Protein AF-A0A7S3H6Y7-F1 (afdb_monomer_lite)

Radius of gyration: 31.58 Å; chains: 1; bounding box: 85×77×88 Å

pLDDT: mean 74.56, std 19.16, range [35.0, 97.38]

Structure (mmCIF, N/CA/C/O backbone):
data_AF-A0A7S3H6Y7-F1
#
_entry.id   AF-A0A7S3H6Y7-F1
#
loop_
_atom_site.group_PDB
_atom_site.id
_atom_site.type_symbol
_atom_site.label_atom_id
_atom_site.label_alt_id
_atom_site.label_comp_id
_atom_site.label_asym_id
_atom_site.label_entity_id
_atom_site.label_seq_id
_atom_site.pdbx_PDB_ins_code
_atom_site.Cartn_x
_atom_site.Cartn_y
_atom_site.Cartn_z
_atom_site.occupancy
_atom_site.B_iso_or_equiv
_atom_site.auth_seq_id
_atom_site.auth_comp_id
_atom_site.auth_asym_id
_atom_site.auth_atom_id
_atom_site.pdbx_PDB_model_num
ATOM 1 N N . ALA A 1 1 ? -13.181 -4.111 28.901 1.00 75.88 1 ALA A N 1
ATOM 2 C CA . ALA A 1 1 ? -11.834 -4.056 28.293 1.00 75.88 1 ALA A CA 1
ATOM 3 C C . ALA A 1 1 ? -11.274 -5.451 28.008 1.00 75.88 1 ALA A C 1
ATOM 5 O O . ALA A 1 1 ? -11.174 -5.787 26.839 1.00 75.88 1 ALA A O 1
ATOM 6 N N . ILE A 1 2 ? -10.977 -6.280 29.024 1.00 80.50 2 ILE A N 1
ATOM 7 C CA . ILE A 1 2 ? -10.376 -7.621 28.822 1.00 80.50 2 ILE A CA 1
ATOM 8 C C . ILE A 1 2 ? -11.268 -8.531 27.958 1.00 80.50 2 ILE A C 1
ATOM 10 O O . ILE A 1 2 ? -10.763 -9.147 27.031 1.00 80.50 2 ILE A O 1
ATOM 14 N N . SER A 1 3 ? -12.591 -8.542 28.187 1.00 79.38 3 SER A N 1
ATOM 15 C CA . SER A 1 3 ? -13.527 -9.309 27.340 1.00 79.38 3 SER A CA 1
ATOM 16 C C . SER A 1 3 ? -13.434 -8.922 25.865 1.00 79.38 3 SER A C 1
ATOM 18 O O . SER A 1 3 ? -13.246 -9.792 25.035 1.00 79.38 3 SER A O 1
ATOM 20 N N . LYS A 1 4 ? -13.462 -7.618 25.555 1.00 87.50 4 LYS A N 1
ATOM 21 C CA . LYS A 1 4 ? -13.338 -7.122 24.178 1.00 87.50 4 LYS A CA 1
ATOM 22 C C . LYS A 1 4 ? -12.025 -7.579 23.529 1.00 87.50 4 LYS A C 1
ATOM 24 O O . LYS A 1 4 ? -12.050 -8.077 22.419 1.00 87.50 4 LYS A O 1
ATOM 29 N N . ARG A 1 5 ? -10.899 -7.483 24.251 1.00 82.38 5 ARG A N 1
ATOM 30 C CA . ARG A 1 5 ? -9.601 -7.981 23.756 1.00 82.38 5 ARG A CA 1
ATOM 31 C C . ARG A 1 5 ? -9.627 -9.481 23.460 1.00 82.38 5 ARG A C 1
ATOM 33 O O . ARG A 1 5 ? -8.976 -9.913 22.520 1.00 82.38 5 ARG A O 1
ATOM 40 N N . LEU A 1 6 ? -10.345 -10.268 24.262 1.00 81.19 6 LEU A N 1
ATOM 41 C CA . LEU A 1 6 ? -10.495 -11.700 24.015 1.00 81.19 6 LEU A CA 1
ATOM 42 C C . LEU A 1 6 ? -11.337 -11.973 22.764 1.00 81.19 6 LEU A C 1
ATOM 44 O O . LEU A 1 6 ? -10.972 -12.836 21.973 1.00 81.19 6 LEU A O 1
ATOM 48 N N . ASP A 1 7 ? -12.425 -11.223 22.579 1.00 87.00 7 ASP A N 1
ATOM 49 C CA . ASP A 1 7 ? -13.282 -11.327 21.395 1.00 87.00 7 ASP A CA 1
ATOM 50 C C . ASP A 1 7 ? -12.501 -10.947 20.119 1.00 87.00 7 ASP A C 1
ATOM 52 O O . ASP A 1 7 ? -12.564 -11.664 19.121 1.00 87.00 7 ASP A O 1
ATOM 56 N N . ASP A 1 8 ? -11.683 -9.888 20.184 1.00 84.81 8 ASP A N 1
ATOM 57 C CA . ASP A 1 8 ? -10.797 -9.462 19.092 1.00 84.81 8 ASP A CA 1
ATOM 58 C C . ASP A 1 8 ? -9.754 -10.553 18.758 1.00 84.81 8 ASP A C 1
ATOM 60 O O . ASP A 1 8 ? -9.574 -10.907 17.593 1.00 84.81 8 ASP A O 1
ATOM 64 N N . LEU A 1 9 ? -9.110 -11.153 19.771 1.00 80.25 9 LEU A N 1
ATOM 65 C CA . LEU A 1 9 ? -8.139 -12.244 19.580 1.00 80.25 9 LEU A CA 1
ATOM 66 C C . LEU A 1 9 ? -8.787 -13.519 19.022 1.00 80.25 9 LEU A C 1
ATOM 68 O O . LEU A 1 9 ? -8.190 -14.199 18.188 1.00 80.25 9 LEU A O 1
ATOM 72 N N . SER A 1 10 ? -10.010 -13.838 19.450 1.00 85.12 10 SER A N 1
ATOM 73 C CA . SER A 1 10 ? -10.779 -14.965 18.913 1.00 85.12 10 SER A CA 1
ATOM 74 C C . SER A 1 10 ? -11.129 -14.753 17.436 1.00 85.12 10 SER A C 1
ATOM 76 O O . SER A 1 10 ? -10.995 -15.677 16.632 1.00 85.12 10 SER A O 1
ATOM 78 N N . ALA A 1 11 ? -11.502 -13.528 17.051 1.00 88.31 11 ALA A N 1
ATOM 79 C CA . ALA A 1 11 ? -11.742 -13.176 15.655 1.00 88.31 11 ALA A CA 1
ATOM 80 C C . ALA A 1 11 ? -10.462 -13.282 14.805 1.00 88.31 11 ALA A C 1
ATOM 82 O O . ALA A 1 11 ? -10.498 -13.873 13.720 1.00 88.31 11 ALA A O 1
ATOM 83 N N . SER A 1 12 ? -9.325 -12.785 15.310 1.00 86.75 12 SER A N 1
ATOM 84 C CA . SER A 1 12 ? -8.019 -12.933 14.650 1.00 86.75 12 SER A CA 1
ATOM 85 C C . SER A 1 12 ? -7.645 -14.400 14.447 1.00 86.75 12 SER A C 1
ATOM 87 O O . SER A 1 12 ? -7.236 -14.779 13.351 1.00 86.75 12 SER A O 1
ATOM 89 N N . LEU A 1 13 ? -7.851 -15.253 15.456 1.00 84.38 13 LEU A N 1
ATOM 90 C CA . LEU A 1 13 ? -7.561 -16.684 15.365 1.00 84.38 13 LEU A CA 1
ATOM 91 C C . LEU A 1 13 ? -8.354 -17.370 14.244 1.00 84.38 13 LEU A C 1
ATOM 93 O O . LEU A 1 13 ? -7.774 -18.103 13.442 1.00 84.38 13 LEU A O 1
ATOM 97 N N . GLY A 1 14 ? -9.655 -17.083 14.134 1.00 83.50 14 GLY A N 1
ATOM 98 C CA . GLY A 1 14 ? -10.482 -17.602 13.040 1.00 83.50 14 GLY A CA 1
ATOM 99 C C . GLY A 1 14 ? -10.003 -17.131 11.659 1.00 83.50 14 GLY A C 1
ATOM 100 O O . GLY A 1 14 ? -9.990 -17.907 10.696 1.00 83.50 14 GLY A O 1
ATOM 101 N N . ALA A 1 15 ? -9.543 -15.880 11.556 1.00 86.12 15 ALA A N 1
ATOM 102 C CA . ALA A 1 15 ? -8.955 -15.350 10.327 1.00 86.12 15 ALA A CA 1
ATOM 103 C C . ALA A 1 15 ? -7.621 -16.036 9.980 1.00 86.12 15 ALA A C 1
ATOM 105 O O . ALA A 1 15 ? -7.392 -16.374 8.817 1.00 86.12 15 ALA A O 1
ATOM 106 N N . TYR A 1 16 ? -6.763 -16.295 10.971 1.00 88.69 16 TYR A N 1
ATOM 107 C CA . TYR A 1 16 ? -5.494 -16.995 10.768 1.00 88.69 16 TYR A CA 1
ATOM 108 C C . TYR A 1 16 ? -5.693 -18.442 10.327 1.00 88.69 16 TYR A C 1
ATOM 110 O O . TYR A 1 16 ? -5.054 -18.869 9.368 1.00 88.69 16 TYR A O 1
ATOM 118 N N . GLN A 1 17 ? -6.618 -19.171 10.955 1.00 85.44 17 GLN A N 1
ATOM 119 C CA . GLN A 1 17 ? -6.967 -20.534 10.547 1.00 85.44 17 GLN A CA 1
ATOM 120 C C . GLN A 1 17 ? -7.455 -20.574 9.094 1.00 85.44 17 GLN A C 1
ATOM 122 O O . GLN A 1 17 ? -7.008 -21.415 8.317 1.00 85.44 17 GLN A O 1
ATOM 127 N N . THR A 1 18 ? -8.313 -19.626 8.700 1.00 87.75 18 THR A N 1
ATOM 128 C CA . THR A 1 18 ? -8.818 -19.529 7.321 1.00 87.75 18 THR A CA 1
ATOM 129 C C . THR A 1 18 ? -7.678 -19.288 6.330 1.00 87.75 18 THR A C 1
ATOM 131 O O . THR A 1 18 ? -7.526 -20.045 5.373 1.00 87.75 18 THR A O 1
ATOM 134 N N . ARG A 1 19 ? -6.815 -18.299 6.599 1.00 86.38 19 ARG A N 1
ATOM 135 C CA . ARG A 1 19 ? -5.654 -17.992 5.746 1.00 86.38 19 ARG A CA 1
ATOM 136 C C . ARG A 1 19 ? -4.667 -19.151 5.659 1.00 86.38 19 ARG A C 1
ATOM 138 O O . ARG A 1 19 ? -4.105 -19.389 4.597 1.00 86.38 19 ARG A O 1
ATOM 145 N N . PHE A 1 20 ? -4.452 -19.878 6.752 1.00 85.38 20 PHE A N 1
ATOM 146 C CA . PHE A 1 20 ? -3.551 -21.027 6.753 1.00 85.38 20 PHE A CA 1
ATOM 147 C C . PHE A 1 20 ? -4.090 -22.185 5.903 1.00 85.38 20 PHE A C 1
ATOM 149 O O . PHE A 1 20 ? -3.329 -22.808 5.162 1.00 85.38 20 PHE A O 1
ATOM 156 N N . VAL A 1 21 ? -5.402 -22.442 5.946 1.00 83.19 21 VAL A N 1
ATOM 157 C CA . VAL A 1 21 ? -6.055 -23.430 5.071 1.00 83.19 21 VAL A CA 1
ATOM 158 C C . VAL A 1 21 ? -5.955 -23.014 3.602 1.00 83.19 21 VAL A C 1
ATOM 160 O O . VAL A 1 21 ? -5.580 -23.835 2.766 1.00 83.19 21 VAL A O 1
ATOM 163 N N . GLU A 1 22 ? -6.221 -21.742 3.288 1.00 84.31 22 GLU A N 1
ATOM 164 C CA . GLU A 1 22 ? -6.038 -21.200 1.935 1.00 84.31 22 GLU A CA 1
ATOM 165 C C . GLU A 1 22 ? -4.597 -21.395 1.456 1.00 84.31 22 GLU A C 1
ATOM 167 O O . GLU A 1 22 ? -4.375 -21.867 0.342 1.00 84.31 22 GLU A O 1
ATOM 172 N N . PHE A 1 23 ? -3.617 -21.114 2.317 1.00 82.75 23 PHE A N 1
ATOM 173 C CA . PHE A 1 23 ? -2.205 -21.270 1.994 1.00 82.75 23 PHE A CA 1
ATOM 174 C C . PHE A 1 23 ? -1.831 -22.726 1.695 1.00 82.75 23 PHE A C 1
ATOM 176 O O . PHE A 1 23 ? -1.160 -23.001 0.706 1.00 82.75 23 PHE A O 1
ATOM 183 N N . ARG A 1 24 ? -2.319 -23.674 2.505 1.00 80.25 24 ARG A N 1
ATOM 184 C CA . ARG A 1 24 ? -2.110 -25.115 2.282 1.00 80.25 24 ARG A CA 1
ATOM 185 C C . ARG A 1 24 ? -2.734 -25.633 0.988 1.00 80.25 24 ARG A C 1
ATOM 187 O O . ARG A 1 24 ? -2.280 -26.646 0.469 1.00 80.25 24 ARG A O 1
ATOM 194 N N . SER A 1 25 ? -3.782 -24.978 0.492 1.00 80.38 25 SER A N 1
ATOM 195 C CA . SER A 1 25 ? -4.457 -25.382 -0.746 1.00 80.38 25 SER A CA 1
ATOM 196 C C . SER A 1 25 ? -3.746 -24.916 -2.021 1.00 80.38 25 SER A C 1
ATOM 198 O O . SER A 1 25 ? -4.073 -25.393 -3.108 1.00 80.38 25 SER A O 1
ATOM 200 N N . GLN A 1 26 ? -2.777 -24.001 -1.914 1.00 80.56 26 GLN A N 1
ATOM 201 C CA . GLN A 1 26 ? -2.019 -23.515 -3.065 1.00 80.56 26 GLN A CA 1
ATOM 202 C C . GLN A 1 26 ? -0.979 -24.559 -3.489 1.00 80.56 26 GLN A C 1
ATOM 204 O O . GLN A 1 26 ? -0.093 -24.920 -2.721 1.00 80.56 26 GLN A O 1
ATOM 209 N N . THR A 1 27 ? -1.085 -25.041 -4.729 1.00 60.50 27 THR A N 1
ATOM 210 C CA . THR A 1 27 ? -0.188 -26.059 -5.304 1.00 60.50 27 THR A CA 1
ATOM 211 C C . THR A 1 27 ? 1.161 -25.504 -5.759 1.00 60.50 27 THR A C 1
ATOM 213 O O . THR A 1 27 ? 2.098 -26.275 -5.940 1.00 60.50 27 THR A O 1
ATOM 216 N N . GLU A 1 28 ? 1.279 -24.186 -5.942 1.00 69.12 28 GLU A N 1
ATOM 217 C CA . GLU A 1 28 ? 2.514 -23.529 -6.377 1.00 69.12 28 GLU A CA 1
ATOM 218 C C . GLU A 1 28 ? 3.011 -22.555 -5.310 1.00 69.12 28 GLU A C 1
ATOM 220 O O . GLU A 1 28 ? 2.391 -21.527 -5.023 1.00 69.12 28 GLU A O 1
ATOM 225 N N . VAL A 1 29 ? 4.167 -22.871 -4.726 1.00 68.00 29 VAL A N 1
ATOM 226 C CA . VAL A 1 29 ? 4.811 -22.018 -3.730 1.00 68.00 29 VAL A CA 1
ATOM 227 C C . VAL A 1 29 ? 5.609 -20.934 -4.455 1.00 68.00 29 VAL A C 1
ATOM 229 O O . VAL A 1 29 ? 6.781 -21.097 -4.784 1.00 68.00 29 VAL A O 1
ATOM 232 N N . SER A 1 30 ? 4.954 -19.811 -4.749 1.00 78.06 30 SER A N 1
ATOM 233 C CA . SER A 1 30 ? 5.649 -18.624 -5.261 1.00 78.06 30 SER A CA 1
ATOM 234 C C . SER A 1 30 ? 6.450 -17.931 -4.150 1.00 78.06 30 SER A C 1
ATOM 236 O O . SER A 1 30 ? 6.115 -18.018 -2.968 1.00 78.06 30 SER A O 1
ATOM 238 N N . HIS A 1 31 ? 7.482 -17.163 -4.511 1.00 72.31 31 HIS A N 1
ATOM 239 C CA . HIS A 1 31 ? 8.215 -16.325 -3.549 1.00 72.31 31 HIS A CA 1
ATOM 240 C C . HIS A 1 31 ? 7.280 -15.367 -2.781 1.00 72.31 31 HIS A C 1
ATOM 242 O O . HIS A 1 31 ? 7.410 -15.188 -1.571 1.00 72.31 31 HIS A O 1
ATOM 248 N N . ALA A 1 32 ? 6.263 -14.829 -3.464 1.00 75.44 32 ALA A N 1
ATOM 249 C CA . ALA A 1 32 ? 5.222 -14.011 -2.846 1.00 75.44 32 ALA A CA 1
ATOM 250 C C . ALA A 1 32 ? 4.384 -14.794 -1.819 1.00 75.44 32 ALA A C 1
ATOM 252 O O . ALA A 1 32 ? 3.948 -14.224 -0.819 1.00 75.44 32 ALA A O 1
ATOM 253 N N . ALA A 1 33 ? 4.166 -16.094 -2.036 1.00 80.62 33 ALA A N 1
ATOM 254 C CA . ALA A 1 33 ? 3.514 -16.954 -1.059 1.00 80.62 33 ALA A CA 1
ATOM 255 C C . ALA A 1 33 ? 4.394 -17.099 0.197 1.00 80.62 33 ALA A C 1
ATOM 257 O O . ALA A 1 33 ? 3.903 -16.886 1.302 1.00 80.62 33 ALA A O 1
ATOM 258 N N . HIS A 1 34 ? 5.698 -17.359 0.058 1.00 80.25 34 HIS A N 1
ATOM 259 C CA . HIS A 1 34 ? 6.603 -17.444 1.214 1.00 80.25 34 HIS A CA 1
ATOM 260 C C . HIS A 1 34 ? 6.611 -16.177 2.080 1.00 80.25 34 HIS A C 1
ATOM 262 O O . HIS A 1 34 ? 6.564 -16.285 3.305 1.00 80.25 34 HIS A O 1
ATOM 268 N N . LEU A 1 35 ? 6.616 -14.988 1.466 1.00 82.25 35 LEU A N 1
ATOM 269 C CA . LEU A 1 35 ? 6.527 -13.721 2.203 1.00 82.25 35 LEU A CA 1
ATOM 270 C C . LEU A 1 35 ? 5.207 -13.618 2.983 1.00 82.25 35 LEU A C 1
ATOM 272 O O . LEU A 1 35 ? 5.223 -13.372 4.186 1.00 82.25 35 LEU A O 1
ATOM 276 N N . LYS A 1 36 ? 4.072 -13.926 2.339 1.00 87.25 36 LYS A N 1
ATOM 277 C CA . LYS A 1 36 ? 2.755 -13.938 3.001 1.00 87.25 36 LYS A CA 1
ATOM 278 C C . LYS A 1 36 ? 2.677 -14.937 4.157 1.00 87.25 36 LYS A C 1
ATOM 280 O O . LYS A 1 36 ? 2.029 -14.651 5.162 1.00 87.25 36 LYS A O 1
ATOM 285 N N . LEU A 1 37 ? 3.313 -16.102 4.023 1.00 86.44 37 LEU A N 1
ATOM 286 C CA . LEU A 1 37 ? 3.386 -17.096 5.093 1.00 86.44 37 LEU A CA 1
ATOM 287 C C . LEU A 1 37 ? 4.225 -16.584 6.263 1.00 86.44 37 LEU A C 1
ATOM 289 O O . LEU A 1 37 ? 3.782 -16.688 7.399 1.00 86.44 37 LEU A O 1
ATOM 293 N N . SER A 1 38 ? 5.391 -15.993 5.993 1.00 87.44 38 SER A N 1
ATOM 294 C CA . SER A 1 38 ? 6.240 -15.387 7.026 1.00 87.44 38 SER A CA 1
ATOM 295 C C . SER A 1 38 ? 5.489 -14.306 7.811 1.00 87.44 38 SER A C 1
ATOM 297 O O . SER A 1 38 ? 5.509 -14.309 9.043 1.00 87.44 38 SER A O 1
ATOM 299 N N . ASP A 1 39 ? 4.764 -13.426 7.118 1.00 87.56 39 ASP A N 1
ATOM 300 C CA . ASP A 1 39 ? 3.960 -12.374 7.749 1.00 87.56 39 ASP A CA 1
ATOM 301 C C . ASP A 1 39 ? 2.827 -12.950 8.608 1.00 87.56 39 ASP A C 1
ATOM 303 O O . ASP A 1 39 ? 2.561 -12.470 9.719 1.00 87.56 39 ASP A O 1
ATOM 307 N N . LEU A 1 40 ? 2.173 -14.013 8.125 1.00 89.50 40 LEU A N 1
ATOM 308 C CA . LEU A 1 40 ? 1.167 -14.746 8.891 1.00 89.50 40 LEU A CA 1
ATOM 309 C C . LEU A 1 40 ? 1.784 -15.356 10.158 1.00 89.50 40 LEU A C 1
ATOM 311 O O . LEU A 1 40 ? 1.216 -15.197 11.238 1.00 89.50 40 LEU A O 1
ATOM 315 N N . THR A 1 41 ? 2.963 -15.973 10.052 1.00 88.38 41 THR A N 1
ATOM 316 C CA . THR A 1 41 ? 3.692 -16.553 11.188 1.00 88.38 41 THR A CA 1
ATOM 317 C C . THR A 1 41 ? 4.006 -15.520 12.249 1.00 88.38 41 THR A C 1
ATOM 319 O O . THR A 1 41 ? 3.694 -15.735 13.422 1.00 88.38 41 THR A O 1
ATOM 322 N N . GLN A 1 42 ? 4.558 -14.376 11.852 1.00 91.38 42 GLN A N 1
ATOM 323 C CA . GLN A 1 42 ? 4.875 -13.298 12.785 1.00 91.38 42 GLN A CA 1
ATOM 324 C C . GLN A 1 42 ? 3.619 -12.730 13.459 1.00 91.38 42 GLN A C 1
ATOM 326 O O . GLN A 1 42 ? 3.646 -12.420 14.651 1.00 91.38 42 GLN A O 1
ATOM 331 N N . SER A 1 43 ? 2.508 -12.631 12.724 1.00 90.62 43 SER A N 1
ATOM 332 C CA . SER A 1 43 ? 1.233 -12.140 13.262 1.00 90.62 43 SER A CA 1
ATOM 333 C C . SER A 1 43 ? 0.642 -13.101 14.299 1.00 90.62 43 SER A C 1
ATOM 335 O O . SER A 1 43 ? 0.300 -12.674 15.402 1.00 90.62 43 SER A O 1
ATOM 337 N N . VAL A 1 44 ? 0.612 -14.407 13.998 1.00 90.06 44 VAL A N 1
ATOM 338 C CA . VAL A 1 44 ? 0.163 -15.452 14.939 1.00 90.06 44 VAL A CA 1
ATOM 339 C C . VAL A 1 44 ? 1.023 -15.452 16.204 1.00 90.06 44 VAL A C 1
ATOM 341 O O . VAL A 1 44 ? 0.485 -15.534 17.306 1.00 90.06 44 VAL A O 1
ATOM 344 N N . HIS A 1 45 ? 2.345 -15.310 16.065 1.00 89.56 45 HIS A N 1
ATOM 345 C CA . HIS A 1 45 ? 3.261 -15.229 17.204 1.00 89.56 45 HIS A CA 1
ATOM 346 C C . HIS A 1 45 ? 2.956 -14.034 18.109 1.00 89.56 45 HIS A C 1
ATOM 348 O O . HIS A 1 45 ? 2.816 -14.202 19.319 1.00 89.56 45 HIS A O 1
ATOM 354 N N . ARG A 1 46 ? 2.801 -12.840 17.526 1.00 92.62 46 ARG A N 1
ATOM 355 C CA . ARG A 1 46 ? 2.514 -11.611 18.276 1.00 92.62 46 ARG A CA 1
ATOM 356 C C . ARG A 1 46 ? 1.202 -11.702 19.061 1.00 92.62 46 ARG A C 1
ATOM 358 O O . ARG A 1 46 ? 1.143 -11.279 20.219 1.00 92.62 46 ARG A O 1
ATOM 365 N N . ASP A 1 47 ? 0.158 -12.249 18.446 1.00 89.88 47 ASP A N 1
ATOM 366 C CA . ASP A 1 47 ? -1.155 -12.376 19.083 1.00 89.88 47 ASP A CA 1
ATOM 367 C C . ASP A 1 47 ? -1.164 -13.471 20.156 1.00 89.88 47 ASP A C 1
ATOM 369 O O . ASP A 1 47 ? -1.728 -13.262 21.233 1.00 89.88 47 ASP A O 1
ATOM 373 N N . ALA A 1 48 ? -0.465 -14.588 19.924 1.00 88.38 48 ALA A N 1
ATOM 374 C CA . ALA A 1 48 ? -0.253 -15.624 20.933 1.00 88.38 48 ALA A CA 1
ATOM 375 C C . ALA A 1 48 ? 0.485 -15.063 22.161 1.00 88.38 48 ALA A C 1
ATOM 377 O O . ALA A 1 48 ? 0.042 -15.261 23.294 1.00 88.38 48 ALA A O 1
ATOM 378 N N . ASP A 1 49 ? 1.551 -14.287 21.949 1.00 90.12 49 ASP A N 1
ATOM 379 C CA . ASP A 1 49 ? 2.297 -13.640 23.030 1.00 90.12 49 ASP A CA 1
ATOM 380 C C . ASP A 1 49 ? 1.435 -12.607 23.770 1.00 90.12 49 ASP A C 1
ATOM 382 O O . ASP A 1 49 ? 1.504 -12.494 24.995 1.00 90.12 49 ASP A O 1
ATOM 386 N N . THR A 1 50 ? 0.571 -11.878 23.059 1.00 89.69 50 THR A N 1
ATOM 387 C CA . THR A 1 50 ? -0.374 -10.927 23.666 1.00 89.69 50 THR A CA 1
ATOM 388 C C . THR A 1 50 ? -1.403 -11.642 24.543 1.00 89.69 50 THR A C 1
ATOM 390 O O . THR A 1 50 ? -1.678 -11.198 25.664 1.00 89.69 50 THR A O 1
ATOM 393 N N . LEU A 1 51 ? -1.960 -12.760 24.069 1.00 88.31 51 LEU A N 1
ATOM 394 C CA . LEU A 1 51 ? -2.891 -13.586 24.834 1.00 88.31 51 LEU A CA 1
ATOM 395 C C . LEU A 1 51 ? -2.217 -14.146 26.098 1.00 88.31 51 LEU A C 1
ATOM 397 O O . LEU A 1 51 ? -2.773 -14.035 27.194 1.00 88.31 51 LEU A O 1
ATOM 401 N N . GLN A 1 52 ? -1.002 -14.681 25.954 1.00 90.50 52 GLN A N 1
ATOM 402 C CA . GLN A 1 52 ? -0.241 -15.317 27.028 1.00 90.50 52 GLN A CA 1
ATOM 403 C C . GLN A 1 52 ? 0.238 -14.312 28.086 1.00 90.50 52 GLN A C 1
ATOM 405 O O . GLN A 1 52 ? 0.053 -14.532 29.281 1.00 90.50 52 GLN A O 1
ATOM 410 N N . ASN A 1 53 ? 0.843 -13.201 27.663 1.00 89.50 53 ASN A N 1
ATOM 411 C CA . ASN A 1 53 ? 1.539 -12.291 28.573 1.00 89.50 53 ASN A CA 1
ATOM 412 C C . ASN A 1 53 ? 0.612 -11.233 29.179 1.00 89.50 53 ASN A C 1
ATOM 414 O O . ASN A 1 53 ? 0.830 -10.815 30.314 1.00 89.50 53 ASN A O 1
ATOM 418 N N . ASN A 1 54 ? -0.434 -10.816 28.456 1.00 91.25 54 ASN A N 1
ATOM 419 C CA . ASN A 1 54 ? -1.318 -9.745 28.919 1.00 91.25 54 ASN A CA 1
ATOM 420 C C . ASN A 1 54 ? -2.650 -10.297 29.428 1.00 91.25 54 ASN A C 1
ATOM 422 O O . ASN A 1 54 ? -3.011 -10.097 30.587 1.00 91.25 54 ASN A O 1
ATOM 426 N N . VAL A 1 55 ? -3.395 -10.996 28.567 1.00 90.50 55 VAL A N 1
ATOM 427 C CA . VAL A 1 55 ? -4.773 -11.396 28.887 1.00 90.50 55 VAL A CA 1
ATOM 428 C C . VAL A 1 55 ? -4.797 -12.472 29.968 1.00 90.50 55 VAL A C 1
ATOM 430 O O . VAL A 1 55 ? -5.510 -12.310 30.959 1.00 90.50 55 VAL A O 1
ATOM 433 N N . LYS A 1 56 ? -3.994 -13.532 29.822 1.00 91.94 56 LYS A N 1
ATOM 434 C CA . LYS A 1 56 ? -3.919 -14.615 30.811 1.00 91.94 56 LYS A CA 1
ATOM 435 C C . LYS A 1 56 ? -3.440 -14.106 32.170 1.00 91.94 56 LYS A C 1
ATOM 437 O O . LYS A 1 56 ? -4.110 -14.348 33.166 1.00 91.94 56 LYS A O 1
ATOM 442 N N . ALA A 1 57 ? -2.385 -13.291 32.201 1.00 92.00 57 ALA A N 1
ATOM 443 C CA . ALA A 1 57 ? -1.892 -12.687 33.438 1.00 92.00 57 ALA A CA 1
ATOM 444 C C . ALA A 1 57 ? -2.956 -11.848 34.173 1.00 92.00 57 ALA A C 1
ATOM 446 O O . ALA A 1 57 ? -3.052 -11.897 35.400 1.00 92.00 57 ALA A O 1
ATOM 447 N N . ASP A 1 58 ? -3.773 -11.074 33.455 1.00 91.88 58 ASP A N 1
ATOM 448 C CA . ASP A 1 58 ? -4.839 -10.286 34.080 1.00 91.88 58 ASP A CA 1
ATOM 449 C C . ASP A 1 58 ? -6.016 -11.147 34.554 1.00 91.88 58 ASP A C 1
ATOM 451 O O . ASP A 1 58 ? -6.625 -10.854 35.588 1.00 91.88 58 ASP A O 1
ATOM 455 N N . VAL A 1 59 ? -6.312 -12.236 33.846 1.00 93.31 59 VAL A N 1
ATOM 456 C CA . VAL A 1 59 ? -7.309 -13.221 34.272 1.00 93.31 59 VAL A CA 1
ATOM 457 C C . VAL A 1 59 ? -6.848 -13.990 35.500 1.00 93.31 59 VAL A C 1
ATOM 459 O O . VAL A 1 59 ? -7.627 -14.110 36.443 1.00 93.31 59 VAL A O 1
ATOM 462 N N . ASP A 1 60 ? -5.593 -14.422 35.557 1.00 93.56 60 ASP A N 1
ATOM 463 C CA . ASP A 1 60 ? -5.031 -15.111 36.719 1.00 93.56 60 ASP A CA 1
ATOM 464 C C . ASP A 1 60 ? -5.111 -14.218 37.967 1.00 93.56 60 ASP A C 1
ATOM 466 O O . ASP A 1 60 ? -5.522 -14.663 39.041 1.00 93.56 60 ASP A O 1
ATOM 470 N N . LYS A 1 61 ? -4.850 -12.908 37.823 1.00 94.38 61 LYS A N 1
ATOM 471 C CA . LYS A 1 61 ? -5.066 -11.924 38.902 1.00 94.38 61 LYS A CA 1
ATOM 472 C C . LYS A 1 61 ? -6.531 -11.830 39.337 1.00 94.38 61 LYS A C 1
ATOM 474 O O . LYS A 1 61 ? -6.787 -11.583 40.515 1.00 94.38 61 LYS A O 1
ATOM 479 N N . LEU A 1 62 ? -7.493 -11.956 38.420 1.00 93.56 62 LEU A N 1
ATOM 480 C CA . LEU A 1 62 ? -8.922 -11.957 38.757 1.00 93.56 62 LEU A CA 1
ATOM 481 C C . LEU A 1 62 ? -9.325 -13.250 39.466 1.00 93.56 62 LEU A C 1
ATOM 483 O O . LEU A 1 62 ? -10.040 -13.186 40.463 1.00 93.56 62 LEU A O 1
ATOM 487 N N . VAL A 1 63 ? -8.832 -14.396 38.995 1.00 95.62 63 VAL A N 1
ATOM 488 C CA . VAL A 1 63 ? -9.078 -15.706 39.608 1.00 95.62 63 VAL A CA 1
ATOM 489 C C . VAL A 1 63 ? -8.524 -15.742 41.031 1.00 95.62 63 VAL A C 1
ATOM 491 O O . VAL A 1 63 ? -9.251 -16.104 41.949 1.00 95.62 63 VAL A O 1
ATOM 494 N N . LEU A 1 64 ? -7.304 -15.243 41.259 1.00 95.44 64 LEU A N 1
ATOM 495 C CA . LEU A 1 64 ? -6.716 -15.124 42.602 1.00 95.44 64 LEU A CA 1
ATOM 496 C C . LEU A 1 64 ? -7.535 -14.236 43.552 1.00 95.44 64 LEU A C 1
ATOM 498 O O . LEU A 1 64 ? -7.484 -14.408 44.770 1.00 95.44 64 LEU A O 1
ATOM 502 N N . LYS A 1 65 ? -8.288 -13.270 43.015 1.00 94.31 65 LYS A N 1
ATOM 503 C CA . LYS A 1 65 ? -9.149 -12.384 43.808 1.00 94.31 65 LYS A CA 1
ATOM 504 C C . LYS A 1 65 ? -10.508 -13.001 44.142 1.00 94.31 65 LYS A C 1
ATOM 506 O O . LYS A 1 65 ? -11.176 -12.473 45.027 1.00 94.31 65 LYS A O 1
ATOM 511 N N . LEU A 1 66 ? -10.919 -14.090 43.485 1.00 94.69 66 LEU A N 1
ATOM 512 C CA . LEU A 1 66 ? -12.241 -14.696 43.691 1.00 94.69 66 LEU A CA 1
ATOM 513 C C . LEU A 1 66 ? -12.460 -15.199 45.114 1.00 94.69 66 LEU A C 1
ATOM 515 O O . LEU A 1 66 ? -13.560 -15.053 45.642 1.00 94.69 66 LEU A O 1
ATOM 519 N N . ASP A 1 67 ? -11.420 -15.756 45.728 1.00 92.56 67 ASP A N 1
ATOM 520 C CA . ASP A 1 67 ? -11.504 -16.337 47.069 1.00 92.56 67 ASP A CA 1
ATOM 521 C C . ASP A 1 67 ? -11.074 -15.348 48.168 1.00 92.56 67 ASP A C 1
ATOM 523 O O . ASP A 1 67 ? -11.035 -15.690 49.352 1.00 92.56 67 ASP A O 1
ATOM 527 N N . GLN A 1 68 ? -10.780 -14.095 47.800 1.00 95.12 68 GLN A N 1
ATOM 528 C CA . GLN A 1 68 ? -10.511 -13.044 48.775 1.00 95.12 68 GLN A CA 1
ATOM 529 C C . GLN A 1 68 ? -11.811 -12.638 49.469 1.00 95.12 68 GLN A C 1
ATOM 531 O O . GLN A 1 68 ? -12.806 -12.280 48.832 1.00 95.12 68 GLN A O 1
ATOM 536 N N . LYS A 1 69 ? -11.785 -12.656 50.800 1.00 94.56 69 LYS A N 1
ATOM 537 C CA . LYS A 1 69 ? -12.848 -12.080 51.620 1.00 94.56 69 LYS A CA 1
ATOM 538 C C . LYS A 1 69 ? -12.670 -10.571 51.708 1.00 94.56 69 LYS A C 1
ATOM 540 O O . LYS A 1 69 ? -11.549 -10.061 51.693 1.00 94.56 69 LYS A O 1
ATOM 545 N N . ASP A 1 70 ? -13.782 -9.861 51.786 1.00 90.62 70 ASP A N 1
ATOM 546 C CA . ASP A 1 70 ? -13.783 -8.444 52.101 1.00 90.62 70 ASP A CA 1
ATOM 547 C C . ASP A 1 70 ? -13.176 -8.242 53.505 1.00 90.62 70 ASP A C 1
ATOM 549 O O . ASP A 1 70 ? -13.604 -8.907 54.455 1.00 90.62 70 ASP A O 1
ATOM 553 N N . PRO A 1 71 ? -12.164 -7.369 53.655 1.00 91.69 71 PRO A N 1
ATOM 554 C CA . PRO A 1 71 ? -11.426 -7.234 54.908 1.00 91.69 71 PRO A CA 1
ATOM 555 C C . PRO A 1 71 ? -12.256 -6.618 56.040 1.00 91.69 71 PRO A C 1
ATOM 557 O O . PRO A 1 71 ? -11.883 -6.763 57.200 1.00 91.69 71 PRO A O 1
ATOM 560 N N . VAL A 1 72 ? -13.357 -5.930 55.725 1.00 92.50 72 VAL A N 1
ATOM 561 C CA . VAL A 1 72 ? -14.215 -5.260 56.709 1.00 92.50 72 VAL A CA 1
ATOM 562 C C . VAL A 1 72 ? -15.371 -6.165 57.116 1.00 92.50 72 VAL A C 1
ATOM 564 O O . VAL A 1 72 ? -15.678 -6.287 58.298 1.00 92.50 72 VAL A O 1
ATOM 567 N N . THR A 1 73 ? -16.015 -6.812 56.146 1.00 93.50 73 THR A N 1
ATOM 568 C CA . THR A 1 73 ? -17.240 -7.590 56.395 1.00 93.50 73 THR A CA 1
ATOM 569 C C . THR A 1 73 ? -16.991 -9.087 56.575 1.00 93.50 73 THR A C 1
ATOM 571 O O . THR A 1 73 ? -17.863 -9.796 57.071 1.00 93.50 73 THR A O 1
ATOM 574 N N . GLY A 1 74 ? -15.833 -9.603 56.150 1.00 94.00 74 GLY A N 1
ATOM 575 C CA . GLY A 1 74 ? -15.529 -11.038 56.142 1.00 94.00 74 GLY A CA 1
ATOM 576 C C . GLY A 1 74 ? -16.345 -11.854 55.128 1.00 94.00 74 GLY A C 1
ATOM 577 O O . GLY A 1 74 ? -16.138 -13.066 55.010 1.00 94.00 74 GLY A O 1
ATOM 578 N N . ALA A 1 75 ? -17.253 -11.214 54.383 1.00 92.25 75 ALA A N 1
ATOM 579 C CA . ALA A 1 75 ? -18.018 -11.831 53.309 1.00 92.25 75 ALA A CA 1
ATOM 580 C C . ALA A 1 75 ? -17.134 -12.071 52.076 1.00 92.25 75 ALA A C 1
ATOM 582 O O . ALA A 1 75 ? -16.087 -11.445 51.907 1.00 92.25 75 ALA A O 1
ATOM 583 N N . MET A 1 76 ? -17.546 -12.980 51.190 1.00 92.50 76 MET A N 1
ATOM 584 C CA . MET A 1 76 ? -16.863 -13.157 49.905 1.00 92.50 76 MET A CA 1
ATOM 585 C C . MET A 1 76 ? -16.952 -11.866 49.089 1.00 92.50 76 MET A C 1
ATOM 587 O O . MET A 1 76 ? -18.040 -11.322 48.904 1.00 92.50 76 MET A O 1
ATOM 591 N N . ARG A 1 77 ? -15.812 -11.390 48.574 1.00 91.38 77 ARG A N 1
ATOM 592 C CA . ARG A 1 77 ? -15.745 -10.134 47.809 1.00 91.38 77 ARG A CA 1
ATOM 593 C C . ARG A 1 77 ? -16.529 -10.196 46.497 1.00 91.38 77 ARG A C 1
ATOM 595 O O . ARG A 1 77 ? -17.000 -9.175 46.002 1.00 91.38 77 ARG A O 1
ATOM 602 N N . TYR A 1 78 ? -16.670 -11.396 45.940 1.00 93.06 78 TYR A N 1
ATOM 603 C CA . TYR A 1 78 ? -17.435 -11.663 44.731 1.00 93.06 78 TYR A CA 1
ATOM 604 C C . TYR A 1 78 ? -18.554 -12.657 45.042 1.00 93.06 78 TYR A C 1
ATOM 606 O O . TYR A 1 78 ? -18.306 -13.722 45.603 1.00 93.06 78 TYR A O 1
ATOM 614 N N . GLY A 1 79 ? -19.788 -12.322 44.654 1.00 94.25 79 GLY A N 1
ATOM 615 C CA . GLY A 1 79 ? -20.916 -13.253 44.730 1.00 94.25 79 GLY A CA 1
ATOM 616 C C . GLY A 1 79 ? -20.771 -14.427 43.755 1.00 94.25 79 GLY A C 1
ATOM 617 O O . GLY A 1 79 ? -19.988 -14.366 42.803 1.00 94.25 79 GLY A O 1
ATOM 618 N N . GLU A 1 80 ? -21.565 -15.483 43.955 1.00 93.12 80 GLU A N 1
ATOM 619 C CA . GLU A 1 80 ? -21.520 -16.715 43.147 1.00 93.12 80 GLU A CA 1
ATOM 620 C C . GLU A 1 80 ? -21.672 -16.458 41.642 1.00 93.12 80 GLU A C 1
ATOM 622 O O . GLU A 1 80 ? -20.978 -17.065 40.827 1.00 93.12 80 GLU A O 1
ATOM 627 N N . THR A 1 81 ? -22.516 -15.497 41.259 1.00 92.00 81 THR A N 1
ATOM 628 C CA . THR A 1 81 ? -22.727 -15.111 39.856 1.00 92.00 81 THR A CA 1
ATOM 629 C C . THR A 1 81 ? -21.478 -14.497 39.224 1.00 92.00 81 THR A C 1
ATOM 631 O O . THR A 1 81 ? -21.127 -14.832 38.092 1.00 92.00 81 THR A O 1
ATOM 634 N N . SER A 1 82 ? -20.771 -13.625 39.945 1.00 92.06 82 SER A N 1
ATOM 635 C CA . SER A 1 82 ? -19.496 -13.051 39.500 1.00 92.06 82 SER A CA 1
ATOM 636 C C . SER A 1 82 ? -18.396 -14.107 39.456 1.00 92.06 82 SER A C 1
ATOM 638 O O . SER A 1 82 ? -17.619 -14.127 38.501 1.00 92.06 82 SER A O 1
ATOM 640 N N . LYS A 1 83 ? -18.373 -15.020 40.437 1.00 93.62 83 LYS A N 1
ATOM 641 C CA . LYS A 1 83 ? -17.446 -16.156 40.463 1.00 93.62 83 LYS A CA 1
ATOM 642 C C . LYS A 1 83 ? -17.609 -17.024 39.219 1.00 93.62 83 LYS A C 1
ATOM 644 O O . LYS A 1 83 ? -16.638 -17.190 38.488 1.00 93.62 83 LYS A O 1
ATOM 649 N N . ALA A 1 84 ? -18.837 -17.448 38.913 1.00 92.69 84 ALA A N 1
ATOM 650 C CA . ALA A 1 84 ? -19.154 -18.239 37.724 1.00 92.69 84 ALA A CA 1
ATOM 651 C C . ALA A 1 84 ? -18.745 -17.540 36.413 1.00 92.69 84 ALA A C 1
ATOM 653 O O . ALA A 1 84 ? -18.181 -18.173 35.517 1.00 92.69 84 ALA A O 1
ATOM 654 N N . LYS A 1 85 ? -18.981 -16.222 36.304 1.00 91.38 85 LYS A N 1
ATOM 655 C CA . LYS A 1 85 ? -18.579 -15.425 35.132 1.00 91.38 85 LYS A CA 1
ATOM 656 C C . LYS A 1 85 ? -17.063 -15.378 34.953 1.00 91.38 85 LYS A C 1
ATOM 658 O O . LYS A 1 85 ? -16.591 -15.560 33.834 1.00 91.38 85 LYS A O 1
ATOM 663 N N . ILE A 1 86 ? -16.307 -15.146 36.028 1.00 91.56 86 ILE A N 1
ATOM 664 C CA . ILE A 1 86 ? -14.840 -15.062 35.972 1.00 91.56 86 ILE A CA 1
ATOM 665 C C . ILE A 1 86 ? -14.238 -16.436 35.666 1.00 91.56 86 ILE A C 1
ATOM 667 O O . ILE A 1 86 ? -13.381 -16.522 34.793 1.00 91.56 86 ILE A O 1
ATOM 671 N N . THR A 1 87 ? -14.721 -17.520 36.282 1.00 93.38 87 THR A N 1
ATOM 672 C CA . THR A 1 87 ? -14.251 -18.881 35.962 1.00 93.38 87 THR A CA 1
ATOM 673 C C . THR A 1 87 ? -14.579 -19.285 34.525 1.00 93.38 87 THR A C 1
ATOM 675 O O . THR A 1 87 ? -13.731 -19.844 33.837 1.00 93.38 87 THR A O 1
ATOM 678 N N . GLY A 1 88 ? -15.777 -18.955 34.029 1.00 91.25 88 GLY A N 1
ATOM 679 C CA . GLY A 1 88 ? -16.144 -19.208 32.632 1.00 91.25 88 GLY A CA 1
ATOM 680 C C . GLY A 1 88 ? -15.358 -18.346 31.638 1.00 91.25 88 GLY A C 1
ATOM 681 O O . GLY A 1 88 ? -15.132 -18.751 30.501 1.00 91.25 88 GLY A O 1
ATOM 682 N N . PHE A 1 89 ? -14.926 -17.152 32.045 1.00 90.62 89 PHE A N 1
ATOM 683 C CA . PHE A 1 89 ? -14.014 -16.328 31.256 1.00 90.62 89 PHE A CA 1
ATOM 684 C C . PHE A 1 89 ? -12.595 -16.910 31.244 1.00 90.62 89 PHE A C 1
ATOM 686 O O . PHE A 1 89 ? -12.006 -17.024 30.176 1.00 90.62 89 PHE A O 1
ATOM 693 N N . ALA A 1 90 ? -12.085 -17.351 32.396 1.00 93.38 90 ALA A N 1
ATOM 694 C CA . ALA A 1 90 ? -10.765 -17.965 32.505 1.00 93.38 90 ALA A CA 1
ATOM 695 C C . ALA A 1 90 ? -10.633 -19.230 31.655 1.00 93.38 90 ALA A C 1
ATOM 697 O O . ALA A 1 90 ? -9.676 -19.359 30.897 1.00 93.38 90 ALA A O 1
ATOM 698 N N . LYS A 1 91 ? -11.654 -20.094 31.687 1.00 95.12 91 LYS A N 1
ATOM 699 C CA . LYS A 1 91 ? -11.707 -21.290 30.844 1.00 95.12 91 LYS A CA 1
ATOM 700 C C . LYS A 1 91 ? -11.612 -20.957 29.348 1.00 95.12 91 LYS A C 1
ATOM 702 O O . LYS A 1 91 ? -10.857 -21.595 28.630 1.00 95.12 91 LYS A O 1
ATOM 707 N N . ARG A 1 92 ? -12.321 -19.918 28.889 1.00 90.31 92 ARG A N 1
ATOM 708 C CA . ARG A 1 92 ? -12.261 -19.470 27.484 1.00 90.31 92 ARG A CA 1
ATOM 709 C C . ARG A 1 92 ? -10.880 -18.951 27.083 1.00 90.31 92 ARG A C 1
ATOM 711 O O . ARG A 1 92 ? -10.445 -19.194 25.965 1.00 90.31 92 ARG A O 1
ATOM 718 N N . VAL A 1 93 ? -10.189 -18.239 27.977 1.00 90.75 93 VAL A N 1
ATOM 719 C CA . VAL A 1 93 ? -8.805 -17.789 27.732 1.00 90.75 93 VAL A CA 1
ATOM 720 C C . VAL A 1 93 ? -7.853 -18.978 27.618 1.00 90.75 93 VAL A C 1
ATOM 722 O O . VAL A 1 93 ? -6.970 -18.966 26.765 1.00 90.75 93 VAL A O 1
ATOM 725 N N . GLU A 1 94 ? -8.035 -20.004 28.449 1.00 92.81 94 GLU A N 1
ATOM 726 C CA . GLU A 1 94 ? -7.235 -21.231 28.405 1.00 92.81 94 GLU A CA 1
ATOM 727 C C . GLU A 1 94 ? -7.467 -22.025 27.111 1.00 92.81 94 GLU A C 1
ATOM 729 O O . GLU A 1 94 ? -6.500 -22.405 26.455 1.00 92.81 94 GLU A O 1
ATOM 734 N N . GLU A 1 95 ? -8.728 -22.193 26.699 1.00 92.31 95 GLU A N 1
ATOM 735 C CA . GLU A 1 95 ? -9.102 -22.820 25.423 1.00 92.31 95 GLU A CA 1
ATOM 736 C C . GLU A 1 95 ? -8.468 -22.076 24.232 1.00 92.31 95 GLU A C 1
ATOM 738 O O . GLU A 1 95 ? -7.776 -22.688 23.421 1.00 92.31 95 GLU A O 1
ATOM 743 N N . LEU A 1 96 ? -8.590 -20.743 24.177 1.00 88.19 96 LEU A N 1
ATOM 744 C CA . LEU A 1 96 ? -7.962 -19.935 23.123 1.00 88.19 96 LEU A CA 1
ATOM 745 C C . LEU A 1 96 ? -6.429 -20.019 23.142 1.00 88.19 96 LEU A C 1
ATOM 747 O O . LEU A 1 96 ? -5.798 -20.051 22.088 1.00 88.19 96 LEU A O 1
ATOM 751 N N . SER A 1 97 ? -5.812 -20.066 24.324 1.00 91.56 97 SER A N 1
ATOM 752 C CA . SER A 1 97 ? -4.355 -20.197 24.461 1.00 91.56 97 SER A CA 1
ATOM 753 C C . SER A 1 97 ? -3.856 -21.535 23.909 1.00 91.56 97 SER A C 1
ATOM 755 O O . SER A 1 97 ? -2.825 -21.570 23.230 1.00 91.56 97 SER A O 1
ATOM 757 N N . LEU A 1 98 ? -4.612 -22.615 24.127 1.00 93.00 98 LEU A N 1
ATOM 758 C CA . LEU A 1 98 ? -4.334 -23.925 23.541 1.00 93.00 98 LEU A CA 1
ATOM 759 C C . LEU A 1 98 ? -4.418 -23.875 22.007 1.00 93.00 98 LEU A C 1
ATOM 761 O O . LEU A 1 98 ? -3.508 -24.350 21.331 1.00 93.00 98 LEU A O 1
ATOM 765 N N . GLU A 1 99 ? -5.466 -23.25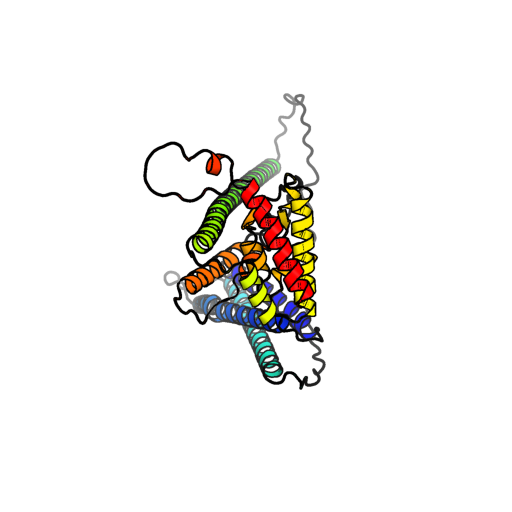6 21.458 1.00 91.25 99 GLU A N 1
ATOM 766 C CA . GLU A 1 99 ? -5.658 -23.150 20.006 1.00 91.25 99 GLU A CA 1
ATOM 767 C C . GLU A 1 99 ? -4.563 -22.315 19.322 1.00 91.25 99 GLU A C 1
ATOM 769 O O . GLU A 1 99 ? -4.039 -22.728 18.286 1.00 91.25 99 GLU A O 1
ATOM 774 N N . PHE A 1 100 ? -4.154 -21.184 19.910 1.00 89.38 100 PHE A N 1
ATOM 775 C CA . PHE A 1 100 ? -3.021 -20.395 19.406 1.00 89.38 100 PHE A CA 1
ATOM 776 C C . PHE A 1 100 ? -1.708 -21.183 19.444 1.00 89.38 100 PHE A C 1
ATOM 778 O O . PHE A 1 100 ? -0.921 -21.111 18.501 1.00 89.38 100 PHE A O 1
ATOM 785 N N . THR A 1 101 ? -1.476 -21.952 20.511 1.00 90.19 101 THR A N 1
ATOM 786 C CA . THR A 1 101 ? -0.272 -22.786 20.646 1.00 90.19 101 THR A CA 1
ATOM 787 C C . THR A 1 101 ? -0.241 -23.880 19.580 1.00 90.19 101 THR A C 1
ATOM 789 O O . THR A 1 101 ? 0.796 -24.092 18.950 1.00 90.19 101 THR A O 1
ATOM 792 N N . GLN A 1 102 ? -1.379 -24.534 19.332 1.00 91.81 102 GLN A N 1
ATOM 793 C CA . GLN A 1 102 ? -1.501 -25.543 18.283 1.00 91.81 102 GLN A CA 1
ATOM 794 C C . GLN A 1 102 ? -1.268 -24.934 16.897 1.00 91.81 102 GLN A C 1
ATOM 796 O O . GLN A 1 102 ? -0.449 -25.446 16.138 1.00 91.81 102 GLN A O 1
ATOM 801 N N . LEU A 1 103 ? -1.925 -23.809 16.587 1.00 89.62 103 LEU A N 1
ATOM 802 C CA . LEU A 1 103 ? -1.766 -23.134 15.298 1.00 89.62 103 LEU A CA 1
ATOM 803 C C . LEU A 1 103 ? -0.318 -22.694 15.066 1.00 89.62 103 LEU A C 1
ATOM 805 O O . LEU A 1 103 ? 0.208 -22.884 13.974 1.00 89.62 103 LEU A O 1
ATOM 809 N N . LYS A 1 104 ? 0.336 -22.139 16.093 1.00 91.06 104 LYS A N 1
ATOM 810 C CA . LYS A 1 104 ? 1.754 -21.774 16.049 1.00 91.06 104 LYS A CA 1
ATOM 811 C C . LYS A 1 104 ? 2.627 -22.988 15.728 1.00 91.06 104 LYS A C 1
ATOM 813 O O . LYS A 1 104 ? 3.426 -22.920 14.800 1.00 91.06 104 LYS A O 1
ATOM 818 N N . SER A 1 105 ? 2.418 -24.110 16.421 1.00 91.50 105 SER A N 1
ATOM 819 C CA . SER A 1 105 ? 3.158 -25.346 16.150 1.00 91.50 105 SER A CA 1
ATOM 820 C C . SER A 1 105 ? 2.941 -25.856 14.723 1.00 91.50 105 SER A C 1
ATOM 822 O O . SER A 1 105 ? 3.902 -26.268 14.076 1.00 91.50 105 SER A O 1
ATOM 824 N N . ASP A 1 106 ? 1.709 -25.816 14.214 1.00 87.38 106 ASP A N 1
ATOM 825 C CA . ASP A 1 106 ? 1.394 -26.246 12.849 1.00 87.38 106 ASP A CA 1
ATOM 826 C C . ASP A 1 106 ? 2.077 -25.356 11.800 1.00 87.38 106 ASP A C 1
ATOM 828 O O . ASP A 1 106 ? 2.574 -25.859 10.787 1.00 87.38 106 ASP A O 1
ATOM 832 N N . LEU A 1 107 ? 2.134 -24.046 12.052 1.00 87.94 107 LEU A N 1
ATOM 833 C CA . LEU A 1 107 ? 2.788 -23.070 11.184 1.00 87.94 107 LEU A CA 1
ATOM 834 C C . LEU A 1 107 ? 4.312 -23.230 11.175 1.00 87.94 107 LEU A C 1
ATOM 836 O O . LEU A 1 107 ? 4.925 -23.201 10.106 1.00 87.94 107 LEU A O 1
ATOM 840 N N . ASP A 1 108 ? 4.915 -23.428 12.347 1.00 87.75 108 ASP A N 1
ATOM 841 C CA . ASP A 1 108 ? 6.357 -23.636 12.495 1.00 87.75 108 ASP A CA 1
ATOM 842 C C . ASP A 1 108 ? 6.783 -24.926 11.786 1.00 87.75 108 ASP A C 1
ATOM 844 O O . ASP A 1 108 ? 7.728 -24.923 10.996 1.00 87.75 108 ASP A O 1
ATOM 848 N N . ASN A 1 109 ? 6.018 -26.008 11.971 1.00 87.88 109 ASN A N 1
ATOM 849 C CA . ASN A 1 109 ? 6.237 -27.277 11.278 1.00 87.88 109 ASN A CA 1
ATOM 850 C C . ASN A 1 109 ? 6.111 -27.125 9.754 1.00 87.88 109 ASN A C 1
ATOM 852 O O . ASN A 1 109 ? 6.933 -27.656 9.008 1.00 87.88 109 ASN A O 1
ATOM 856 N N . TYR A 1 110 ? 5.103 -26.387 9.278 1.00 84.00 110 TYR A N 1
ATOM 857 C CA . TYR A 1 110 ? 4.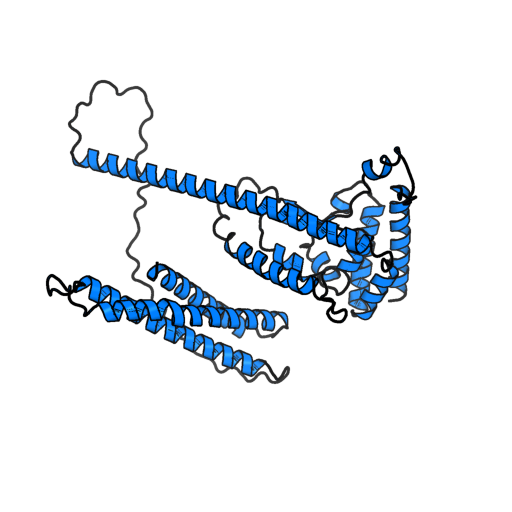900 -26.149 7.847 1.00 84.00 110 TYR A CA 1
ATOM 858 C C . TYR A 1 110 ? 6.016 -25.293 7.233 1.00 84.00 110 TYR A C 1
ATOM 860 O O . TYR A 1 110 ? 6.480 -25.569 6.127 1.00 84.00 110 TYR A O 1
ATOM 868 N N . THR A 1 111 ? 6.476 -24.271 7.954 1.00 84.25 111 THR A N 1
ATOM 869 C CA . THR A 1 111 ? 7.559 -23.389 7.502 1.00 84.25 111 THR A CA 1
ATOM 870 C C . THR A 1 111 ? 8.894 -24.134 7.481 1.00 84.25 111 THR A C 1
ATOM 872 O O . THR A 1 111 ? 9.644 -24.019 6.515 1.00 84.25 111 THR A O 1
ATOM 875 N N . ALA A 1 112 ? 9.168 -24.954 8.500 1.00 84.44 112 ALA A N 1
ATOM 876 C CA . ALA A 1 112 ? 10.369 -25.781 8.567 1.00 84.44 112 ALA A CA 1
ATOM 877 C C . ALA A 1 112 ? 10.409 -26.844 7.457 1.00 84.44 112 ALA A C 1
ATOM 879 O O . ALA A 1 112 ? 11.459 -27.050 6.853 1.00 84.44 112 ALA A O 1
ATOM 880 N N . ALA A 1 113 ? 9.271 -27.481 7.152 1.00 80.94 113 ALA A N 1
ATOM 881 C CA . ALA A 1 113 ? 9.179 -28.496 6.102 1.00 80.94 113 ALA A CA 1
ATOM 882 C C . ALA A 1 113 ? 9.405 -27.928 4.689 1.00 80.94 113 ALA A C 1
ATOM 884 O O . ALA A 1 113 ? 9.991 -28.604 3.850 1.00 80.94 113 ALA A O 1
ATOM 885 N N . ASN A 1 114 ? 8.983 -26.685 4.435 1.00 72.56 114 ASN A N 1
ATOM 886 C CA . ASN A 1 114 ? 9.069 -26.053 3.112 1.00 72.56 114 ASN A CA 1
ATOM 887 C C . ASN A 1 114 ? 10.269 -25.098 2.951 1.00 72.56 114 ASN A C 1
ATOM 889 O O . ASN A 1 114 ? 10.439 -24.497 1.894 1.00 72.56 114 ASN A O 1
ATOM 893 N N . GLY A 1 115 ? 11.083 -24.908 3.994 1.00 59.53 115 GLY A N 1
ATOM 894 C CA . GLY A 1 115 ? 12.127 -23.879 4.031 1.00 59.53 115 GLY A CA 1
ATOM 895 C C . GLY A 1 115 ? 13.478 -24.259 3.412 1.00 59.53 115 GLY A C 1
ATOM 896 O O . GLY A 1 115 ? 14.321 -23.378 3.264 1.00 59.53 115 GLY A O 1
ATOM 897 N N . THR A 1 116 ? 13.730 -25.532 3.076 1.00 50.19 116 THR A N 1
ATOM 898 C CA . THR A 1 116 ? 15.101 -25.998 2.756 1.00 50.19 116 THR A CA 1
ATOM 899 C C . THR A 1 116 ? 15.271 -26.842 1.491 1.00 50.19 116 THR A C 1
ATOM 901 O O . THR A 1 116 ? 16.410 -27.016 1.063 1.00 50.19 116 THR A O 1
ATOM 904 N N . SER A 1 117 ? 14.210 -27.312 0.830 1.00 45.94 117 SER A N 1
ATOM 905 C CA . SER A 1 117 ? 14.338 -28.028 -0.450 1.00 45.94 117 SER A CA 1
ATOM 906 C C . SER A 1 117 ? 13.288 -27.538 -1.437 1.00 45.94 117 SER A C 1
ATOM 908 O O . SER A 1 117 ? 12.104 -27.813 -1.285 1.00 45.94 117 SER A O 1
ATOM 910 N N . LEU A 1 118 ? 13.731 -26.822 -2.475 1.00 44.91 118 LEU A N 1
ATOM 911 C CA . LEU A 1 118 ? 12.867 -26.323 -3.550 1.00 44.91 118 LEU A CA 1
ATOM 912 C C . LEU A 1 118 ? 12.247 -27.454 -4.403 1.00 44.91 118 LEU A C 1
ATOM 914 O O . LEU A 1 118 ? 11.439 -27.161 -5.277 1.00 44.91 118 LEU A O 1
ATOM 918 N N . ASN A 1 119 ? 12.636 -28.721 -4.185 1.00 44.12 119 ASN A N 1
ATOM 919 C CA . ASN A 1 119 ? 12.278 -29.853 -5.050 1.00 44.12 119 ASN A CA 1
ATOM 920 C C . ASN A 1 119 ? 11.676 -31.071 -4.331 1.00 44.12 119 ASN A C 1
ATOM 922 O O . ASN A 1 119 ? 11.208 -31.977 -5.015 1.00 44.12 119 ASN A O 1
ATOM 926 N N . ASP A 1 120 ? 11.636 -31.106 -2.997 1.00 44.12 120 ASP A N 1
ATOM 927 C CA . ASP A 1 120 ? 11.035 -32.224 -2.262 1.00 44.12 120 ASP A CA 1
ATOM 928 C C . ASP A 1 120 ? 9.774 -31.748 -1.549 1.00 44.12 120 ASP A C 1
ATOM 930 O O . ASP A 1 120 ? 9.815 -31.328 -0.396 1.00 44.12 120 ASP A O 1
ATOM 934 N N . VAL A 1 121 ? 8.639 -31.804 -2.247 1.00 45.50 121 VAL A N 1
ATOM 935 C CA . VAL A 1 121 ? 7.322 -31.648 -1.619 1.00 45.50 121 VAL A CA 1
ATOM 936 C C . VAL A 1 121 ? 6.907 -33.024 -1.087 1.00 45.50 121 VAL A C 1
ATOM 938 O O . VAL A 1 121 ? 6.518 -33.883 -1.885 1.00 45.50 121 VAL A O 1
ATOM 941 N N . PRO A 1 122 ? 6.988 -33.300 0.229 1.00 44.31 122 PRO A N 1
ATOM 942 C CA . PRO A 1 122 ? 6.423 -34.526 0.768 1.00 44.31 122 PRO A CA 1
ATOM 943 C C . PRO A 1 122 ? 4.895 -34.512 0.584 1.00 44.31 122 PRO A C 1
ATOM 945 O O . PRO A 1 122 ? 4.261 -33.463 0.734 1.00 44.31 122 PRO A O 1
ATOM 948 N N . PRO A 1 123 ? 4.271 -35.662 0.273 1.00 48.25 123 PRO A N 1
ATOM 949 C CA . PRO A 1 123 ? 2.825 -35.750 0.132 1.00 48.25 123 PRO A CA 1
ATOM 950 C C . PRO A 1 123 ? 2.151 -35.363 1.451 1.00 48.25 123 PRO A C 1
ATOM 952 O O . PRO A 1 123 ? 2.388 -35.977 2.492 1.00 48.25 123 PRO A O 1
ATOM 955 N N . VAL A 1 124 ? 1.310 -34.329 1.399 1.00 54.91 124 VAL A N 1
ATOM 956 C CA . VAL A 1 124 ? 0.537 -33.852 2.548 1.00 54.91 124 VAL A CA 1
ATOM 957 C C . VAL A 1 124 ? -0.457 -34.950 2.951 1.00 54.91 124 VAL A C 1
ATOM 959 O O . VAL A 1 124 ? -1.306 -35.316 2.133 1.00 54.91 124 VAL A O 1
ATOM 962 N N . PRO A 1 125 ? -0.394 -35.501 4.179 1.00 43.25 125 PRO A N 1
ATOM 963 C CA . PRO A 1 125 ? -1.426 -36.413 4.646 1.00 43.25 125 PRO A CA 1
ATOM 964 C C . PRO A 1 125 ? -2.753 -35.646 4.781 1.00 43.25 125 PRO A C 1
ATOM 966 O O . PRO A 1 125 ? -2.746 -34.499 5.237 1.00 43.25 125 PRO A O 1
ATOM 969 N N . PRO A 1 126 ? -3.898 -36.243 4.407 1.00 42.22 126 PRO A N 1
ATOM 970 C CA . PRO A 1 126 ? -5.196 -35.603 4.564 1.00 42.22 126 PRO A CA 1
ATOM 971 C C . PRO A 1 126 ? -5.466 -35.378 6.055 1.00 42.22 126 PRO A C 1
ATOM 97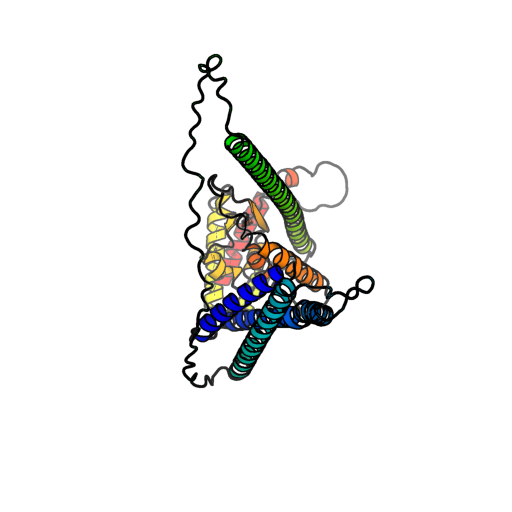3 O O . PRO A 1 126 ? -5.702 -36.321 6.809 1.00 42.22 126 PRO A O 1
ATOM 976 N N . VAL A 1 127 ? -5.395 -34.120 6.494 1.00 48.91 127 VAL A N 1
ATOM 977 C CA . VAL A 1 127 ? -5.779 -33.743 7.855 1.00 48.91 127 VAL A CA 1
ATOM 978 C C . VAL A 1 127 ? -7.276 -33.476 7.849 1.00 48.91 127 VAL A C 1
ATOM 980 O O . VAL A 1 127 ? -7.741 -32.454 7.347 1.00 48.91 127 VAL A O 1
ATOM 983 N N . ASP A 1 128 ? -8.023 -34.415 8.416 1.00 36.56 128 ASP A N 1
ATOM 984 C CA . ASP A 1 128 ? -9.467 -34.331 8.613 1.00 36.56 128 ASP A CA 1
ATOM 985 C C . ASP A 1 128 ? -9.760 -33.363 9.781 1.00 36.56 128 ASP A C 1
ATOM 987 O O . ASP A 1 128 ? -10.056 -33.759 10.911 1.00 36.56 128 ASP A O 1
ATOM 991 N N . VAL A 1 129 ? -9.589 -32.055 9.547 1.00 43.31 129 VAL A N 1
ATOM 992 C CA . VAL A 1 129 ? -9.896 -31.027 10.552 1.00 43.31 129 VAL A CA 1
ATOM 993 C C . VAL A 1 129 ? -11.414 -30.889 10.649 1.00 43.31 129 VAL A C 1
ATOM 995 O O . VAL A 1 129 ? -12.043 -30.114 9.927 1.00 43.31 129 VAL A O 1
ATOM 998 N N . LYS A 1 130 ? -12.025 -31.625 11.582 1.00 38.50 130 LYS A N 1
ATOM 999 C CA . LYS A 1 130 ? -13.400 -31.368 12.030 1.00 38.50 130 LYS A CA 1
ATOM 1000 C C . LYS A 1 130 ? -13.450 -30.043 12.795 1.00 38.50 130 LYS A C 1
ATOM 1002 O O . LYS A 1 130 ? -13.442 -30.020 14.025 1.00 38.50 130 LYS A O 1
ATOM 1007 N N . LEU A 1 131 ? -13.532 -28.937 12.055 1.00 38.91 131 LEU A N 1
ATOM 1008 C CA . LEU A 1 131 ? -13.893 -27.612 12.561 1.00 38.91 131 LEU A CA 1
ATOM 1009 C C . LEU A 1 131 ? -15.321 -27.668 13.114 1.00 38.91 131 LEU A C 1
ATOM 1011 O O . LEU A 1 131 ? -16.311 -27.417 12.425 1.00 38.91 131 LEU A O 1
ATOM 1015 N N . SER A 1 132 ? -15.426 -28.032 14.387 1.00 39.31 132 SER A N 1
ATOM 1016 C CA . SER A 1 132 ? -16.670 -27.961 15.138 1.00 39.31 132 SER A CA 1
ATOM 1017 C C . SER A 1 132 ? -16.938 -26.485 15.415 1.00 39.31 132 SER A C 1
ATOM 1019 O O . SER A 1 132 ? -16.475 -25.943 16.412 1.00 39.31 132 SER A O 1
ATOM 1021 N N . ARG A 1 133 ? -17.638 -25.806 14.496 1.00 38.81 133 ARG A N 1
ATOM 1022 C CA . ARG A 1 133 ? -18.151 -24.450 14.725 1.00 38.81 133 ARG A CA 1
ATOM 1023 C C . ARG A 1 133 ? -19.023 -24.480 15.980 1.00 38.81 133 ARG A C 1
ATOM 1025 O O . ARG A 1 133 ? -20.181 -24.887 15.917 1.00 38.81 133 ARG A O 1
ATOM 1032 N N . LEU A 1 134 ? -18.479 -24.033 17.108 1.00 37.97 134 LEU A N 1
ATOM 1033 C CA . LEU A 1 134 ? -19.260 -23.653 18.278 1.00 37.97 134 LEU A CA 1
ATOM 1034 C C . LEU A 1 134 ? -20.065 -22.404 17.897 1.00 37.97 134 LEU A C 1
ATOM 1036 O O . LEU A 1 134 ? -19.639 -21.272 18.105 1.00 37.97 134 LEU A O 1
ATOM 1040 N N . GLN A 1 135 ? -21.222 -22.610 17.262 1.00 35.00 135 GLN A N 1
ATOM 1041 C CA . GLN A 1 135 ? -22.218 -21.559 17.111 1.00 35.00 135 GLN A CA 1
ATOM 1042 C C . GLN A 1 135 ? -22.702 -21.186 18.510 1.00 35.00 135 GLN A C 1
ATOM 1044 O O . GLN A 1 135 ? -23.311 -21.999 19.207 1.00 35.00 135 GLN A O 1
ATOM 1049 N N . ALA A 1 136 ? -22.423 -19.952 18.927 1.00 41.00 136 ALA A N 1
ATOM 1050 C CA . ALA A 1 136 ? -23.088 -19.374 20.081 1.00 41.00 136 ALA A CA 1
ATOM 1051 C C . ALA A 1 136 ? -24.613 -19.440 19.860 1.00 41.00 136 ALA A C 1
ATOM 1053 O O . ALA A 1 136 ? -25.069 -19.249 18.727 1.00 41.00 136 ALA A O 1
ATOM 1054 N N . PRO A 1 137 ? -25.415 -19.708 20.905 1.00 36.19 137 PRO A N 1
ATOM 1055 C CA . PRO A 1 137 ? -26.863 -19.714 20.783 1.00 36.19 137 PRO A CA 1
ATOM 1056 C C . PRO A 1 137 ? -27.325 -18.339 20.297 1.00 36.19 137 PRO A C 1
ATOM 1058 O O . PRO A 1 137 ? -27.202 -17.336 21.001 1.00 36.19 137 PRO A O 1
ATOM 1061 N N . VAL A 1 138 ? -27.835 -18.304 19.066 1.00 38.75 138 VAL A N 1
ATOM 1062 C CA . VAL A 1 138 ? -28.468 -17.133 18.466 1.00 38.75 138 VAL A CA 1
ATOM 1063 C C . VAL A 1 138 ? -29.722 -16.844 19.284 1.00 38.75 138 VAL A C 1
ATOM 1065 O O . VAL A 1 138 ? -30.751 -17.500 19.123 1.00 38.75 138 VAL A O 1
ATOM 1068 N N . MET A 1 139 ? -29.635 -15.885 20.207 1.00 40.38 139 MET A N 1
ATOM 1069 C CA . MET A 1 139 ? -30.835 -15.259 20.748 1.00 40.38 139 MET A CA 1
ATOM 1070 C C . MET A 1 139 ? -31.601 -14.639 19.577 1.00 40.38 139 MET A C 1
ATOM 1072 O O . MET A 1 139 ? -31.005 -14.000 18.715 1.00 40.38 139 MET A O 1
ATOM 1076 N N . GLY A 1 140 ? -32.902 -14.935 19.529 1.00 42.88 140 GLY A N 1
ATOM 1077 C CA . GLY A 1 140 ? -33.782 -14.763 18.375 1.00 42.88 140 GLY A CA 1
ATOM 1078 C C . GLY A 1 140 ? -33.891 -13.345 17.790 1.00 42.88 140 GLY A C 1
ATOM 1079 O O . GLY A 1 140 ? -33.236 -12.408 18.242 1.00 42.88 140 GLY A O 1
ATOM 1080 N N . PRO A 1 141 ? -34.735 -13.180 16.757 1.00 40.94 141 PRO A N 1
ATOM 1081 C CA . PRO A 1 141 ? -34.751 -11.991 15.918 1.00 40.94 141 PRO A CA 1
ATOM 1082 C C . PRO A 1 141 ? -35.004 -10.731 16.747 1.00 40.94 141 PRO A C 1
ATOM 1084 O O . PRO A 1 141 ? -36.062 -10.573 17.362 1.00 40.94 141 PRO A O 1
ATOM 1087 N N . ILE A 1 142 ? -34.027 -9.822 16.720 1.00 44.31 142 ILE A N 1
ATOM 1088 C CA . ILE A 1 142 ? -34.189 -8.440 17.161 1.00 44.31 142 ILE A CA 1
ATOM 1089 C C . ILE A 1 142 ? -35.296 -7.858 16.284 1.00 44.31 142 ILE A C 1
ATOM 1091 O O . ILE A 1 142 ? -35.118 -7.644 15.085 1.00 44.31 142 ILE A O 1
ATOM 1095 N N . ARG A 1 143 ? -36.487 -7.683 16.860 1.00 37.66 143 ARG A N 1
ATOM 1096 C CA . ARG A 1 143 ? -37.584 -6.998 16.182 1.00 37.66 143 ARG A CA 1
ATOM 1097 C C . ARG A 1 143 ? -37.114 -5.574 15.893 1.00 37.66 143 ARG A C 1
ATOM 1099 O O . ARG A 1 143 ? -36.796 -4.839 16.822 1.00 37.66 143 ARG A O 1
ATOM 1106 N N . ASN A 1 144 ? -37.057 -5.211 14.613 1.00 37.91 144 ASN A N 1
ATOM 1107 C CA . ASN A 1 144 ? -36.857 -3.836 14.169 1.00 37.91 144 ASN A CA 1
ATOM 1108 C C . ASN A 1 144 ? -37.933 -2.948 14.807 1.00 37.91 144 ASN A C 1
ATOM 1110 O O . ASN A 1 144 ? -39.106 -3.047 14.451 1.00 37.91 144 ASN A O 1
ATOM 1114 N N . ILE A 1 145 ? -37.519 -2.095 15.742 1.00 46.62 145 ILE A N 1
ATOM 1115 C CA . ILE A 1 145 ? -38.352 -1.067 16.387 1.00 46.62 145 ILE A CA 1
ATOM 1116 C C . ILE A 1 145 ? -38.596 0.129 15.439 1.00 46.62 145 ILE A C 1
ATOM 1118 O O . ILE A 1 145 ? -39.388 1.010 15.739 1.00 46.62 145 ILE A O 1
ATOM 1122 N N . ASP A 1 146 ? -38.005 0.132 14.241 1.00 43.66 146 ASP A N 1
ATOM 1123 C CA . ASP A 1 146 ? -38.126 1.236 13.276 1.00 43.66 146 ASP A CA 1
ATOM 1124 C C . ASP A 1 146 ? -39.404 1.200 12.407 1.00 43.66 146 ASP A C 1
ATOM 1126 O O . ASP A 1 146 ? -39.535 1.975 11.461 1.00 43.66 146 ASP A O 1
ATOM 1130 N N . ARG A 1 147 ? -40.379 0.326 12.696 1.00 43.16 147 ARG A N 1
ATOM 1131 C CA . ARG A 1 147 ? -41.712 0.381 12.066 1.00 43.16 147 ARG A CA 1
ATOM 1132 C C . ARG A 1 147 ? -42.755 0.775 13.103 1.00 43.16 147 ARG A C 1
ATOM 1134 O O . ARG A 1 147 ? -42.908 0.069 14.091 1.00 43.16 147 ARG A O 1
ATOM 1141 N N . TYR A 1 148 ? -43.502 1.831 12.778 1.00 45.72 148 TYR A N 1
ATOM 1142 C CA . TYR A 1 148 ? -44.560 2.498 13.548 1.00 45.72 148 TYR A CA 1
ATOM 1143 C C . TYR A 1 148 ? -44.056 3.530 14.560 1.00 45.72 148 TYR A C 1
ATOM 1145 O O . TYR A 1 148 ? -43.933 3.210 15.730 1.00 45.72 148 TYR A O 1
ATOM 1153 N N . VAL A 1 149 ? -43.808 4.768 14.109 1.00 44.41 149 VAL A N 1
ATOM 1154 C CA . VAL A 1 149 ? -44.717 5.910 14.356 1.00 44.41 149 VAL A CA 1
ATOM 1155 C C . VAL A 1 149 ? -44.446 6.979 13.283 1.00 44.41 149 VAL A C 1
ATOM 1157 O O . VAL A 1 149 ? -43.490 7.744 13.380 1.00 44.41 149 VAL A O 1
ATOM 1160 N N . GLU A 1 150 ? -45.272 7.036 12.237 1.00 42.25 150 GLU A N 1
ATOM 1161 C CA . GLU A 1 150 ? -45.402 8.260 11.438 1.00 42.25 150 GLU A CA 1
ATOM 1162 C C . GLU A 1 150 ? -46.256 9.225 12.265 1.00 42.25 150 GLU A C 1
ATOM 1164 O O . GLU A 1 150 ? -47.463 9.032 12.408 1.00 42.25 150 GLU A O 1
ATOM 1169 N N . PHE A 1 151 ? -45.621 10.214 12.897 1.00 45.59 151 PHE A N 1
ATOM 1170 C CA . PHE A 1 151 ? -46.358 11.282 13.564 1.00 45.59 151 PHE A CA 1
ATOM 1171 C C . PHE A 1 151 ? -46.945 12.208 12.492 1.00 45.59 151 PHE A C 1
ATOM 1173 O O . PHE A 1 151 ? -46.191 12.676 11.634 1.00 45.59 151 PHE A O 1
ATOM 1180 N N . PRO A 1 152 ? -48.257 12.492 12.517 1.00 45.00 152 PRO A N 1
ATOM 1181 C CA . PRO A 1 152 ? -48.847 13.463 11.613 1.00 45.00 152 PRO A CA 1
ATOM 1182 C C . PRO A 1 152 ? -48.266 14.848 11.919 1.00 45.00 152 PRO A C 1
ATOM 1184 O O . PRO A 1 152 ? -48.546 15.445 12.955 1.00 45.00 152 PRO A O 1
ATOM 1187 N N . THR A 1 153 ? -47.444 15.363 11.009 1.00 47.41 153 THR A N 1
ATOM 1188 C CA . THR A 1 153 ? -47.036 16.768 10.965 1.00 47.41 153 THR A CA 1
ATOM 1189 C C . THR A 1 153 ? -48.202 17.590 10.425 1.00 47.41 153 THR A C 1
ATOM 1191 O O . THR A 1 153 ? -48.331 17.804 9.222 1.00 47.41 153 THR A O 1
ATOM 1194 N N . GLY A 1 154 ? -49.098 18.012 11.315 1.00 43.59 154 GLY A N 1
ATOM 1195 C CA . GLY A 1 154 ? -50.202 18.904 10.978 1.00 43.59 154 GLY A CA 1
ATOM 1196 C C . GLY A 1 154 ? -50.620 19.750 12.176 1.00 43.59 154 GLY A C 1
ATOM 1197 O O . GLY A 1 154 ? -51.010 19.202 13.204 1.00 43.59 154 GLY A O 1
ATOM 1198 N N . ASP A 1 155 ? -50.573 21.073 12.005 1.00 53.16 155 ASP A N 1
ATOM 1199 C CA . ASP A 1 155 ? -50.912 22.149 12.958 1.00 53.16 155 ASP A CA 1
ATOM 1200 C C . ASP A 1 155 ? -52.403 22.200 13.377 1.00 53.16 155 ASP A C 1
ATOM 1202 O O . ASP A 1 155 ? -52.981 23.269 13.554 1.00 53.16 155 ASP A O 1
ATOM 1206 N N . ALA A 1 156 ? -53.079 21.057 13.510 1.00 51.41 156 ALA A N 1
ATOM 1207 C CA . ALA A 1 156 ? -54.534 21.003 13.670 1.00 51.41 156 ALA A CA 1
ATOM 1208 C C . ALA A 1 156 ? -55.020 20.152 14.854 1.00 51.41 156 ALA A C 1
ATOM 1210 O O . ALA A 1 156 ? -56.131 19.629 14.813 1.00 51.41 156 ALA A O 1
ATOM 1211 N N . VAL A 1 157 ? -54.224 20.008 15.920 1.00 52.31 157 VAL A N 1
ATOM 1212 C CA . VAL A 1 157 ? -54.664 19.326 17.154 1.00 52.31 157 VAL A CA 1
ATOM 1213 C C . VAL A 1 157 ? -54.129 20.051 18.393 1.00 52.31 157 VAL A C 1
ATOM 1215 O O . VAL A 1 157 ? -53.328 19.504 19.143 1.00 52.31 157 VAL A O 1
ATOM 1218 N N . SER A 1 158 ? -54.544 21.303 18.609 1.00 53.84 158 SER A N 1
ATOM 1219 C CA . SER A 1 158 ? -54.148 22.058 19.812 1.00 53.84 158 SER A CA 1
ATOM 1220 C C . SER A 1 158 ? -55.158 22.046 20.960 1.00 53.84 158 SER A C 1
ATOM 1222 O O . SER A 1 158 ? -54.750 22.378 22.061 1.00 53.84 158 SER A O 1
ATOM 1224 N N . ASP A 1 159 ? -56.410 21.601 20.789 1.00 51.94 159 ASP A N 1
ATOM 1225 C CA . ASP A 1 159 ? -57.447 21.971 21.777 1.00 51.94 159 ASP A CA 1
ATOM 1226 C C . ASP A 1 159 ? -58.335 20.842 22.334 1.00 51.94 159 ASP A C 1
ATOM 1228 O O . ASP A 1 159 ? -59.427 21.121 22.826 1.00 51.94 159 ASP A O 1
ATOM 1232 N N . SER A 1 160 ? -57.973 19.550 22.281 1.00 49.09 160 SER A N 1
ATOM 1233 C CA . SER A 1 160 ? -58.955 18.528 22.736 1.00 49.09 160 SER A CA 1
ATOM 1234 C C . SER A 1 160 ? -58.454 17.228 23.357 1.00 49.09 160 SER A C 1
ATOM 1236 O O . SER A 1 160 ? -59.234 16.278 23.422 1.00 49.09 160 SER A O 1
ATOM 1238 N N . ILE A 1 161 ? -57.208 17.124 23.827 1.00 51.78 161 ILE A N 1
ATOM 1239 C CA . ILE A 1 161 ? -56.757 15.890 24.493 1.00 51.78 161 ILE A CA 1
ATOM 1240 C C . ILE A 1 161 ? -55.898 16.213 25.724 1.00 51.78 161 ILE A C 1
ATOM 1242 O O . ILE A 1 161 ? -54.717 15.905 25.783 1.00 51.78 161 ILE A O 1
ATOM 1246 N N . GLU A 1 162 ? -56.531 16.746 26.770 1.00 51.72 162 GLU A N 1
ATOM 1247 C CA . GLU A 1 162 ? -56.133 16.444 28.154 1.00 51.72 162 GLU A CA 1
ATOM 1248 C C . GLU A 1 162 ? -56.621 15.022 28.502 1.00 51.72 162 GLU A C 1
ATOM 1250 O O . GLU A 1 162 ? -57.450 14.810 29.386 1.00 51.72 162 GLU A O 1
ATOM 1255 N N . LYS A 1 163 ? -56.170 14.003 27.758 1.00 55.25 163 LYS A N 1
ATOM 1256 C CA . LYS A 1 163 ? -56.226 12.630 28.271 1.00 55.25 163 LYS A CA 1
ATOM 1257 C C . LYS A 1 163 ? -54.964 12.436 29.079 1.00 55.25 163 LYS A C 1
ATOM 1259 O O . LYS A 1 163 ? -53.871 12.538 28.536 1.00 55.25 163 LYS A O 1
ATOM 1264 N N . SER A 1 164 ? -55.151 12.149 30.360 1.00 53.88 164 SER A N 1
ATOM 1265 C CA . SER A 1 164 ? -54.141 11.613 31.264 1.00 53.88 164 SER A CA 1
ATOM 1266 C C . SER A 1 164 ? -53.297 10.561 30.538 1.00 53.88 164 SER A C 1
ATOM 1268 O O . SER A 1 164 ? -53.752 9.430 30.349 1.00 53.88 164 SER A O 1
ATOM 1270 N N . LEU A 1 165 ? -52.107 10.962 30.086 1.00 58.06 165 LEU A N 1
ATOM 1271 C CA . LEU A 1 165 ? -51.096 10.052 29.568 1.00 58.06 165 LEU A CA 1
ATOM 1272 C C . LEU A 1 165 ? -50.843 9.007 30.650 1.00 58.06 165 LEU A C 1
ATOM 1274 O O . LEU A 1 165 ? -50.668 9.350 31.825 1.00 58.06 165 LEU A O 1
ATOM 1278 N N . SER A 1 166 ? -50.905 7.735 30.262 1.00 65.62 166 SER A N 1
ATOM 1279 C CA . SER A 1 166 ? -50.555 6.651 31.169 1.00 65.62 166 SER A CA 1
ATOM 1280 C C . SER A 1 166 ? -49.121 6.899 31.653 1.00 65.62 166 SER A C 1
ATOM 1282 O O . SER A 1 166 ? -48.288 7.325 30.851 1.00 65.62 166 SER A O 1
ATOM 1284 N N . PRO A 1 167 ? -48.783 6.635 32.926 1.00 74.19 167 PRO A N 1
ATOM 1285 C CA . PRO A 1 167 ? -47.397 6.691 33.395 1.00 74.19 167 PRO A CA 1
ATOM 1286 C C . PRO A 1 167 ? -46.422 5.916 32.488 1.00 74.19 167 PRO A C 1
ATOM 1288 O O . PRO A 1 167 ? -45.260 6.293 32.365 1.00 74.19 167 PRO A O 1
ATOM 1291 N N . GLU A 1 168 ? -46.912 4.875 31.806 1.00 76.19 168 GLU A N 1
ATOM 1292 C CA . GLU A 1 168 ? -46.153 4.090 30.827 1.00 76.19 168 GLU A CA 1
ATOM 1293 C C . GLU A 1 168 ? -45.796 4.876 29.552 1.00 76.19 168 GLU A C 1
ATOM 1295 O O . GLU A 1 168 ? -44.712 4.671 29.006 1.00 76.19 168 GLU A O 1
ATOM 1300 N N . ASP A 1 169 ? -46.645 5.804 29.097 1.00 80.62 169 ASP A N 1
ATOM 1301 C CA . ASP A 1 169 ? -46.392 6.619 27.899 1.00 80.62 169 ASP A CA 1
ATOM 1302 C C . ASP A 1 169 ? -45.282 7.653 28.152 1.00 80.62 169 ASP A C 1
ATOM 1304 O O . ASP A 1 169 ? -44.438 7.894 27.287 1.00 80.62 169 ASP A O 1
ATOM 1308 N N . ILE A 1 170 ? -45.224 8.197 29.375 1.00 81.06 170 ILE A N 1
ATOM 1309 C CA . ILE A 1 170 ? -44.182 9.141 29.811 1.00 81.06 170 ILE A CA 1
ATOM 1310 C C . ILE A 1 170 ? -42.811 8.448 29.842 1.00 81.06 170 ILE A C 1
ATOM 1312 O O . ILE A 1 170 ? -41.818 9.000 29.364 1.00 81.06 170 ILE A O 1
ATOM 1316 N N . GLU A 1 171 ? -42.746 7.211 30.347 1.00 85.94 171 GLU A N 1
ATOM 1317 C CA . GLU A 1 171 ? -41.497 6.439 30.388 1.00 85.94 171 GLU A CA 1
ATOM 1318 C C . GLU A 1 171 ? -41.007 6.063 28.975 1.00 85.94 171 GLU A C 1
ATOM 1320 O O . GLU A 1 171 ? -39.800 6.020 28.704 1.00 85.94 171 GLU A O 1
ATOM 1325 N N . LEU A 1 172 ? -41.933 5.800 28.049 1.00 84.94 172 LEU A N 1
ATOM 1326 C CA . LEU A 1 172 ? -41.612 5.460 26.662 1.00 84.94 172 LEU A CA 1
ATOM 1327 C C . LEU A 1 172 ? -41.079 6.672 25.888 1.00 84.94 172 LEU A C 1
ATOM 1329 O O . LEU A 1 172 ? -40.111 6.544 25.132 1.00 84.94 172 LEU A O 1
ATOM 1333 N N . GLU A 1 173 ? -41.657 7.850 26.118 1.00 84.44 173 GLU A N 1
ATOM 1334 C CA . GLU A 1 173 ? -41.190 9.108 25.537 1.00 84.44 173 GLU A CA 1
ATOM 1335 C C . GLU A 1 173 ? -39.802 9.501 26.063 1.00 84.44 173 GLU A C 1
ATOM 1337 O O . GLU A 1 173 ? -38.918 9.871 25.282 1.00 84.44 173 GLU A O 1
ATOM 1342 N N . GLU A 1 174 ? -39.549 9.318 27.363 1.00 89.00 174 GLU A N 1
ATOM 1343 C CA . GLU A 1 174 ? -38.228 9.557 27.947 1.00 89.00 174 GLU A CA 1
ATOM 1344 C C . GLU A 1 174 ? -37.165 8.605 27.367 1.00 89.00 174 GLU A C 1
ATOM 1346 O O . GLU A 1 174 ? -36.074 9.041 26.982 1.00 89.00 174 GLU A O 1
ATOM 1351 N N . LYS A 1 175 ? -37.488 7.315 27.194 1.00 89.94 175 LYS A N 1
ATOM 1352 C CA . LYS A 1 175 ? -36.596 6.353 26.519 1.00 89.94 175 LYS A CA 1
ATOM 1353 C C . LYS A 1 175 ? -36.335 6.738 25.063 1.00 89.94 175 LYS A C 1
ATOM 1355 O O . LYS A 1 175 ? -35.188 6.667 24.615 1.00 89.94 175 LYS A O 1
ATOM 1360 N N . ALA A 1 176 ? -37.357 7.176 24.326 1.00 89.12 176 ALA A N 1
ATOM 1361 C CA . ALA A 1 176 ? -37.201 7.629 22.945 1.00 89.12 176 ALA A CA 1
ATOM 1362 C C . ALA A 1 176 ? -36.284 8.860 22.850 1.00 89.12 176 ALA A C 1
ATOM 1364 O O . ALA A 1 176 ? -35.412 8.917 21.976 1.00 89.12 176 ALA A O 1
ATOM 1365 N N . ARG A 1 177 ? -36.413 9.810 23.784 1.00 93.38 177 ARG A N 1
ATOM 1366 C CA . ARG A 1 177 ? -35.520 10.969 23.887 1.00 93.38 177 ARG A CA 1
ATOM 1367 C C . ARG A 1 177 ? -34.072 10.548 24.152 1.00 93.38 177 ARG A C 1
ATOM 1369 O O . ARG A 1 177 ? -33.185 10.981 23.419 1.00 93.38 177 ARG A O 1
ATOM 1376 N N . GLN A 1 178 ? -33.827 9.648 25.106 1.00 92.88 178 GLN A N 1
ATOM 1377 C CA . GLN A 1 178 ? -32.474 9.149 25.395 1.00 92.88 178 GLN A CA 1
ATOM 1378 C C . GLN A 1 178 ? -31.835 8.408 24.209 1.00 92.88 178 GLN A C 1
ATOM 1380 O O . GLN A 1 178 ? -30.615 8.439 24.045 1.00 92.88 178 GLN A O 1
ATOM 1385 N N . VAL A 1 179 ? -32.629 7.715 23.384 1.00 91.12 179 VAL A N 1
ATOM 1386 C CA . VAL A 1 179 ? -32.131 7.067 22.158 1.00 91.12 179 VAL A CA 1
ATOM 1387 C C . VAL A 1 179 ? -31.768 8.107 21.098 1.00 91.12 179 VAL A C 1
ATOM 1389 O O . VAL A 1 179 ? -30.733 7.963 20.450 1.00 91.12 179 VAL A O 1
ATOM 1392 N N . ARG A 1 180 ? -32.569 9.168 20.931 1.00 89.88 180 ARG A N 1
ATOM 1393 C CA . ARG A 1 180 ? -32.249 10.268 20.004 1.00 89.88 180 ARG A CA 1
ATOM 1394 C C . ARG A 1 180 ? -30.987 11.014 20.427 1.00 89.88 180 ARG A C 1
ATOM 1396 O O . ARG A 1 180 ? -30.131 11.244 19.582 1.00 89.88 180 ARG A O 1
ATOM 1403 N N . GLU A 1 181 ? -30.841 11.325 21.715 1.00 92.06 181 GLU A N 1
ATOM 1404 C CA . GLU A 1 181 ? -29.635 11.967 22.259 1.00 92.06 181 GLU A CA 1
ATOM 1405 C C . GLU A 1 181 ? -28.392 11.084 22.054 1.00 92.06 181 GLU A C 1
ATOM 1407 O O . GLU A 1 181 ? -27.371 11.569 21.568 1.00 92.06 181 GLU A O 1
ATOM 1412 N N . ARG A 1 182 ? -28.486 9.769 22.313 1.00 89.56 182 ARG A N 1
ATOM 1413 C CA . ARG A 1 182 ? -27.389 8.823 22.031 1.00 89.56 182 ARG A CA 1
ATOM 1414 C C . ARG A 1 182 ? -27.030 8.763 20.547 1.00 89.56 182 ARG A C 1
ATOM 1416 O O . ARG A 1 182 ? -25.857 8.890 20.216 1.00 89.56 182 ARG A O 1
ATOM 1423 N N . LYS A 1 183 ? -28.019 8.638 19.655 1.00 87.81 183 LYS A N 1
ATOM 1424 C CA . LYS A 1 183 ? -27.785 8.624 18.200 1.00 87.81 183 LYS A CA 1
ATOM 1425 C C . LYS A 1 183 ? -27.179 9.939 17.699 1.00 87.81 183 LYS A C 1
ATOM 1427 O O . LYS A 1 183 ? -26.324 9.908 16.820 1.00 87.81 183 LYS A O 1
ATOM 1432 N N . ALA A 1 184 ? -27.591 11.082 18.251 1.00 90.88 184 ALA A N 1
ATOM 1433 C CA . ALA A 1 184 ? -27.011 12.380 17.915 1.00 90.88 184 ALA A CA 1
ATOM 1434 C C . ALA A 1 184 ? -25.539 12.465 18.348 1.00 90.88 184 ALA A C 1
ATOM 1436 O O . ALA A 1 184 ? -24.694 12.850 17.544 1.00 90.88 184 ALA A O 1
ATOM 1437 N N . HIS A 1 185 ? -25.220 12.019 19.566 1.00 88.88 185 HIS A N 1
ATOM 1438 C CA . HIS A 1 185 ? -23.844 11.987 20.065 1.00 88.88 185 HIS A CA 1
ATOM 1439 C C . HIS A 1 185 ? -22.963 10.992 19.289 1.00 88.88 185 HIS A C 1
ATOM 1441 O O . HIS A 1 185 ? -21.793 11.263 19.035 1.00 88.88 185 HIS A O 1
ATOM 1447 N N . GLU A 1 186 ? -23.500 9.839 18.883 1.00 81.44 186 GLU A N 1
ATOM 1448 C CA . GLU A 1 186 ? -22.799 8.893 18.005 1.00 81.44 186 GLU A CA 1
ATOM 1449 C C . GLU A 1 186 ? -22.524 9.509 16.627 1.00 81.44 186 GLU A C 1
ATOM 1451 O O . GLU A 1 186 ? -21.406 9.406 16.126 1.00 81.44 186 GLU A O 1
ATOM 1456 N N . ALA A 1 187 ? -23.504 10.197 16.032 1.00 85.69 187 ALA A N 1
ATOM 1457 C CA . ALA A 1 187 ? -23.336 10.881 14.751 1.00 85.69 187 ALA A CA 1
ATOM 1458 C C . ALA A 1 187 ? -22.300 12.017 14.829 1.00 85.69 187 ALA A C 1
ATOM 1460 O O . ALA A 1 187 ? -21.463 12.143 13.936 1.00 85.69 187 ALA A O 1
ATOM 1461 N N . GLU A 1 188 ? -22.316 12.806 15.905 1.00 91.19 188 GLU A N 1
ATOM 1462 C CA . GLU A 1 188 ? -21.324 13.854 16.157 1.00 91.19 188 GLU A CA 1
ATOM 1463 C C . GLU A 1 188 ? -19.926 13.265 16.379 1.00 91.19 188 GLU A C 1
ATOM 1465 O O . GLU A 1 188 ? -18.958 13.720 15.772 1.00 91.19 188 GLU A O 1
ATOM 1470 N N . HIS A 1 189 ? -19.813 12.188 17.159 1.00 85.06 189 HIS A N 1
ATOM 1471 C CA . HIS A 1 189 ? -18.553 11.471 17.338 1.00 85.06 189 HIS A CA 1
ATOM 1472 C C . HIS A 1 189 ? -18.017 10.927 16.004 1.00 85.06 189 HIS A C 1
ATOM 1474 O O . HIS A 1 189 ? -16.838 11.089 15.702 1.00 85.06 189 HIS A O 1
ATOM 1480 N N . HIS A 1 190 ? -18.870 10.317 15.175 1.00 75.06 190 HIS A N 1
ATOM 1481 C CA . HIS A 1 190 ? -18.484 9.851 13.841 1.00 75.06 190 HIS A CA 1
ATOM 1482 C C . HIS A 1 190 ? -18.005 10.992 12.939 1.00 75.06 190 HIS A C 1
ATOM 1484 O O . HIS A 1 190 ? -16.993 10.832 12.256 1.00 75.06 190 HIS A O 1
ATOM 1490 N N . LYS A 1 191 ? -18.689 12.141 12.969 1.00 88.75 191 LYS A N 1
ATOM 1491 C CA . LYS A 1 191 ? -18.284 13.340 12.230 1.00 88.75 191 LYS A CA 1
ATOM 1492 C C . LYS A 1 191 ? -16.907 13.835 12.685 1.00 88.75 191 LYS A C 1
ATOM 1494 O O . LYS A 1 191 ? -16.035 14.031 11.846 1.00 88.75 191 LYS A O 1
ATOM 1499 N N . ASN A 1 192 ? -16.679 13.944 13.994 1.00 86.12 192 ASN A N 1
ATOM 1500 C CA . ASN A 1 192 ? -15.401 14.397 14.550 1.00 86.12 192 ASN A CA 1
ATOM 1501 C C . ASN A 1 192 ? -14.246 13.443 14.198 1.00 86.12 192 ASN A C 1
ATOM 1503 O O . ASN A 1 192 ? -13.160 13.895 13.840 1.00 86.12 192 ASN A O 1
ATOM 1507 N N . VAL A 1 193 ? -14.475 12.124 14.245 1.00 77.12 193 VAL A N 1
ATOM 1508 C CA . VAL A 1 193 ? -13.476 11.122 13.825 1.00 77.12 193 VAL A CA 1
ATOM 1509 C C . VAL A 1 193 ? -13.163 11.247 12.332 1.00 77.12 193 VAL A C 1
ATOM 1511 O O . VAL A 1 193 ? -12.003 11.147 11.938 1.00 77.12 193 VAL A O 1
ATOM 1514 N N . GLN A 1 194 ? -14.174 11.486 11.495 1.00 78.88 194 GLN A N 1
ATOM 1515 C CA . GLN A 1 194 ? -13.983 11.671 10.058 1.00 78.88 194 GLN A CA 1
ATOM 1516 C C . GLN A 1 194 ? -13.186 12.947 9.743 1.00 78.88 194 GLN A C 1
ATOM 1518 O O . GLN A 1 194 ? -12.281 12.901 8.912 1.00 78.88 194 GLN A O 1
ATOM 1523 N N . GLU A 1 195 ? -13.483 14.061 10.417 1.00 84.12 195 GLU A N 1
ATOM 1524 C CA . GLU A 1 195 ? -12.746 15.324 10.266 1.00 84.12 195 GLU A CA 1
ATOM 1525 C C . GLU A 1 195 ? -11.282 15.185 10.712 1.00 84.12 195 GLU A C 1
ATOM 1527 O O . GLU A 1 195 ? -10.380 15.618 9.997 1.00 84.12 195 GLU A O 1
ATOM 1532 N N . GLN A 1 196 ? -11.024 14.511 11.840 1.00 79.56 196 GLN A N 1
ATOM 1533 C CA . GLN A 1 196 ? -9.659 14.223 12.294 1.00 79.56 196 GLN A CA 1
ATOM 1534 C C . GLN A 1 196 ? -8.887 13.358 11.295 1.00 79.56 196 GLN A C 1
ATOM 1536 O O . GLN A 1 196 ? -7.737 13.661 10.983 1.00 79.56 196 GLN A O 1
ATOM 1541 N N . LEU A 1 197 ? -9.519 12.307 10.764 1.00 73.31 197 LEU A N 1
ATOM 1542 C CA . LEU A 1 197 ? -8.886 11.431 9.782 1.00 73.31 197 LEU A CA 1
ATOM 1543 C C . LEU A 1 197 ? -8.581 12.180 8.481 1.00 73.31 197 LEU A C 1
ATOM 1545 O O . LEU A 1 197 ? -7.520 11.982 7.897 1.00 73.31 197 LEU A O 1
ATOM 1549 N N . GLN A 1 198 ? -9.473 13.072 8.045 1.00 79.44 198 GLN A N 1
ATOM 1550 C CA . GLN A 1 198 ? -9.230 13.907 6.872 1.00 79.44 198 GLN A CA 1
ATOM 1551 C C . GLN A 1 198 ? -8.057 14.875 7.086 1.00 79.44 198 GLN A C 1
ATOM 1553 O O . GLN A 1 198 ? -7.222 15.001 6.194 1.00 79.44 198 GLN A O 1
ATOM 1558 N N . ALA A 1 199 ? -7.952 15.507 8.257 1.00 79.12 199 ALA A N 1
ATOM 1559 C CA . ALA A 1 199 ? -6.828 16.387 8.576 1.00 79.12 199 ALA A CA 1
ATOM 1560 C C . ALA A 1 199 ? -5.485 15.630 8.582 1.00 79.12 199 ALA A C 1
ATOM 1562 O O . ALA A 1 199 ? -4.528 16.060 7.944 1.00 79.12 199 ALA A O 1
ATOM 1563 N N . GLN A 1 200 ? -5.431 14.451 9.215 1.00 75.25 200 GLN A N 1
ATOM 1564 C CA . GLN A 1 200 ? -4.226 13.606 9.225 1.00 75.25 200 GLN A CA 1
ATOM 1565 C C . GLN A 1 200 ? -3.790 13.181 7.815 1.00 75.25 200 GLN A C 1
ATOM 1567 O O . GLN A 1 200 ? -2.603 13.108 7.506 1.00 75.25 200 GLN A O 1
ATOM 1572 N N . LEU A 1 201 ? -4.759 12.899 6.949 1.00 75.31 201 LEU A N 1
ATOM 1573 C CA . LEU A 1 201 ? -4.540 12.507 5.563 1.00 75.31 201 LEU A CA 1
ATOM 1574 C C . LEU A 1 201 ? -3.983 13.669 4.724 1.00 75.31 201 LEU A C 1
ATOM 1576 O O . LEU A 1 201 ? -3.101 13.454 3.895 1.00 75.31 201 LEU A O 1
ATOM 1580 N N . GLU A 1 202 ? -4.463 14.894 4.953 1.00 78.19 202 GLU A N 1
ATOM 1581 C CA . GLU A 1 202 ? -3.941 16.112 4.321 1.00 78.19 202 GLU A CA 1
ATOM 1582 C C . GLU A 1 202 ? -2.496 16.397 4.762 1.00 78.19 202 GLU A C 1
ATOM 1584 O O . GLU A 1 202 ? -1.633 16.613 3.907 1.00 78.19 202 GLU A O 1
ATOM 1589 N N . ASP A 1 203 ? -2.193 16.279 6.057 1.00 73.00 203 ASP A N 1
ATOM 1590 C CA . ASP A 1 203 ? -0.822 16.395 6.577 1.00 73.00 203 ASP A CA 1
ATOM 1591 C C . ASP A 1 203 ? 0.107 15.343 5.951 1.00 73.00 203 ASP A C 1
ATOM 1593 O O . ASP A 1 203 ? 1.222 15.645 5.508 1.00 73.00 203 ASP A O 1
ATOM 1597 N N . TYR A 1 204 ? -0.377 14.104 5.835 1.00 73.19 204 TYR A N 1
ATOM 1598 C CA . TYR A 1 204 ? 0.355 13.019 5.194 1.00 73.19 204 TYR A CA 1
ATOM 1599 C C . TYR A 1 204 ? 0.619 13.293 3.707 1.00 73.19 204 TYR A C 1
ATOM 1601 O O . TYR A 1 204 ? 1.717 13.027 3.214 1.00 73.19 204 TYR A O 1
ATOM 1609 N N . MET A 1 205 ? -0.342 13.865 2.975 1.00 73.75 205 MET A N 1
ATOM 1610 C CA . MET A 1 205 ? -0.136 14.258 1.578 1.00 73.75 205 MET A CA 1
ATOM 1611 C C . MET A 1 205 ? 0.947 15.325 1.428 1.00 73.75 205 MET A C 1
ATOM 1613 O O . MET A 1 205 ? 1.769 15.239 0.514 1.00 73.75 205 MET A O 1
ATOM 1617 N N . VAL A 1 206 ? 0.950 16.334 2.302 1.00 75.69 206 VAL A N 1
ATOM 1618 C CA . VAL A 1 206 ? 1.979 17.382 2.300 1.00 75.69 206 VAL A CA 1
ATOM 1619 C C . VAL A 1 206 ? 3.350 16.763 2.558 1.00 75.69 206 VAL A C 1
ATOM 1621 O O . VAL A 1 206 ? 4.305 17.047 1.831 1.00 75.69 206 VAL A O 1
ATOM 1624 N N . PHE A 1 207 ? 3.442 15.855 3.530 1.00 70.75 207 PHE A N 1
ATOM 1625 C CA . PHE A 1 207 ? 4.669 15.127 3.830 1.00 70.75 207 PHE A CA 1
ATOM 1626 C C . PHE A 1 207 ? 5.140 14.249 2.660 1.00 70.75 207 PHE A C 1
ATOM 1628 O O . PHE A 1 207 ? 6.306 14.318 2.274 1.00 70.75 207 PHE A O 1
ATOM 1635 N N . PHE A 1 208 ? 4.243 13.477 2.041 1.00 74.19 208 PHE A N 1
ATOM 1636 C CA . PHE A 1 208 ? 4.566 12.628 0.893 1.00 74.19 208 PHE A CA 1
ATOM 1637 C C . PHE A 1 208 ? 5.065 13.449 -0.297 1.00 74.19 208 PHE A C 1
ATOM 1639 O O . PHE A 1 208 ? 6.098 13.125 -0.881 1.00 74.19 208 PHE A O 1
ATOM 1646 N N . ASN A 1 209 ? 4.375 14.543 -0.629 1.00 74.69 209 ASN A N 1
ATOM 1647 C CA . ASN A 1 209 ? 4.805 15.450 -1.690 1.00 74.69 209 ASN A CA 1
ATOM 1648 C C . ASN A 1 209 ? 6.163 16.087 -1.365 1.00 74.69 209 ASN A C 1
ATOM 1650 O O . ASN A 1 209 ? 6.997 16.205 -2.256 1.00 74.69 209 ASN A O 1
ATOM 1654 N N . SER A 1 210 ? 6.424 16.420 -0.097 1.00 70.62 210 SER A N 1
ATOM 1655 C CA . SER A 1 210 ? 7.731 16.911 0.354 1.00 70.62 210 SER A CA 1
ATOM 1656 C C . SER A 1 210 ? 8.834 15.861 0.183 1.00 70.62 210 SER A C 1
ATOM 1658 O O . SER A 1 210 ? 9.905 16.187 -0.323 1.00 70.62 210 SER A O 1
ATOM 1660 N N . ILE A 1 211 ? 8.582 14.589 0.520 1.00 67.62 211 ILE A N 1
ATOM 1661 C CA . ILE A 1 211 ? 9.533 13.493 0.268 1.00 67.62 211 ILE A CA 1
ATOM 1662 C C . ILE A 1 211 ? 9.761 13.307 -1.230 1.00 67.62 211 ILE A C 1
ATOM 1664 O O . ILE A 1 211 ? 10.911 13.206 -1.650 1.00 67.62 211 ILE A O 1
ATOM 1668 N N . ALA A 1 212 ? 8.698 13.272 -2.033 1.00 69.31 212 ALA A N 1
ATOM 1669 C CA . ALA A 1 212 ? 8.800 13.127 -3.481 1.00 69.31 212 ALA A CA 1
ATOM 1670 C C . ALA A 1 212 ? 9.592 14.291 -4.097 1.00 69.31 212 ALA A C 1
ATOM 1672 O O . ALA A 1 212 ? 10.471 14.070 -4.929 1.00 69.31 212 ALA A O 1
ATOM 1673 N N . ASP A 1 213 ? 9.362 15.521 -3.633 1.00 70.25 213 ASP A N 1
ATOM 1674 C CA . ASP A 1 213 ? 10.115 16.700 -4.054 1.00 70.25 213 ASP A CA 1
ATOM 1675 C C . ASP A 1 213 ? 11.563 16.669 -3.550 1.00 70.25 213 ASP A C 1
ATOM 1677 O O . ASP A 1 213 ? 12.461 17.079 -4.279 1.00 70.25 213 ASP A O 1
ATOM 1681 N N . LEU A 1 214 ? 11.832 16.173 -2.339 1.00 66.56 214 LEU A N 1
ATOM 1682 C CA . LEU A 1 214 ? 13.190 15.976 -1.824 1.00 66.56 214 LEU A CA 1
ATOM 1683 C C . LEU A 1 214 ? 13.935 14.894 -2.602 1.00 66.56 214 LEU A C 1
ATOM 1685 O O . LEU A 1 214 ? 15.115 15.069 -2.888 1.00 66.56 214 LEU A O 1
ATOM 1689 N N . GLN A 1 215 ? 13.269 13.806 -2.980 1.00 65.19 215 GLN A N 1
ATOM 1690 C CA . GLN A 1 215 ? 13.831 12.788 -3.860 1.00 65.19 215 GLN A CA 1
ATOM 1691 C C . GLN A 1 215 ? 14.099 13.374 -5.241 1.00 65.19 215 GLN A C 1
ATOM 1693 O O . GLN A 1 215 ? 15.218 13.253 -5.725 1.00 65.19 215 GLN A O 1
ATOM 1698 N N . ALA A 1 216 ? 13.147 14.103 -5.826 1.00 63.03 216 ALA A N 1
ATOM 1699 C CA . ALA A 1 216 ? 13.343 14.801 -7.091 1.00 63.03 216 ALA A CA 1
ATOM 1700 C C . ALA A 1 216 ? 14.495 15.817 -7.011 1.00 63.03 216 ALA A C 1
ATOM 1702 O O . ALA A 1 216 ? 15.311 15.885 -7.922 1.00 63.03 216 ALA A O 1
ATOM 1703 N N . LYS A 1 217 ? 14.621 16.564 -5.905 1.00 64.06 217 LYS A N 1
ATOM 1704 C CA . LYS A 1 217 ? 15.734 17.492 -5.646 1.00 64.06 217 LYS A CA 1
ATOM 1705 C C . LYS A 1 217 ? 17.054 16.768 -5.427 1.00 64.06 217 LYS A C 1
ATOM 1707 O O . LYS A 1 217 ? 18.067 17.275 -5.875 1.00 64.06 217 LYS A O 1
ATOM 1712 N N . ARG A 1 218 ? 17.066 15.609 -4.766 1.00 62.88 218 ARG A N 1
ATOM 1713 C CA . ARG A 1 218 ? 18.267 14.786 -4.547 1.00 62.88 218 ARG A CA 1
ATOM 1714 C C . ARG A 1 218 ? 18.753 14.161 -5.849 1.00 62.88 218 ARG A C 1
ATOM 1716 O O . ARG A 1 218 ? 19.959 14.113 -6.081 1.00 62.88 218 ARG A O 1
ATOM 1723 N N . ILE A 1 219 ? 17.815 13.711 -6.680 1.00 58.59 219 ILE A N 1
ATOM 1724 C CA . ILE A 1 219 ? 18.067 13.302 -8.060 1.00 58.59 219 ILE A CA 1
ATOM 1725 C C . ILE A 1 219 ? 18.613 14.518 -8.829 1.00 58.59 219 ILE A C 1
ATOM 1727 O O . ILE A 1 219 ? 19.653 14.395 -9.454 1.00 58.59 219 ILE A O 1
ATOM 1731 N N . ALA A 1 220 ? 18.023 15.710 -8.656 1.00 58.75 220 ALA A N 1
ATOM 1732 C CA . ALA A 1 220 ? 18.478 16.952 -9.288 1.00 58.75 220 ALA A CA 1
ATOM 1733 C C . ALA A 1 220 ? 19.851 17.468 -8.857 1.00 58.75 220 ALA A C 1
ATOM 1735 O O . ALA A 1 220 ? 20.601 17.960 -9.696 1.00 58.75 220 ALA A O 1
ATOM 1736 N N . SER A 1 221 ? 20.183 17.366 -7.572 1.00 58.19 221 SER A N 1
ATOM 1737 C CA . SER A 1 221 ? 21.395 17.929 -6.979 1.00 58.19 221 SER A CA 1
ATOM 1738 C C . SER A 1 221 ? 22.619 17.040 -7.157 1.00 58.19 221 SER A C 1
ATOM 1740 O O . SER A 1 221 ? 23.741 17.524 -7.033 1.00 58.19 221 SER A O 1
ATOM 1742 N N . LYS A 1 222 ? 22.434 15.740 -7.418 1.00 56.66 222 LYS A N 1
ATOM 1743 C CA . LYS A 1 222 ? 23.528 14.915 -7.924 1.00 56.66 222 LYS A CA 1
ATOM 1744 C C . LYS A 1 222 ? 23.735 15.312 -9.381 1.00 56.66 222 LYS A C 1
ATOM 1746 O O . LYS A 1 222 ? 23.029 14.842 -10.257 1.00 56.66 222 LYS A O 1
ATOM 1751 N N . SER A 1 223 ? 24.722 16.168 -9.632 1.00 41.69 223 SER A N 1
ATOM 1752 C CA . SER A 1 223 ? 25.202 16.552 -10.971 1.00 41.69 223 SER A CA 1
ATOM 1753 C C . SER A 1 223 ? 25.687 15.372 -11.828 1.00 41.69 223 SER A C 1
ATOM 1755 O O . SER A 1 223 ? 26.073 15.561 -12.973 1.00 41.69 223 SER A O 1
ATOM 1757 N N . GLU A 1 224 ? 25.656 14.162 -11.278 1.00 46.31 224 GLU A N 1
ATOM 1758 C CA . GLU A 1 224 ? 25.718 12.884 -11.974 1.00 46.31 224 GLU A CA 1
ATOM 1759 C C . GLU A 1 224 ? 24.294 12.323 -12.035 1.00 46.31 224 GLU A C 1
ATOM 1761 O O . GLU A 1 224 ? 23.938 11.360 -11.348 1.00 46.31 224 GLU A O 1
ATOM 1766 N N . TRP A 1 225 ? 23.427 12.971 -12.814 1.00 47.97 225 TRP A N 1
ATOM 1767 C CA . TRP A 1 225 ? 22.270 12.243 -13.302 1.00 47.97 225 TRP A CA 1
ATOM 1768 C C . TRP A 1 225 ? 22.844 11.160 -14.181 1.00 47.97 225 TRP A C 1
ATOM 1770 O O . TRP A 1 225 ? 23.446 11.453 -15.213 1.00 47.97 225 TRP A O 1
ATOM 1780 N N . SER A 1 226 ? 22.656 9.919 -13.754 1.00 57.47 226 SER A N 1
ATOM 1781 C CA . SER A 1 226 ? 22.781 8.801 -14.659 1.00 57.47 226 SER A CA 1
ATOM 1782 C C . SER A 1 226 ? 21.935 9.138 -15.876 1.00 57.47 226 SER A C 1
ATOM 1784 O O . SER A 1 226 ? 20.719 9.321 -15.724 1.00 57.47 226 SER A O 1
ATOM 1786 N N . THR A 1 227 ? 22.563 9.321 -17.032 1.00 80.88 227 THR A N 1
ATOM 1787 C CA . THR A 1 227 ? 21.844 9.667 -18.256 1.00 80.88 227 THR A CA 1
ATOM 1788 C C . THR A 1 227 ? 20.741 8.635 -18.497 1.00 80.88 227 THR A C 1
ATOM 1790 O O . THR A 1 227 ? 20.766 7.527 -17.946 1.00 80.88 227 THR A O 1
ATOM 1793 N N . VAL A 1 228 ? 19.740 8.970 -19.312 1.00 85.31 228 VAL A N 1
ATOM 1794 C CA . VAL A 1 228 ? 18.737 7.979 -19.740 1.00 85.31 228 VAL A CA 1
ATOM 1795 C C . VAL A 1 228 ? 19.431 6.695 -20.224 1.00 85.31 228 VAL A C 1
ATOM 1797 O O . VAL A 1 228 ? 18.998 5.599 -19.874 1.00 85.31 228 VAL A O 1
ATOM 1800 N N . ASP A 1 229 ? 20.586 6.826 -20.881 1.00 87.56 229 ASP A N 1
ATOM 1801 C CA . ASP A 1 229 ? 21.425 5.709 -21.319 1.00 87.56 229 ASP A CA 1
ATOM 1802 C C . ASP A 1 229 ? 21.974 4.855 -20.162 1.00 87.56 229 ASP A C 1
ATOM 1804 O O . ASP A 1 229 ? 21.966 3.628 -20.248 1.00 87.56 229 ASP A O 1
ATOM 1808 N N . GLU A 1 230 ? 22.407 5.455 -19.050 1.00 86.88 230 GLU A N 1
ATOM 1809 C CA . GLU A 1 230 ? 22.843 4.702 -17.867 1.00 86.88 230 GLU A CA 1
ATOM 1810 C C . GLU A 1 230 ? 21.693 3.921 -17.222 1.00 86.88 230 GLU A C 1
ATOM 1812 O O . GLU A 1 230 ? 21.887 2.791 -16.770 1.00 86.88 230 GLU A O 1
ATOM 1817 N N . ARG A 1 231 ? 20.478 4.485 -17.191 1.00 88.50 231 ARG A N 1
ATOM 1818 C CA . ARG A 1 231 ? 19.300 3.770 -16.668 1.00 88.50 231 ARG A CA 1
ATOM 1819 C C . ARG A 1 231 ? 18.844 2.657 -17.595 1.00 88.50 231 ARG A C 1
ATOM 1821 O O . ARG A 1 231 ? 18.486 1.588 -17.109 1.00 88.50 231 ARG A O 1
ATOM 1828 N N . ILE A 1 232 ? 18.937 2.860 -18.906 1.00 90.75 232 ILE A N 1
ATOM 1829 C CA . ILE A 1 232 ? 18.758 1.793 -19.894 1.00 90.75 232 ILE A CA 1
ATOM 1830 C C . ILE A 1 232 ? 19.799 0.686 -19.674 1.00 90.75 232 ILE A C 1
ATOM 1832 O O . ILE A 1 232 ? 19.439 -0.490 -19.669 1.00 90.75 232 ILE A O 1
ATOM 1836 N N . ALA A 1 233 ? 21.069 1.034 -19.444 1.00 89.75 233 ALA A N 1
ATOM 1837 C CA . ALA A 1 233 ? 22.124 0.057 -19.183 1.00 89.75 233 ALA A CA 1
ATOM 1838 C C . ALA A 1 233 ? 21.866 -0.736 -17.891 1.00 89.75 233 ALA A C 1
ATOM 1840 O O . ALA A 1 233 ? 22.009 -1.956 -17.882 1.00 89.75 233 ALA A O 1
ATOM 1841 N N . GLN A 1 234 ? 21.428 -0.073 -16.818 1.00 86.94 234 GLN A N 1
ATOM 1842 C CA . GLN A 1 234 ? 21.039 -0.741 -15.571 1.00 86.94 234 GLN A CA 1
ATOM 1843 C C . GLN A 1 234 ? 19.846 -1.683 -15.765 1.00 86.94 234 GLN A C 1
ATOM 1845 O O . GLN A 1 234 ? 19.891 -2.822 -15.303 1.00 86.94 234 GLN A O 1
ATOM 1850 N N . LEU A 1 235 ? 18.811 -1.238 -16.483 1.00 88.75 235 LEU A N 1
ATOM 1851 C CA . LEU A 1 235 ? 17.657 -2.069 -16.830 1.00 88.75 235 LEU A CA 1
ATOM 1852 C C . LEU A 1 235 ? 18.093 -3.309 -17.627 1.00 88.75 235 LEU A C 1
ATOM 1854 O O . LEU A 1 235 ? 17.628 -4.414 -17.365 1.00 88.75 235 LEU A O 1
ATOM 1858 N N . ALA A 1 236 ? 19.034 -3.146 -18.561 1.00 91.56 236 ALA A N 1
ATOM 1859 C CA . ALA A 1 236 ? 19.560 -4.238 -19.374 1.00 91.56 236 ALA A CA 1
ATOM 1860 C C . ALA A 1 236 ? 20.417 -5.248 -18.590 1.00 91.56 236 ALA A C 1
ATOM 1862 O O . ALA A 1 236 ? 20.461 -6.417 -18.964 1.00 91.56 236 ALA A O 1
ATOM 1863 N N . LEU A 1 237 ? 21.087 -4.825 -17.513 1.00 88.25 237 LEU A N 1
ATOM 1864 C CA . LEU A 1 237 ? 21.892 -5.713 -16.664 1.00 88.25 237 LEU A CA 1
ATOM 1865 C C . LEU A 1 237 ? 21.040 -6.627 -15.776 1.00 88.25 237 LEU A C 1
ATOM 1867 O O . LEU A 1 237 ? 21.467 -7.735 -15.455 1.00 88.25 237 LEU A O 1
ATOM 1871 N N . ASN A 1 238 ? 19.858 -6.164 -15.371 1.00 81.69 238 ASN A N 1
ATOM 1872 C CA . ASN A 1 238 ? 19.045 -6.839 -14.360 1.00 81.69 238 ASN A CA 1
ATOM 1873 C C . ASN A 1 238 ? 17.986 -7.780 -14.945 1.00 81.69 238 ASN A C 1
ATOM 1875 O O . ASN A 1 238 ? 17.457 -8.624 -14.223 1.00 81.69 238 ASN A O 1
ATOM 1879 N N . GLU A 1 239 ? 17.661 -7.643 -16.230 1.00 90.31 239 GLU A N 1
ATOM 1880 C CA . GLU A 1 239 ? 16.453 -8.231 -16.807 1.00 90.31 239 GLU A CA 1
ATOM 1881 C C . GLU A 1 239 ? 16.724 -9.142 -18.001 1.00 90.31 239 GLU A C 1
ATOM 1883 O O . GLU A 1 239 ? 17.709 -9.024 -18.729 1.00 90.31 239 GLU A O 1
ATOM 1888 N N . LYS A 1 240 ? 15.790 -10.066 -18.246 1.00 93.12 240 LYS A N 1
ATOM 1889 C CA . LYS A 1 240 ? 15.818 -10.898 -19.456 1.00 93.12 240 LYS A CA 1
ATOM 1890 C C . LYS A 1 240 ? 15.568 -10.024 -20.687 1.00 93.12 240 LYS A C 1
ATOM 1892 O O . LYS A 1 240 ? 14.721 -9.136 -20.658 1.00 93.12 240 LYS A O 1
ATOM 1897 N N . VAL A 1 241 ? 16.208 -10.362 -21.809 1.00 92.12 241 VAL A N 1
ATOM 1898 C CA . VAL A 1 241 ? 16.101 -9.618 -23.084 1.00 92.12 241 VAL A CA 1
ATOM 1899 C C . VAL A 1 241 ? 14.648 -9.374 -23.511 1.00 92.12 241 VAL A C 1
ATOM 1901 O O . VAL A 1 241 ? 14.306 -8.283 -23.959 1.00 92.12 241 VAL A O 1
ATOM 1904 N N . GLN A 1 242 ? 13.767 -10.365 -23.346 1.00 94.69 242 GLN A N 1
ATOM 1905 C CA . GLN A 1 242 ? 12.354 -10.213 -23.699 1.00 94.69 242 GLN A CA 1
ATOM 1906 C C . GLN A 1 242 ? 11.641 -9.183 -22.807 1.00 94.69 242 GLN A C 1
ATOM 1908 O O . GLN A 1 242 ? 10.949 -8.310 -23.325 1.00 94.69 242 GLN A O 1
ATOM 1913 N N . THR A 1 243 ? 11.861 -9.242 -21.490 1.00 92.31 243 THR A N 1
ATOM 1914 C CA . THR A 1 243 ? 11.314 -8.283 -20.520 1.00 92.31 243 THR A CA 1
ATOM 1915 C C . THR A 1 243 ? 11.825 -6.871 -20.801 1.00 92.31 243 THR A C 1
ATOM 1917 O O . THR A 1 243 ? 11.036 -5.931 -20.866 1.00 92.31 243 THR A O 1
ATOM 1920 N N . LEU A 1 244 ? 13.129 -6.730 -21.068 1.00 93.81 244 LEU A N 1
ATOM 1921 C CA . LEU A 1 244 ? 13.755 -5.465 -21.454 1.00 93.81 244 LEU A CA 1
ATOM 1922 C C . LEU A 1 244 ? 13.093 -4.869 -22.705 1.00 93.81 244 LEU A C 1
ATOM 1924 O O . LEU A 1 244 ? 12.692 -3.707 -22.702 1.00 93.81 244 LEU A O 1
ATOM 1928 N N . ARG A 1 245 ? 12.924 -5.665 -23.770 1.00 95.19 245 ARG A N 1
ATOM 1929 C CA . ARG A 1 245 ? 12.276 -5.213 -25.013 1.00 95.19 245 ARG A CA 1
ATOM 1930 C C . ARG A 1 245 ? 10.839 -4.756 -24.783 1.00 95.19 245 ARG A C 1
ATOM 1932 O O . ARG A 1 245 ? 10.405 -3.777 -25.386 1.00 95.19 245 ARG A O 1
ATOM 1939 N N . GLU A 1 246 ? 10.083 -5.458 -23.945 1.00 96.88 246 GLU A N 1
ATOM 1940 C CA . GLU A 1 246 ? 8.700 -5.094 -23.625 1.00 96.88 246 GLU A CA 1
ATOM 1941 C C . GLU A 1 246 ? 8.608 -3.817 -22.786 1.00 96.88 246 GLU A C 1
ATOM 1943 O O . GLU A 1 246 ? 7.754 -2.969 -23.069 1.00 96.88 246 GLU A O 1
ATOM 1948 N N . ALA A 1 247 ? 9.513 -3.640 -21.823 1.00 95.31 247 ALA A N 1
ATOM 1949 C CA . ALA A 1 247 ? 9.641 -2.416 -21.043 1.00 95.31 247 ALA A CA 1
ATOM 1950 C C . ALA A 1 247 ? 9.966 -1.220 -21.953 1.00 95.31 247 ALA A C 1
ATOM 1952 O O . ALA A 1 247 ? 9.203 -0.253 -22.004 1.00 95.31 247 ALA A O 1
ATOM 1953 N N . LEU A 1 248 ? 11.026 -1.316 -22.765 1.00 96.50 248 LEU A N 1
ATOM 1954 C CA . LEU A 1 248 ? 11.446 -0.243 -23.674 1.00 96.50 248 LEU A CA 1
ATOM 1955 C C . LEU A 1 248 ? 10.354 0.117 -24.695 1.00 96.50 248 LEU A C 1
ATOM 1957 O O . LEU A 1 248 ? 10.081 1.297 -24.900 1.00 96.50 248 LEU A O 1
ATOM 1961 N N . LYS A 1 249 ? 9.652 -0.871 -25.272 1.00 97.38 249 LYS A N 1
ATOM 1962 C CA . LYS A 1 249 ? 8.495 -0.621 -26.157 1.00 97.38 249 LYS A CA 1
ATOM 1963 C C . LYS A 1 249 ? 7.359 0.110 -25.449 1.00 97.38 249 LYS A C 1
ATOM 1965 O O . LYS A 1 249 ? 6.715 0.971 -26.045 1.00 97.38 249 LYS A O 1
ATOM 1970 N N . THR A 1 250 ? 7.096 -0.240 -24.192 1.00 97.25 250 THR A N 1
ATOM 1971 C CA . THR A 1 250 ? 6.046 0.411 -23.400 1.00 97.25 250 THR A CA 1
ATOM 1972 C C . THR A 1 250 ? 6.400 1.876 -23.145 1.00 97.25 250 THR A C 1
ATOM 1974 O O . THR A 1 250 ? 5.550 2.744 -23.337 1.00 97.25 250 THR A O 1
ATOM 1977 N N . ILE A 1 251 ? 7.658 2.168 -22.798 1.00 96.25 251 ILE A N 1
ATOM 1978 C CA . ILE A 1 251 ? 8.152 3.541 -22.606 1.00 96.25 251 ILE A CA 1
ATOM 1979 C C . ILE A 1 251 ? 8.102 4.328 -23.913 1.00 96.25 251 ILE A C 1
ATOM 1981 O O . ILE A 1 251 ? 7.617 5.456 -23.919 1.00 96.25 251 ILE A O 1
ATOM 1985 N N . LEU A 1 252 ? 8.532 3.727 -25.025 1.00 96.44 252 LEU A N 1
ATOM 1986 C CA . LEU A 1 252 ? 8.467 4.358 -26.340 1.00 96.44 252 LEU A CA 1
ATOM 1987 C C . LEU A 1 252 ? 7.030 4.779 -26.677 1.00 96.44 252 LEU A C 1
ATOM 1989 O O . LEU A 1 252 ? 6.792 5.933 -27.014 1.00 96.44 252 LEU A O 1
ATOM 1993 N N . GLY A 1 253 ? 6.055 3.882 -26.493 1.00 97.00 253 GLY A N 1
ATOM 1994 C CA . GLY A 1 253 ? 4.645 4.190 -26.741 1.00 97.00 253 GLY A CA 1
ATOM 1995 C C . GLY A 1 253 ? 4.077 5.281 -25.822 1.00 97.00 253 GLY A C 1
ATOM 1996 O O . GLY A 1 253 ? 3.179 6.024 -26.225 1.00 97.00 253 GLY A O 1
ATOM 1997 N N . ILE A 1 254 ? 4.598 5.408 -24.597 1.00 96.25 254 ILE A N 1
ATOM 1998 C CA . ILE A 1 254 ? 4.268 6.516 -23.690 1.00 96.25 254 ILE A CA 1
ATOM 1999 C C . ILE A 1 254 ? 4.845 7.831 -24.233 1.00 96.25 254 ILE A C 1
ATOM 2001 O O . ILE A 1 254 ? 4.101 8.802 -24.372 1.00 96.25 254 ILE A O 1
ATOM 2005 N N . LEU A 1 255 ? 6.134 7.858 -24.588 1.00 95.38 255 LEU A N 1
ATOM 2006 C CA . LEU A 1 255 ? 6.796 9.051 -25.124 1.00 95.38 255 LEU A CA 1
ATOM 2007 C C . LEU A 1 255 ? 6.157 9.513 -26.434 1.00 95.38 255 LEU A C 1
ATOM 2009 O O . LEU A 1 255 ? 5.877 10.695 -26.585 1.00 95.38 255 LEU A O 1
ATOM 2013 N N . GLU A 1 256 ? 5.840 8.602 -27.352 1.00 96.31 256 GLU A N 1
ATOM 2014 C CA . GLU A 1 256 ? 5.167 8.936 -28.613 1.00 96.31 256 GLU A CA 1
ATOM 2015 C C . GLU A 1 256 ? 3.799 9.575 -28.389 1.00 96.31 256 GLU A C 1
ATOM 2017 O O . GLU A 1 256 ? 3.454 10.566 -29.036 1.00 96.31 256 GLU A O 1
ATOM 2022 N N . ARG A 1 257 ? 3.028 9.049 -27.431 1.00 96.31 257 ARG A N 1
ATOM 2023 C CA . ARG A 1 257 ? 1.731 9.622 -27.068 1.00 96.31 257 ARG A CA 1
ATOM 2024 C C . ARG A 1 257 ? 1.883 11.056 -26.572 1.00 96.31 257 ARG A C 1
ATOM 2026 O O . ARG A 1 257 ? 1.091 11.905 -26.971 1.00 96.31 257 ARG A O 1
ATOM 2033 N N . ILE A 1 258 ? 2.890 11.314 -25.745 1.00 94.62 258 ILE A N 1
ATOM 2034 C CA . ILE A 1 258 ? 3.168 12.635 -25.179 1.00 94.62 258 ILE A CA 1
ATOM 2035 C C . ILE A 1 258 ? 3.677 13.592 -26.259 1.00 94.62 258 ILE A C 1
ATOM 2037 O O . ILE A 1 258 ? 3.140 14.682 -26.394 1.00 94.62 258 ILE A O 1
ATOM 2041 N N . ILE A 1 259 ? 4.642 13.170 -27.079 1.00 93.38 259 ILE A N 1
ATOM 2042 C CA . ILE A 1 259 ? 5.192 13.969 -28.185 1.00 93.38 259 ILE A CA 1
ATOM 2043 C C . ILE A 1 259 ? 4.085 14.348 -29.179 1.00 93.38 259 ILE A C 1
ATOM 2045 O O . ILE A 1 259 ? 4.047 15.475 -29.661 1.00 93.38 259 ILE A O 1
ATOM 2049 N N . SER A 1 260 ? 3.153 13.431 -29.467 1.00 95.00 260 SER A N 1
ATOM 2050 C CA . SER A 1 260 ? 2.043 13.696 -30.393 1.00 95.00 260 SER A CA 1
ATOM 2051 C C . SER A 1 260 ? 1.005 14.687 -29.856 1.00 95.00 260 SER A C 1
ATOM 2053 O O . SER A 1 260 ? 0.310 15.331 -30.641 1.00 95.00 260 SER A O 1
ATOM 2055 N N . ARG A 1 261 ? 0.854 14.776 -28.529 1.00 94.38 261 ARG A N 1
ATOM 2056 C CA . ARG A 1 261 ? -0.170 15.576 -27.845 1.00 94.38 261 ARG A CA 1
ATOM 2057 C C . ARG A 1 261 ? 0.410 16.148 -26.546 1.00 94.38 261 ARG A C 1
ATOM 2059 O O . ARG A 1 261 ? 0.007 15.711 -25.466 1.00 94.38 261 ARG A O 1
ATOM 2066 N N . PRO A 1 262 ? 1.358 17.098 -26.634 1.00 90.50 262 PRO A N 1
ATOM 2067 C CA . PRO A 1 262 ? 2.094 17.559 -25.465 1.00 90.50 262 PRO A CA 1
ATOM 2068 C C . PRO A 1 262 ? 1.197 18.261 -24.453 1.00 90.50 262 PRO A C 1
ATOM 2070 O O . PRO A 1 262 ? 1.441 18.106 -23.265 1.00 90.50 262 PRO A O 1
ATOM 2073 N N . ASP A 1 263 ? 0.142 18.948 -24.893 1.00 88.31 263 ASP A N 1
ATOM 2074 C CA . ASP A 1 263 ? -0.784 19.682 -24.018 1.00 88.31 263 ASP A CA 1
ATOM 2075 C C . ASP A 1 263 ? -1.791 18.766 -23.290 1.00 88.31 263 ASP A C 1
ATOM 2077 O O . ASP A 1 263 ? -2.471 19.187 -22.351 1.00 88.31 263 ASP A O 1
ATOM 2081 N N . ASP A 1 264 ? -1.902 17.493 -23.691 1.00 93.00 264 ASP A N 1
ATOM 2082 C CA . ASP A 1 264 ? -2.842 16.544 -23.092 1.00 93.00 264 ASP A CA 1
ATOM 2083 C C . ASP A 1 264 ? -2.309 16.030 -21.745 1.00 93.00 264 ASP A C 1
ATOM 2085 O O . ASP A 1 264 ? -1.437 15.161 -21.662 1.00 93.00 264 ASP A O 1
ATOM 2089 N N . ILE A 1 265 ? -2.878 16.546 -20.652 1.00 90.06 265 ILE A N 1
ATOM 2090 C CA . ILE A 1 265 ? -2.567 16.112 -19.283 1.00 90.06 265 ILE A CA 1
ATOM 2091 C C . ILE A 1 265 ? -2.775 14.597 -19.121 1.00 90.06 265 ILE A C 1
ATOM 2093 O O . ILE A 1 265 ? -1.981 13.941 -18.448 1.00 90.06 265 ILE A O 1
ATOM 2097 N N . ALA A 1 266 ? -3.787 14.007 -19.767 1.00 92.06 266 ALA A N 1
ATOM 2098 C CA . ALA A 1 266 ? -4.049 12.574 -19.656 1.00 92.06 266 ALA A CA 1
ATOM 2099 C C . ALA A 1 266 ? -2.966 11.722 -20.339 1.00 92.06 266 ALA A C 1
ATOM 2101 O O . ALA A 1 266 ? -2.726 10.592 -19.921 1.00 92.06 266 ALA A O 1
ATOM 2102 N N . ALA A 1 267 ? -2.278 12.253 -21.356 1.00 92.94 267 ALA A N 1
ATOM 2103 C CA . ALA A 1 267 ? -1.141 11.579 -21.984 1.00 92.94 267 ALA A CA 1
ATOM 2104 C C . ALA A 1 267 ? 0.106 11.569 -21.084 1.00 92.94 267 ALA A C 1
ATOM 2106 O O . ALA A 1 267 ? 0.901 10.634 -21.158 1.00 92.94 267 ALA A O 1
ATOM 2107 N N . ARG A 1 268 ? 0.255 12.584 -20.222 1.00 93.56 268 ARG A N 1
ATOM 2108 C CA . ARG A 1 268 ? 1.396 12.774 -19.306 1.00 93.56 268 ARG A CA 1
ATOM 2109 C C . ARG A 1 268 ? 1.200 12.153 -17.924 1.00 93.56 268 ARG A C 1
ATOM 2111 O O . ARG A 1 268 ? 2.142 12.129 -17.132 1.00 93.56 268 ARG A O 1
ATOM 2118 N N . ARG A 1 269 ? -0.005 11.657 -17.633 1.00 94.56 269 ARG A N 1
ATOM 2119 C CA . ARG A 1 269 ? -0.351 10.971 -16.384 1.00 94.56 269 ARG A CA 1
ATOM 2120 C C . ARG A 1 269 ? -0.423 9.463 -16.587 1.00 94.56 269 ARG A C 1
ATOM 2122 O O . ARG A 1 269 ? -1.186 8.966 -17.411 1.00 94.56 269 ARG 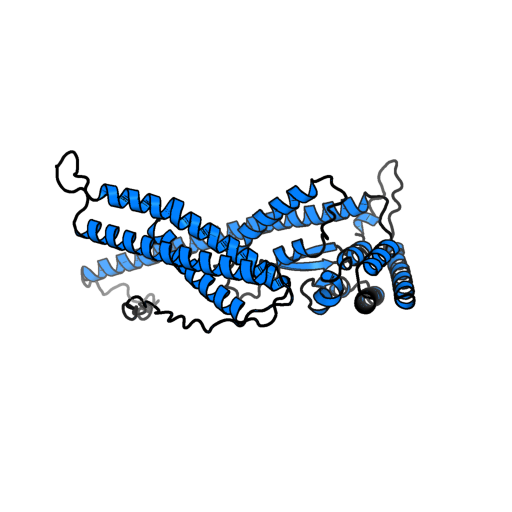A O 1
ATOM 2129 N N . LEU A 1 270 ? 0.333 8.726 -15.783 1.00 94.62 270 LEU A N 1
ATOM 2130 C CA . LEU A 1 270 ? 0.380 7.269 -15.783 1.00 94.62 270 LEU A CA 1
ATOM 2131 C C . LEU A 1 270 ? -0.110 6.749 -14.435 1.00 94.62 270 LEU A C 1
ATOM 2133 O O . LEU A 1 270 ? 0.524 6.970 -13.408 1.00 94.62 270 LEU A O 1
ATOM 2137 N N . ARG A 1 271 ? -1.223 6.018 -14.426 1.00 92.06 271 ARG A N 1
ATOM 2138 C CA . ARG A 1 271 ? -1.682 5.331 -13.213 1.00 92.06 271 ARG A CA 1
ATOM 2139 C C . ARG A 1 271 ? -0.740 4.183 -12.881 1.00 92.06 271 ARG A C 1
ATOM 2141 O O . ARG A 1 271 ? -0.583 3.274 -13.693 1.00 92.06 271 ARG A O 1
ATOM 2148 N N . ILE A 1 272 ? -0.164 4.191 -11.681 1.00 89.12 272 ILE A N 1
ATOM 2149 C CA . ILE A 1 272 ? 0.782 3.149 -11.238 1.00 89.12 272 ILE A CA 1
ATOM 2150 C C . ILE A 1 272 ? 0.070 1.802 -11.080 1.00 89.12 272 ILE A C 1
ATOM 2152 O O . ILE A 1 272 ? 0.635 0.743 -11.336 1.00 89.12 272 ILE A O 1
ATOM 2156 N N . THR A 1 273 ? -1.215 1.849 -10.737 1.00 85.31 273 THR A N 1
ATOM 2157 C CA . THR A 1 273 ? -2.103 0.689 -10.626 1.00 85.31 273 THR A CA 1
ATOM 2158 C C . THR A 1 273 ? -2.507 0.093 -11.978 1.00 85.31 273 THR A C 1
ATOM 2160 O O . THR A 1 273 ? -3.109 -0.981 -12.009 1.00 85.31 273 THR A O 1
ATOM 2163 N N . HIS A 1 274 ? -2.191 0.746 -13.105 1.00 90.88 274 HIS A N 1
ATOM 2164 C CA . HIS A 1 274 ? -2.545 0.233 -14.425 1.00 90.88 274 HIS A CA 1
ATOM 2165 C C . HIS A 1 274 ? -1.817 -1.097 -14.688 1.00 90.88 274 HIS A C 1
ATOM 2167 O O . HIS A 1 274 ? -0.586 -1.121 -14.648 1.00 90.88 274 HIS A O 1
ATOM 2173 N N . PRO A 1 275 ? -2.528 -2.193 -15.021 1.00 89.00 275 PRO A N 1
ATOM 2174 C CA . PRO A 1 275 ? -1.950 -3.538 -15.041 1.00 89.00 275 PRO A CA 1
ATOM 2175 C C . PRO A 1 275 ? -0.761 -3.653 -15.999 1.00 89.00 275 PRO A C 1
ATOM 2177 O O . PRO A 1 275 ? 0.270 -4.196 -15.628 1.00 89.00 275 PRO A O 1
ATOM 2180 N N . VAL A 1 276 ? -0.854 -3.041 -17.185 1.00 92.75 276 VAL A N 1
ATOM 2181 C CA . VAL A 1 276 ? 0.242 -3.050 -18.169 1.00 92.75 276 VAL A CA 1
ATOM 2182 C C . VAL A 1 276 ? 1.460 -2.269 -17.672 1.00 92.75 276 VAL A C 1
ATOM 2184 O O . VAL A 1 276 ? 2.587 -2.677 -17.925 1.00 92.75 276 VAL A O 1
ATOM 2187 N N . LEU A 1 277 ? 1.250 -1.152 -16.964 1.00 92.56 277 LEU A N 1
ATOM 2188 C CA . LEU A 1 277 ? 2.361 -0.364 -16.425 1.00 92.56 277 LEU A CA 1
ATOM 2189 C C . LEU A 1 277 ? 3.029 -1.140 -15.285 1.00 92.56 277 LEU A C 1
ATOM 2191 O O . LEU A 1 277 ? 4.254 -1.192 -15.205 1.00 92.56 277 LEU A O 1
ATOM 2195 N N . LYS A 1 278 ? 2.208 -1.787 -14.448 1.00 90.19 278 LYS A N 1
ATOM 2196 C CA . LYS A 1 278 ? 2.671 -2.598 -13.330 1.00 90.19 278 LYS A CA 1
ATOM 2197 C C . LYS A 1 278 ? 3.506 -3.785 -13.792 1.00 90.19 278 LYS A C 1
ATOM 2199 O O . LYS A 1 278 ? 4.606 -3.985 -13.298 1.00 90.19 278 LYS A O 1
ATOM 2204 N N . GLU A 1 279 ? 2.997 -4.544 -14.752 1.00 91.94 279 GLU A N 1
ATOM 2205 C CA . GLU A 1 279 ? 3.656 -5.741 -15.271 1.00 91.94 279 GLU A CA 1
ATOM 2206 C C . GLU A 1 279 ? 4.935 -5.410 -16.049 1.00 91.94 279 GLU A C 1
ATOM 2208 O O . GLU A 1 279 ? 5.960 -6.051 -15.843 1.00 91.94 279 GLU A O 1
ATOM 2213 N N . LYS A 1 280 ? 4.893 -4.397 -16.925 1.00 94.38 280 LYS A N 1
ATOM 2214 C CA . LYS A 1 280 ? 5.972 -4.154 -17.895 1.00 94.38 280 LYS A CA 1
ATOM 2215 C C . LYS A 1 280 ? 7.002 -3.122 -17.466 1.00 94.38 280 LYS A C 1
ATOM 2217 O O . LYS A 1 280 ? 8.049 -3.043 -18.098 1.00 94.38 280 LYS A O 1
ATOM 2222 N N . LEU A 1 281 ? 6.702 -2.295 -16.464 1.00 92.94 281 LEU A N 1
ATOM 2223 C CA . LEU A 1 281 ? 7.596 -1.219 -16.034 1.00 92.94 281 LEU A CA 1
ATOM 2224 C C . LEU A 1 281 ? 7.834 -1.227 -14.538 1.00 92.94 281 LEU A C 1
ATOM 2226 O O . LEU A 1 281 ? 8.970 -1.399 -14.115 1.00 92.94 281 LEU A O 1
ATOM 2230 N N . THR A 1 282 ? 6.800 -1.049 -13.718 1.00 89.00 282 THR A N 1
ATOM 2231 C CA . THR A 1 282 ? 7.041 -0.865 -12.279 1.00 89.00 282 THR A CA 1
ATOM 2232 C C . THR A 1 282 ? 7.427 -2.165 -11.577 1.00 89.00 282 THR A C 1
ATOM 2234 O O . THR A 1 282 ? 8.048 -2.108 -10.528 1.00 89.00 282 THR A O 1
ATOM 2237 N N . GLY A 1 283 ? 7.065 -3.326 -12.128 1.00 86.50 283 GLY A N 1
ATOM 2238 C CA . GLY A 1 283 ? 7.496 -4.642 -11.651 1.00 86.50 283 GLY A CA 1
ATOM 2239 C C . GLY A 1 283 ? 8.864 -5.085 -12.178 1.00 86.50 283 GLY A C 1
ATOM 2240 O O . GLY A 1 283 ? 9.342 -6.140 -11.776 1.00 86.50 283 GLY A O 1
ATOM 2241 N N . VAL A 1 284 ? 9.481 -4.297 -13.064 1.00 90.75 284 VAL A N 1
ATOM 2242 C CA . VAL A 1 284 ? 10.773 -4.580 -13.700 1.00 90.75 284 VAL A CA 1
ATOM 2243 C C . VAL A 1 284 ? 11.862 -3.758 -13.004 1.00 90.75 284 VAL A C 1
ATOM 2245 O O . VAL A 1 284 ? 11.701 -2.551 -12.801 1.00 90.75 284 VAL A O 1
ATOM 2248 N N . SER A 1 285 ? 12.976 -4.390 -12.628 1.00 87.12 285 SER A N 1
ATOM 2249 C CA . SER A 1 285 ? 14.049 -3.739 -11.866 1.00 87.12 285 SER A CA 1
ATOM 2250 C C . SER A 1 285 ? 14.707 -2.617 -12.676 1.00 87.12 285 SER A C 1
ATOM 2252 O O . SER A 1 285 ? 15.349 -2.870 -13.692 1.00 87.12 285 SER A O 1
ATOM 2254 N N . GLY A 1 286 ? 14.562 -1.364 -12.234 1.00 87.44 286 GLY A N 1
ATOM 2255 C CA . GLY A 1 286 ? 15.058 -0.178 -12.945 1.00 87.44 286 GLY A CA 1
ATOM 2256 C C . GLY A 1 286 ? 14.022 0.518 -13.839 1.00 87.44 286 GLY A C 1
ATOM 2257 O O . GLY A 1 286 ? 14.293 1.604 -14.354 1.00 87.44 286 GLY A O 1
ATOM 2258 N N . GLY A 1 287 ? 12.832 -0.065 -14.038 1.00 91.69 287 GLY A N 1
ATOM 2259 C CA . GLY A 1 287 ? 11.801 0.508 -14.910 1.00 91.69 287 GLY A CA 1
ATOM 2260 C C . GLY A 1 287 ? 11.206 1.812 -14.365 1.00 91.69 287 GLY A C 1
ATOM 2261 O O . GLY A 1 287 ? 10.975 2.757 -15.121 1.00 91.69 287 GLY A O 1
ATOM 2262 N N . MET A 1 288 ? 11.015 1.904 -13.045 1.00 90.12 288 MET A N 1
ATOM 2263 C CA . MET A 1 288 ? 10.553 3.131 -12.384 1.00 90.12 288 MET A CA 1
ATOM 2264 C C . MET A 1 288 ? 11.626 4.225 -12.425 1.00 90.12 288 MET A C 1
ATOM 2266 O O . MET A 1 288 ? 11.332 5.387 -12.695 1.00 90.12 288 MET A O 1
ATOM 2270 N N . GLU A 1 289 ? 12.883 3.859 -12.191 1.00 88.44 289 GLU A N 1
ATOM 2271 C CA . GLU A 1 289 ? 14.035 4.756 -12.234 1.00 88.44 289 GLU A CA 1
ATOM 2272 C C . GLU A 1 289 ? 14.234 5.346 -13.631 1.00 88.44 289 GLU A C 1
ATOM 2274 O O . GLU A 1 289 ? 14.550 6.529 -13.752 1.00 88.44 289 GLU A O 1
ATOM 2279 N N . LEU A 1 290 ? 13.980 4.558 -14.679 1.00 92.38 290 LEU A N 1
ATOM 2280 C CA . LEU A 1 290 ? 13.983 5.039 -16.056 1.00 92.38 290 LEU A CA 1
ATOM 2281 C C . LEU A 1 290 ? 12.844 6.039 -16.314 1.00 92.38 290 LEU A C 1
ATOM 2283 O O . LEU A 1 290 ? 13.093 7.092 -16.893 1.00 92.38 290 LEU A O 1
ATOM 2287 N N . LEU A 1 291 ? 11.621 5.786 -15.828 1.00 93.19 291 LEU A N 1
ATOM 2288 C CA . LEU A 1 291 ? 10.528 6.770 -15.909 1.00 93.19 291 LEU A CA 1
ATOM 2289 C C . LEU A 1 291 ? 10.882 8.072 -15.172 1.00 93.19 291 LEU A C 1
ATOM 2291 O O . LEU A 1 291 ? 10.665 9.161 -15.700 1.00 93.19 291 LEU A O 1
ATOM 2295 N N . MET A 1 292 ? 11.478 7.985 -13.983 1.00 88.62 292 MET A N 1
ATOM 2296 C CA . MET A 1 292 ? 11.925 9.171 -13.246 1.00 88.62 292 MET A CA 1
ATOM 2297 C C . MET A 1 292 ? 13.042 9.928 -13.979 1.00 88.62 292 MET A C 1
ATOM 2299 O O . MET A 1 292 ? 13.024 11.158 -14.001 1.00 88.62 292 MET A O 1
ATOM 2303 N N . ALA A 1 293 ? 13.975 9.221 -14.625 1.00 87.19 293 ALA A N 1
ATOM 2304 C CA . ALA A 1 293 ? 15.027 9.829 -15.445 1.00 87.19 293 ALA A CA 1
ATOM 2305 C C . ALA A 1 293 ? 14.470 10.549 -16.684 1.00 87.19 293 ALA A C 1
ATOM 2307 O O . ALA A 1 293 ? 15.019 11.564 -17.099 1.00 87.19 293 ALA A O 1
ATOM 2308 N N . LEU A 1 294 ? 13.341 10.079 -17.221 1.00 90.25 294 LEU A N 1
ATOM 2309 C CA . LEU A 1 294 ? 12.593 10.754 -18.287 1.00 90.25 294 LEU A CA 1
ATOM 2310 C C . LEU A 1 294 ? 11.803 11.982 -17.795 1.00 90.25 294 LEU A C 1
ATOM 2312 O O . LEU A 1 294 ? 11.204 12.688 -18.601 1.00 90.25 294 LEU A O 1
ATOM 2316 N N . GLY A 1 295 ? 11.798 12.255 -16.486 1.00 88.88 295 GLY A N 1
ATOM 2317 C CA . GLY A 1 295 ? 11.154 13.426 -15.888 1.00 88.88 295 GLY A CA 1
ATOM 2318 C C . GLY A 1 295 ? 9.780 13.166 -15.268 1.00 88.88 295 GLY A C 1
ATOM 2319 O O . GLY A 1 295 ? 9.122 14.118 -14.838 1.00 88.88 295 GLY A O 1
ATOM 2320 N N . PHE A 1 296 ? 9.330 11.910 -15.180 1.00 91.81 296 PHE A N 1
ATOM 2321 C CA . PHE A 1 296 ? 8.105 11.580 -14.450 1.00 91.81 296 PHE A CA 1
ATOM 2322 C C . PHE A 1 296 ? 8.295 11.737 -12.941 1.00 91.81 296 PHE A C 1
ATOM 2324 O O . PHE A 1 296 ? 9.332 11.383 -12.378 1.00 91.81 296 PHE A O 1
ATOM 2331 N N . ARG A 1 297 ? 7.258 12.229 -12.262 1.00 88.25 297 ARG A N 1
ATOM 2332 C CA . ARG A 1 297 ? 7.234 12.394 -10.807 1.00 88.25 297 ARG A CA 1
ATOM 2333 C C . ARG A 1 297 ? 6.029 11.694 -10.211 1.00 88.25 297 ARG A C 1
ATOM 2335 O O . ARG A 1 297 ? 4.931 11.774 -10.749 1.00 88.25 297 ARG A O 1
ATOM 2342 N N . ALA A 1 298 ? 6.225 11.039 -9.076 1.00 85.88 298 ALA A N 1
ATOM 2343 C CA . ALA A 1 298 ? 5.134 10.438 -8.328 1.00 85.88 298 ALA A CA 1
ATOM 2344 C C . ALA A 1 298 ? 4.252 11.513 -7.682 1.00 85.88 298 ALA A C 1
ATOM 2346 O O . ALA A 1 298 ? 4.750 12.430 -7.028 1.00 85.88 298 ALA A O 1
ATOM 2347 N N . ARG A 1 299 ? 2.937 11.385 -7.857 1.00 85.88 299 ARG A N 1
ATOM 2348 C CA . ARG A 1 299 ? 1.913 12.267 -7.298 1.00 85.88 299 ARG A CA 1
ATOM 2349 C C . ARG A 1 299 ? 0.764 11.429 -6.736 1.00 85.88 299 ARG A C 1
ATOM 2351 O O . ARG A 1 299 ? 0.435 10.356 -7.243 1.00 85.88 299 ARG A O 1
ATOM 2358 N N . LEU A 1 300 ? 0.134 11.948 -5.687 1.00 81.94 300 LEU A N 1
ATOM 2359 C CA . LEU A 1 300 ? -1.104 11.409 -5.128 1.00 81.94 300 LEU A CA 1
ATOM 2360 C C . LEU A 1 300 ? -2.261 12.312 -5.544 1.00 81.94 300 LEU A C 1
ATOM 2362 O O . LEU A 1 300 ? -2.257 13.504 -5.238 1.00 81.94 300 LEU A O 1
ATOM 2366 N N . GLN A 1 301 ? -3.251 11.749 -6.233 1.00 83.00 301 GLN A N 1
ATOM 2367 C CA . GLN A 1 301 ? -4.478 12.460 -6.577 1.00 83.00 301 GLN A CA 1
ATOM 2368 C C . GLN A 1 301 ? -5.605 11.999 -5.665 1.00 83.00 301 GLN A C 1
ATOM 2370 O O . GLN A 1 301 ? -5.850 10.801 -5.551 1.00 83.00 301 GLN A O 1
ATOM 2375 N N . LYS A 1 302 ? -6.311 12.948 -5.042 1.00 81.81 302 LYS A N 1
ATOM 2376 C CA . LYS A 1 302 ? -7.549 12.649 -4.319 1.00 81.81 302 LYS A CA 1
ATOM 2377 C C . LYS A 1 302 ? -8.564 12.116 -5.326 1.00 81.81 302 LYS A C 1
ATOM 2379 O O . LYS A 1 302 ? -8.885 12.807 -6.292 1.00 81.81 302 LYS A O 1
ATOM 2384 N N . LEU A 1 303 ? -9.032 10.888 -5.128 1.00 77.69 303 LEU A N 1
ATOM 2385 C CA . LEU A 1 303 ? -10.172 10.371 -5.868 1.00 77.69 303 LEU A CA 1
ATOM 2386 C C . LEU A 1 303 ? -11.377 11.193 -5.421 1.00 77.69 303 LEU A C 1
ATOM 2388 O O . LEU A 1 303 ? -11.731 11.189 -4.241 1.00 77.69 303 LEU A O 1
ATOM 2392 N N . GLU A 1 304 ? -11.986 11.932 -6.345 1.00 75.94 304 GLU A N 1
ATOM 2393 C CA . GLU A 1 304 ? -13.303 12.506 -6.099 1.00 75.94 304 GLU A CA 1
ATOM 2394 C C . GLU A 1 304 ? -14.250 11.330 -5.858 1.00 75.94 304 GLU A C 1
ATOM 2396 O O . GLU A 1 304 ? -14.613 10.597 -6.779 1.00 75.94 304 GLU A O 1
ATOM 2401 N N . THR A 1 305 ? -14.562 11.067 -4.589 1.00 58.19 305 THR A N 1
ATOM 2402 C CA . THR A 1 305 ? -15.499 10.012 -4.216 1.00 58.19 305 THR A CA 1
ATOM 2403 C C . THR A 1 305 ? -16.820 10.288 -4.927 1.00 58.19 305 THR A C 1
ATOM 2405 O O . THR A 1 305 ? -17.384 11.366 -4.702 1.00 58.19 305 THR A O 1
ATOM 2408 N N . PRO A 1 306 ? -17.355 9.357 -5.743 1.00 51.38 306 PRO A N 1
ATOM 2409 C CA . PRO A 1 306 ? -18.738 9.474 -6.170 1.00 51.38 306 PRO A CA 1
ATOM 2410 C C . PRO A 1 306 ? -19.598 9.557 -4.904 1.00 51.38 306 PRO A C 1
ATOM 2412 O O . PRO A 1 306 ? -19.324 8.880 -3.911 1.00 51.38 306 PRO A O 1
ATOM 2415 N N . THR A 1 307 ? -20.601 10.429 -4.924 1.00 49.88 307 THR A N 1
ATOM 2416 C CA . THR A 1 307 ? -21.381 10.933 -3.778 1.00 49.88 307 THR A CA 1
ATOM 2417 C C . THR A 1 307 ? -22.113 9.851 -2.949 1.00 49.88 307 THR A C 1
ATOM 2419 O O . THR A 1 307 ? -22.758 10.166 -1.954 1.00 49.88 307 THR A O 1
ATOM 2422 N N . ASP A 1 308 ? -21.947 8.567 -3.276 1.00 42.91 308 ASP A N 1
ATOM 2423 C CA . ASP A 1 308 ? -22.665 7.425 -2.698 1.00 42.91 308 ASP A CA 1
ATOM 2424 C C . ASP A 1 308 ? -21.854 6.589 -1.676 1.00 42.91 308 ASP A C 1
ATOM 2426 O O . ASP A 1 308 ? -22.326 5.564 -1.180 1.00 42.91 308 ASP A O 1
ATOM 2430 N N . ALA A 1 309 ? -20.644 7.008 -1.291 1.00 49.94 309 ALA A N 1
ATOM 2431 C CA . ALA A 1 309 ? -19.725 6.219 -0.452 1.00 49.94 309 ALA A CA 1
ATOM 2432 C C . ALA A 1 309 ? -19.986 6.287 1.078 1.00 49.94 309 ALA A C 1
ATOM 2434 O O . ALA A 1 309 ? -19.072 6.533 1.863 1.00 49.94 309 ALA A O 1
ATOM 2435 N N . LYS A 1 310 ? -21.219 6.032 1.542 1.00 49.59 310 LYS A N 1
ATOM 2436 C CA . LYS A 1 310 ? -21.556 5.965 2.988 1.00 49.59 310 LYS A CA 1
ATOM 2437 C C . LYS A 1 310 ? -21.127 4.668 3.704 1.00 49.59 310 LYS A C 1
ATOM 2439 O O . LYS A 1 310 ? -21.322 4.560 4.910 1.00 49.59 310 LYS A O 1
ATOM 2444 N N . SER A 1 311 ? -20.555 3.685 3.006 1.00 47.84 311 SER A N 1
ATOM 2445 C CA . SER A 1 311 ? -20.309 2.331 3.541 1.00 47.84 311 SER A CA 1
ATOM 2446 C C . SER A 1 311 ? -18.835 1.942 3.749 1.00 47.84 311 SER A C 1
ATOM 2448 O O . SER A 1 311 ? -18.571 0.828 4.194 1.00 47.84 311 SER A O 1
ATOM 2450 N N . ALA A 1 312 ? -17.863 2.821 3.477 1.00 50.06 312 ALA A N 1
ATOM 2451 C CA . ALA A 1 312 ? -16.435 2.456 3.485 1.00 50.06 312 ALA A CA 1
ATOM 2452 C C . ALA A 1 312 ? -15.679 2.724 4.810 1.00 50.06 312 ALA A C 1
ATOM 2454 O O . ALA A 1 312 ? -14.532 2.306 4.961 1.00 50.06 312 ALA A O 1
ATOM 2455 N N . THR A 1 313 ? -16.292 3.389 5.791 1.00 52.19 313 THR A N 1
ATOM 2456 C CA . THR A 1 313 ? -15.563 4.097 6.862 1.00 52.19 313 THR A CA 1
ATOM 2457 C C . THR A 1 313 ? -14.903 3.202 7.920 1.00 52.19 313 THR A C 1
ATOM 2459 O O . THR A 1 313 ? -13.955 3.626 8.574 1.00 52.19 313 THR A O 1
ATOM 2462 N N . THR A 1 314 ? -15.352 1.958 8.117 1.00 46.50 314 THR A N 1
ATOM 2463 C CA . THR A 1 314 ? -14.830 1.100 9.206 1.00 46.50 314 THR A CA 1
ATOM 2464 C C . THR A 1 314 ? -13.647 0.219 8.781 1.00 46.50 314 THR A C 1
ATOM 2466 O O . THR A 1 314 ? -12.856 -0.186 9.627 1.00 46.50 314 THR A O 1
ATOM 2469 N N . ALA A 1 315 ? -13.458 -0.031 7.479 1.00 49.69 315 ALA A N 1
ATOM 2470 C CA . ALA A 1 315 ? -12.329 -0.816 6.956 1.00 49.69 315 ALA A CA 1
ATOM 2471 C C . ALA A 1 315 ? -11.042 0.015 6.736 1.00 49.69 315 ALA A C 1
ATOM 2473 O O . ALA A 1 315 ? -9.993 -0.541 6.419 1.00 49.69 315 ALA A O 1
ATOM 2474 N N . GLN A 1 316 ? -11.108 1.340 6.913 1.00 52.47 316 GLN A N 1
ATOM 2475 C CA . GLN A 1 316 ? -10.061 2.293 6.513 1.00 52.47 316 GLN A CA 1
ATOM 2476 C C . GLN A 1 316 ? -9.042 2.653 7.612 1.00 52.47 316 GLN A C 1
ATOM 2478 O O . GLN A 1 316 ? -8.023 3.261 7.303 1.00 52.47 316 GLN A O 1
ATOM 2483 N N . LEU A 1 317 ? -9.271 2.278 8.878 1.00 46.38 317 LEU A N 1
ATOM 2484 C CA . LEU A 1 317 ? -8.392 2.655 10.003 1.00 46.38 317 LEU A CA 1
ATOM 2485 C C . LEU A 1 317 ? -7.206 1.696 10.224 1.00 46.38 317 LEU A C 1
ATOM 2487 O O . LEU A 1 317 ? -6.150 2.120 10.683 1.00 46.38 317 LEU A O 1
ATOM 2491 N N . ALA A 1 318 ? -7.350 0.413 9.881 1.00 47.22 318 ALA A N 1
ATOM 2492 C CA . ALA A 1 318 ? -6.291 -0.588 10.050 1.00 47.22 318 ALA A CA 1
ATOM 2493 C C . ALA A 1 318 ? -5.037 -0.368 9.165 1.00 47.22 318 ALA A C 1
ATOM 2495 O O . ALA A 1 318 ? -3.934 -0.599 9.659 1.00 47.22 318 ALA A O 1
ATOM 2496 N N . PRO A 1 319 ? -5.144 0.101 7.904 1.00 55.78 319 PRO A N 1
ATOM 2497 C CA . PRO A 1 319 ? -3.975 0.257 7.037 1.00 55.78 319 PRO A CA 1
ATOM 2498 C C . PRO A 1 319 ? -3.047 1.427 7.398 1.00 55.78 319 PRO A C 1
ATOM 2500 O O . PRO A 1 319 ? -1.865 1.389 7.063 1.00 55.78 319 PRO A O 1
ATOM 2503 N N . LEU A 1 320 ? -3.553 2.458 8.086 1.00 50.22 320 LEU A N 1
ATOM 2504 C CA . LEU A 1 320 ? -2.791 3.670 8.423 1.00 50.22 320 LEU A CA 1
ATOM 2505 C C . LEU A 1 320 ? -1.677 3.403 9.447 1.00 50.22 320 LEU A C 1
ATOM 2507 O O . LEU A 1 320 ? -0.546 3.835 9.248 1.00 50.22 320 LEU A O 1
ATOM 2511 N N . ALA A 1 321 ? -1.955 2.609 10.486 1.00 53.53 321 ALA A N 1
ATOM 2512 C CA . ALA A 1 321 ? -0.944 2.223 11.477 1.00 53.53 321 ALA A CA 1
ATOM 2513 C C . ALA A 1 321 ? 0.167 1.343 10.866 1.00 53.53 321 ALA A C 1
ATOM 2515 O O . ALA A 1 321 ? 1.333 1.409 11.267 1.00 53.53 321 ALA A O 1
ATOM 2516 N N . THR A 1 322 ? -0.182 0.524 9.867 1.00 54.12 322 THR A N 1
ATOM 2517 C CA . THR A 1 322 ? 0.790 -0.265 9.097 1.00 54.12 322 THR A CA 1
ATOM 2518 C C . THR A 1 322 ? 1.677 0.649 8.250 1.00 54.12 322 THR A C 1
ATOM 2520 O O . THR A 1 322 ? 2.893 0.494 8.266 1.00 54.12 322 THR A O 1
ATOM 2523 N N . LEU A 1 323 ? 1.087 1.656 7.599 1.00 52.41 323 LEU A N 1
ATOM 2524 C CA . LEU A 1 323 ? 1.790 2.672 6.812 1.00 52.41 323 LEU A CA 1
ATOM 2525 C C . LEU A 1 323 ? 2.817 3.462 7.637 1.00 52.41 323 LEU A C 1
ATOM 2527 O O . LEU A 1 323 ? 3.974 3.555 7.228 1.00 52.41 323 LEU A O 1
ATOM 2531 N N . GLU A 1 324 ? 2.431 3.977 8.809 1.00 49.31 324 GLU A N 1
ATOM 2532 C CA . GLU A 1 324 ? 3.340 4.719 9.701 1.00 49.31 324 GLU A CA 1
ATOM 2533 C C . GLU A 1 324 ? 4.548 3.871 10.126 1.00 49.31 324 GLU A C 1
ATOM 2535 O O . GLU A 1 324 ? 5.691 4.335 10.094 1.00 49.31 324 GLU A O 1
ATOM 2540 N N . THR A 1 325 ? 4.307 2.601 10.463 1.00 53.88 325 THR A N 1
ATOM 2541 C CA . THR A 1 325 ? 5.361 1.676 10.900 1.00 53.88 325 THR A CA 1
ATOM 2542 C C . THR A 1 325 ? 6.329 1.360 9.759 1.00 53.88 325 THR A C 1
ATOM 2544 O O . THR A 1 325 ? 7.546 1.402 9.948 1.00 53.88 325 THR A O 1
ATOM 2547 N N . THR A 1 326 ? 5.823 1.090 8.552 1.00 53.31 326 THR A N 1
ATOM 2548 C CA . THR A 1 326 ? 6.684 0.765 7.407 1.00 53.31 326 THR A CA 1
ATOM 2549 C C . THR A 1 326 ? 7.473 1.978 6.915 1.00 53.31 326 THR A C 1
ATOM 2551 O O . THR A 1 326 ? 8.632 1.836 6.525 1.00 53.31 326 THR A O 1
ATOM 2554 N N . LEU A 1 327 ? 6.906 3.185 6.996 1.00 52.41 327 LEU A N 1
ATOM 2555 C CA . LEU A 1 327 ? 7.619 4.429 6.684 1.00 52.41 327 LEU A CA 1
ATOM 2556 C C . LEU A 1 327 ? 8.720 4.752 7.691 1.00 52.41 327 LEU A C 1
ATOM 2558 O O . LEU A 1 327 ? 9.800 5.174 7.278 1.00 52.41 327 LEU A O 1
ATOM 2562 N N . ALA A 1 328 ? 8.494 4.511 8.985 1.00 53.12 328 ALA A N 1
ATOM 2563 C CA . ALA A 1 328 ? 9.530 4.669 10.004 1.00 53.12 328 ALA A CA 1
ATOM 2564 C C . ALA A 1 328 ? 10.733 3.747 9.732 1.00 53.12 328 ALA A C 1
ATOM 2566 O O . ALA A 1 328 ? 11.882 4.186 9.807 1.00 53.12 328 ALA A O 1
ATOM 2567 N N . VAL A 1 329 ? 10.470 2.501 9.322 1.00 55.84 329 VAL A N 1
ATOM 2568 C CA . VAL A 1 329 ? 11.505 1.539 8.911 1.00 55.84 329 VAL A CA 1
ATOM 2569 C C . VAL A 1 329 ? 12.225 2.014 7.642 1.00 55.84 329 VAL A C 1
ATOM 2571 O O . VAL A 1 329 ? 13.456 2.039 7.597 1.00 55.84 329 VAL A O 1
ATOM 2574 N N . HIS A 1 330 ? 11.492 2.482 6.627 1.00 53.69 330 HIS A N 1
ATOM 2575 C CA . HIS A 1 330 ? 12.089 2.977 5.381 1.00 53.69 330 HIS A CA 1
ATOM 2576 C C . HIS A 1 330 ? 12.950 4.235 5.584 1.00 53.69 330 HIS A C 1
ATOM 2578 O O . HIS A 1 330 ? 14.011 4.366 4.967 1.00 53.69 330 HIS A O 1
ATOM 2584 N N . HIS A 1 331 ? 12.534 5.152 6.464 1.00 46.59 331 HIS A N 1
ATOM 2585 C CA . HIS A 1 331 ? 13.302 6.354 6.780 1.00 46.59 331 HIS A CA 1
ATOM 2586 C C . HIS A 1 331 ? 14.612 6.014 7.506 1.00 46.59 331 HIS A C 1
ATOM 2588 O O . HIS A 1 331 ? 15.649 6.605 7.191 1.00 46.59 331 HIS A O 1
ATOM 2594 N N . GLN A 1 332 ? 14.594 5.032 8.414 1.00 52.19 332 GLN A N 1
ATOM 2595 C CA . GLN A 1 332 ? 15.803 4.543 9.084 1.00 52.19 332 GLN A CA 1
ATOM 2596 C C . GLN A 1 332 ? 16.790 3.905 8.097 1.00 52.19 332 GLN A C 1
ATOM 2598 O O . GLN A 1 332 ? 17.985 4.187 8.166 1.00 52.19 332 GLN A O 1
ATOM 2603 N N . HIS A 1 333 ? 16.304 3.136 7.116 1.00 52.19 333 HIS A N 1
ATOM 2604 C CA . HIS A 1 333 ? 17.157 2.579 6.061 1.00 52.19 333 HIS A CA 1
ATOM 2605 C C . HIS A 1 333 ? 17.709 3.645 5.101 1.00 52.19 333 HIS A C 1
ATOM 2607 O O . HIS A 1 333 ? 18.857 3.542 4.682 1.00 52.19 333 HIS A O 1
ATOM 2613 N N . SER A 1 334 ? 16.960 4.714 4.807 1.00 43.59 334 SER A N 1
ATOM 2614 C CA . SER A 1 334 ? 17.435 5.829 3.965 1.00 43.59 334 SER A CA 1
ATOM 2615 C C . SER A 1 334 ? 18.577 6.646 4.593 1.00 43.59 334 SER A C 1
ATOM 2617 O O . SER A 1 334 ? 19.243 7.399 3.875 1.00 43.59 334 SER A O 1
ATOM 2619 N N . LEU A 1 335 ? 18.767 6.567 5.913 1.00 44.56 335 LEU A N 1
ATOM 2620 C CA . LEU A 1 335 ? 19.846 7.248 6.641 1.00 44.56 335 LEU A CA 1
ATOM 2621 C C . LEU A 1 335 ? 21.097 6.368 6.798 1.00 44.56 335 LEU A C 1
ATOM 2623 O O . LEU A 1 335 ? 22.139 6.864 7.223 1.00 44.56 335 LEU A O 1
ATOM 2627 N N . SER A 1 336 ? 21.015 5.087 6.425 1.00 43.34 336 SER A N 1
ATOM 2628 C CA . SER A 1 336 ? 22.168 4.193 6.338 1.00 43.34 336 SER A CA 1
ATOM 2629 C C . SER A 1 336 ? 23.077 4.633 5.189 1.00 43.34 336 SER A C 1
ATOM 2631 O O . SER A 1 336 ? 22.648 4.744 4.041 1.00 43.34 336 SER A O 1
ATOM 2633 N N . SER A 1 337 ? 24.348 4.891 5.489 1.00 38.88 337 SER A N 1
ATOM 2634 C CA . SER A 1 337 ? 25.362 5.301 4.513 1.00 38.88 337 SER A CA 1
ATOM 2635 C C . SER A 1 337 ? 25.971 4.132 3.733 1.00 38.88 337 SER A C 1
ATOM 2637 O O . SER A 1 337 ? 27.013 4.317 3.113 1.00 38.88 337 SER A O 1
ATOM 2639 N N . ASP A 1 338 ? 25.382 2.934 3.788 1.00 47.00 338 ASP A N 1
ATOM 2640 C CA . ASP A 1 338 ? 25.944 1.737 3.160 1.00 47.00 338 ASP A CA 1
ATOM 2641 C C . ASP A 1 338 ? 25.565 1.648 1.664 1.00 47.00 338 ASP A C 1
ATOM 2643 O O . ASP A 1 338 ? 24.411 1.338 1.334 1.00 47.00 338 ASP A O 1
ATOM 2647 N N . PRO A 1 339 ? 26.510 1.897 0.733 1.00 45.78 339 PRO A N 1
ATOM 2648 C CA . PRO A 1 339 ? 26.248 1.900 -0.705 1.00 45.78 339 PRO A CA 1
ATOM 2649 C C . PRO A 1 339 ? 25.935 0.506 -1.270 1.00 45.78 339 PRO A C 1
ATOM 2651 O O . PRO A 1 339 ? 25.439 0.418 -2.391 1.00 45.78 339 PRO A O 1
ATOM 2654 N N . SER A 1 340 ? 26.193 -0.571 -0.517 1.00 40.31 340 SER A N 1
ATOM 2655 C CA . SER A 1 340 ? 25.876 -1.947 -0.929 1.00 40.31 340 SER A CA 1
ATOM 2656 C C . SER A 1 340 ? 24.402 -2.323 -0.714 1.00 40.31 340 SER A C 1
ATOM 2658 O O . SER A 1 340 ? 23.920 -3.301 -1.280 1.00 40.31 340 SER A O 1
ATOM 2660 N N . SER A 1 341 ? 23.661 -1.502 0.038 1.00 46.53 341 SER A N 1
ATOM 2661 C CA . SER A 1 341 ? 22.234 -1.673 0.335 1.00 46.53 341 SER A CA 1
ATOM 2662 C C . SER A 1 341 ? 21.333 -0.817 -0.567 1.00 46.53 341 SER A C 1
ATOM 2664 O O . SER A 1 341 ? 20.394 -0.173 -0.099 1.00 46.53 341 SER A O 1
ATOM 2666 N N . GLN A 1 342 ? 21.603 -0.780 -1.879 1.00 43.69 342 GLN A N 1
ATOM 2667 C CA . GLN A 1 342 ? 20.670 -0.188 -2.848 1.00 43.69 342 GLN A CA 1
ATOM 2668 C C . GLN A 1 342 ? 19.385 -1.026 -2.914 1.00 43.69 342 GLN A C 1
ATOM 2670 O O . GLN A 1 342 ? 19.194 -1.866 -3.787 1.00 43.69 342 GLN A O 1
ATOM 2675 N N . VAL A 1 343 ? 18.488 -0.793 -1.959 1.00 46.16 343 VAL A N 1
ATOM 2676 C CA . VAL A 1 343 ? 17.097 -1.230 -2.024 1.00 46.16 343 VAL A CA 1
ATOM 2677 C C . VAL A 1 343 ? 16.493 -0.579 -3.269 1.00 46.16 343 VAL A C 1
ATOM 2679 O O . VAL A 1 343 ? 16.566 0.641 -3.406 1.00 46.16 343 VAL A O 1
ATOM 2682 N N . SER A 1 344 ? 15.923 -1.360 -4.194 1.00 47.47 344 SER A N 1
ATOM 2683 C CA . SER A 1 344 ? 15.199 -0.798 -5.339 1.00 47.47 344 SER A CA 1
ATOM 2684 C C . SER A 1 344 ? 14.011 0.006 -4.806 1.00 47.47 344 SER A C 1
ATOM 2686 O O . SER A 1 344 ? 13.037 -0.555 -4.298 1.00 47.47 344 SER A O 1
ATOM 2688 N N . TYR A 1 345 ? 14.104 1.331 -4.871 1.00 47.59 345 TYR A N 1
ATOM 2689 C CA . TYR A 1 345 ? 13.121 2.245 -4.287 1.00 47.59 345 TYR A CA 1
ATOM 2690 C C . TYR A 1 345 ? 11.772 2.224 -5.035 1.00 47.59 345 TYR A C 1
ATOM 2692 O O . TYR A 1 345 ? 10.790 2.765 -4.532 1.00 47.59 345 TYR A O 1
ATOM 2700 N N . GLY A 1 346 ? 11.702 1.587 -6.211 1.00 44.25 346 GLY A N 1
ATOM 2701 C CA . GLY A 1 346 ? 10.563 1.679 -7.126 1.00 44.25 346 GLY A CA 1
ATOM 2702 C C . GLY A 1 346 ? 9.279 0.931 -6.746 1.00 44.25 346 GLY A C 1
ATOM 2703 O O . GLY A 1 346 ? 8.219 1.338 -7.212 1.00 44.25 346 GLY A O 1
ATOM 2704 N N . VAL A 1 347 ? 9.325 -0.125 -5.918 1.00 48.25 347 VAL A N 1
ATOM 2705 C CA . VAL A 1 347 ? 8.159 -1.030 -5.733 1.00 48.25 347 VAL A CA 1
ATOM 2706 C C . VAL A 1 347 ? 7.493 -0.893 -4.359 1.00 48.25 347 VAL A C 1
ATOM 2708 O O . VAL A 1 347 ? 6.269 -0.824 -4.270 1.00 48.25 347 VAL A O 1
ATOM 2711 N N . SER A 1 348 ? 8.280 -0.768 -3.285 1.00 53.91 348 SER A N 1
ATOM 2712 C CA . SER A 1 348 ? 7.774 -0.872 -1.904 1.00 53.91 348 SER A CA 1
ATOM 2713 C C . SER A 1 348 ? 6.853 0.288 -1.495 1.00 53.91 348 SER A C 1
ATOM 2715 O O . SER A 1 348 ? 5.793 0.073 -0.915 1.00 53.91 348 SER A O 1
ATOM 2717 N N . ILE A 1 349 ? 7.190 1.534 -1.851 1.00 55.50 349 ILE A N 1
ATOM 2718 C CA . ILE A 1 349 ? 6.419 2.706 -1.396 1.00 55.50 349 ILE A CA 1
ATOM 2719 C C . ILE A 1 349 ? 5.008 2.738 -2.002 1.00 55.50 349 ILE A C 1
ATOM 2721 O O . ILE A 1 349 ? 4.062 3.128 -1.324 1.00 55.50 349 ILE A O 1
ATOM 2725 N N . PHE A 1 350 ? 4.832 2.303 -3.250 1.00 56.06 350 PHE A N 1
ATOM 2726 C CA . PHE A 1 350 ? 3.525 2.356 -3.913 1.00 56.06 350 PHE A CA 1
ATOM 2727 C C . PHE A 1 350 ? 2.581 1.240 -3.472 1.00 56.06 350 PHE A C 1
ATOM 2729 O O . PHE A 1 350 ? 1.373 1.461 -3.393 1.00 56.06 350 PHE A O 1
ATOM 2736 N N . GLU A 1 351 ? 3.113 0.070 -3.118 1.00 59.59 351 GLU A N 1
ATOM 2737 C CA . GLU A 1 351 ? 2.314 -1.002 -2.518 1.00 59.59 351 GLU A CA 1
ATOM 2738 C C . GLU A 1 351 ? 1.799 -0.613 -1.127 1.00 59.59 351 GLU A C 1
ATOM 2740 O O . GLU A 1 351 ? 0.671 -0.960 -0.774 1.00 59.59 351 GLU A O 1
ATOM 2745 N N . LEU A 1 352 ? 2.551 0.213 -0.391 1.00 54.75 352 LEU A N 1
ATOM 2746 C CA . LEU A 1 352 ? 2.114 0.780 0.888 1.00 54.75 352 LEU A CA 1
ATOM 2747 C C . LEU A 1 352 ? 0.991 1.816 0.740 1.00 54.75 352 LEU A C 1
ATOM 2749 O O . LEU A 1 352 ? 0.219 2.003 1.674 1.00 54.75 352 LEU A O 1
ATOM 2753 N N . LEU A 1 353 ? 0.853 2.456 -0.425 1.00 52.53 353 LEU A N 1
ATOM 2754 C CA . LEU A 1 353 ? -0.198 3.449 -0.702 1.00 52.53 353 LEU A CA 1
ATOM 2755 C C . LEU A 1 353 ? -1.507 2.812 -1.206 1.00 52.53 353 LEU A C 1
ATOM 2757 O O . LEU A 1 353 ? -2.566 3.432 -1.125 1.00 52.53 353 LEU A O 1
ATOM 2761 N N . SER A 1 354 ? -1.455 1.557 -1.669 1.00 48.94 354 SER A N 1
ATOM 2762 C CA . SER A 1 354 ? -2.597 0.784 -2.181 1.00 48.94 354 SER A CA 1
ATOM 2763 C C . SER A 1 354 ? -3.812 0.637 -1.237 1.00 48.94 354 SER A C 1
ATOM 2765 O O . SER A 1 354 ? -4.904 0.414 -1.766 1.00 48.94 354 SER A O 1
ATOM 2767 N N . PRO A 1 355 ? -3.714 0.720 0.108 1.00 48.69 355 PRO A N 1
ATOM 2768 C CA . PRO A 1 355 ? -4.893 0.595 0.971 1.00 48.69 355 PRO A CA 1
ATOM 2769 C C . PRO A 1 355 ? -5.700 1.889 1.157 1.00 48.69 355 PRO A C 1
ATOM 2771 O O . PRO A 1 355 ? -6.833 1.838 1.641 1.00 48.69 355 PRO A O 1
ATOM 2774 N N . ALA A 1 356 ? -5.154 3.058 0.809 1.00 52.84 356 ALA A N 1
ATOM 2775 C CA . ALA A 1 356 ? -5.857 4.323 0.995 1.00 52.84 356 ALA A CA 1
ATOM 2776 C C . ALA A 1 356 ? -6.855 4.545 -0.155 1.00 52.84 356 ALA A C 1
ATOM 2778 O O . ALA A 1 356 ? -6.580 5.266 -1.104 1.00 52.84 356 ALA A O 1
ATOM 2779 N N . THR A 1 357 ? -8.044 3.939 -0.051 1.00 61.50 357 THR A N 1
ATOM 2780 C CA . THR A 1 357 ? -9.167 4.009 -1.028 1.00 61.50 357 THR A CA 1
ATOM 2781 C C . THR A 1 357 ? -9.612 5.417 -1.475 1.00 61.50 357 THR A C 1
ATOM 2783 O O . THR A 1 357 ? -10.473 5.538 -2.342 1.00 61.50 357 THR A O 1
ATOM 2786 N N . LEU A 1 358 ? -9.044 6.481 -0.904 1.00 67.75 358 LEU A N 1
ATOM 2787 C CA . LEU A 1 358 ? -9.340 7.878 -1.220 1.00 67.75 358 LEU A CA 1
ATOM 2788 C C . LEU A 1 358 ? -8.336 8.516 -2.192 1.00 67.75 358 LEU A C 1
ATOM 2790 O O . LEU A 1 358 ? -8.578 9.638 -2.634 1.00 67.75 358 LEU A O 1
ATOM 2794 N N . TYR A 1 359 ? -7.231 7.842 -2.535 1.00 72.31 359 TYR A N 1
ATOM 2795 C CA . TYR A 1 359 ? -6.193 8.401 -3.405 1.00 72.31 359 TYR A CA 1
ATOM 2796 C C . TYR A 1 359 ? -5.749 7.431 -4.494 1.00 72.31 359 TYR A C 1
ATOM 2798 O O . TYR A 1 359 ? -5.603 6.235 -4.262 1.00 72.31 359 TYR A O 1
ATOM 2806 N N . ASP A 1 360 ? -5.490 7.980 -5.678 1.00 83.25 360 ASP A N 1
ATOM 2807 C CA . ASP A 1 360 ? -4.869 7.280 -6.799 1.00 83.25 360 ASP A CA 1
ATOM 2808 C C . ASP A 1 360 ? -3.413 7.748 -6.935 1.00 83.25 360 ASP A C 1
ATOM 2810 O O . ASP A 1 360 ? -3.128 8.941 -7.114 1.00 83.25 360 ASP A O 1
ATOM 2814 N N . ALA A 1 361 ? -2.482 6.802 -6.814 1.00 84.31 361 ALA A N 1
ATOM 2815 C CA . ALA A 1 361 ? -1.067 7.050 -7.038 1.00 84.31 361 ALA A CA 1
ATOM 2816 C C . ALA A 1 361 ? -0.775 7.002 -8.541 1.00 84.31 361 ALA A C 1
ATOM 2818 O O . ALA A 1 361 ? -1.005 5.995 -9.219 1.00 84.31 361 ALA A O 1
ATOM 2819 N N . HIS A 1 362 ? -0.238 8.097 -9.065 1.00 90.69 362 HIS A N 1
ATOM 2820 C CA . HIS A 1 362 ? 0.105 8.212 -10.473 1.00 90.69 362 HIS A CA 1
ATOM 2821 C C . HIS A 1 362 ? 1.480 8.854 -10.648 1.00 90.69 362 HIS A C 1
ATOM 2823 O O . HIS A 1 362 ? 1.992 9.544 -9.769 1.00 90.69 362 HIS A O 1
ATOM 2829 N N . LEU A 1 363 ? 2.095 8.596 -11.795 1.00 91.69 363 LEU A N 1
ATOM 2830 C CA . LEU A 1 363 ? 3.259 9.322 -12.269 1.00 91.69 363 LEU A CA 1
ATOM 2831 C C . LEU A 1 363 ? 2.770 10.429 -13.192 1.00 91.69 363 LEU A C 1
ATOM 2833 O O . LEU A 1 363 ? 1.993 10.175 -14.108 1.00 91.69 363 LEU A O 1
ATOM 2837 N N . GLU A 1 364 ? 3.222 11.648 -12.966 1.00 92.81 364 GLU A N 1
ATOM 2838 C CA . GLU A 1 364 ? 2.920 12.794 -13.807 1.00 92.81 364 GLU A CA 1
ATOM 2839 C C . GLU A 1 364 ? 4.225 13.399 -14.297 1.00 92.81 364 GLU A C 1
ATOM 2841 O O . GLU A 1 364 ? 5.137 13.680 -13.515 1.00 92.81 364 GLU A O 1
ATOM 2846 N N . MET A 1 365 ? 4.321 13.591 -15.605 1.00 90.50 365 MET A N 1
ATOM 2847 C CA . MET A 1 365 ? 5.413 14.353 -16.184 1.00 90.50 365 MET A CA 1
ATOM 2848 C C . MET A 1 365 ? 5.042 15.836 -16.134 1.00 90.50 365 MET A C 1
ATOM 2850 O O . MET A 1 365 ? 4.132 16.282 -16.833 1.00 90.50 365 MET A O 1
ATOM 2854 N N . GLN A 1 366 ? 5.693 16.575 -15.236 1.00 80.88 366 GLN A N 1
ATOM 2855 C CA . GLN A 1 366 ? 5.341 17.964 -14.952 1.00 80.88 366 GLN A CA 1
ATOM 2856 C C . GLN A 1 366 ? 5.887 18.888 -16.044 1.00 80.88 366 GLN A C 1
ATOM 2858 O O . GLN A 1 366 ? 7.069 18.814 -16.381 1.00 80.88 366 GLN A O 1
ATOM 2863 N N . GLU A 1 367 ? 5.045 19.788 -16.557 1.00 75.25 367 GLU A N 1
ATOM 2864 C CA . GLU A 1 367 ? 5.525 20.884 -17.398 1.00 75.25 367 GLU A CA 1
ATOM 2865 C C . GLU A 1 367 ? 6.512 21.752 -16.602 1.00 75.25 367 GLU A C 1
ATOM 2867 O O . GLU A 1 367 ? 6.238 22.067 -15.435 1.00 75.25 367 GLU A O 1
ATOM 2872 N N . PRO A 1 368 ? 7.636 22.186 -17.198 1.00 65.88 368 PRO A N 1
ATOM 2873 C CA . PRO A 1 368 ? 8.418 23.262 -16.606 1.00 65.88 368 PRO A CA 1
ATOM 2874 C C . PRO A 1 368 ? 7.493 24.477 -16.452 1.00 65.88 368 PRO A C 1
ATOM 2876 O O . PRO A 1 368 ? 6.966 24.996 -17.435 1.00 65.88 368 PRO A O 1
ATOM 2879 N N . SER A 1 369 ? 7.218 24.888 -15.209 1.00 61.44 369 SER A N 1
ATOM 2880 C CA . SER A 1 369 ? 6.221 25.929 -14.946 1.00 61.44 369 SER A CA 1
ATOM 2881 C C . SER A 1 369 ? 6.614 27.237 -15.640 1.00 61.44 369 SER A C 1
ATOM 2883 O O . SER A 1 369 ? 7.786 27.616 -15.645 1.00 61.44 369 SER A O 1
ATOM 2885 N N . LEU A 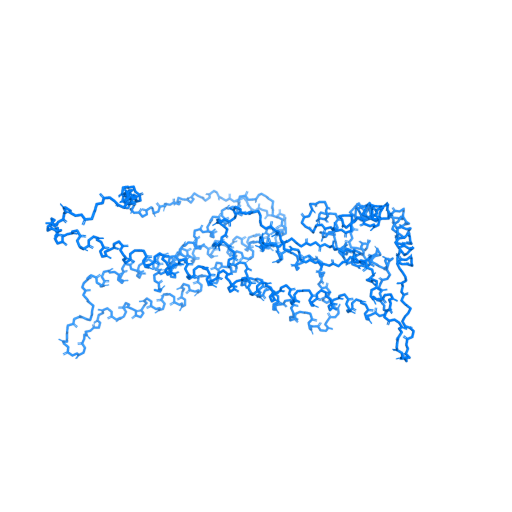1 370 ? 5.644 27.979 -16.183 1.00 55.31 370 LEU A N 1
ATOM 2886 C CA . LEU A 1 370 ? 5.891 29.309 -16.767 1.00 55.31 370 LEU A CA 1
ATOM 2887 C C . LEU A 1 370 ? 6.561 30.269 -15.767 1.00 55.31 370 LEU A C 1
ATOM 2889 O O . LEU A 1 370 ? 7.376 31.102 -16.152 1.00 55.31 370 LEU A O 1
ATOM 2893 N N . GLU A 1 371 ? 6.288 30.107 -14.472 1.00 54.00 371 GLU A N 1
ATOM 2894 C CA . GLU A 1 371 ? 6.942 30.853 -13.389 1.00 54.00 371 GLU A CA 1
ATOM 2895 C C . GLU A 1 371 ? 8.436 30.520 -13.254 1.00 54.00 371 GLU A C 1
ATOM 2897 O O . GLU A 1 371 ? 9.250 31.397 -12.950 1.00 54.00 371 GLU A O 1
ATOM 2902 N N . SER A 1 372 ? 8.834 29.274 -13.536 1.00 52.78 372 SER A N 1
ATOM 2903 C CA . SER A 1 372 ? 10.250 28.901 -13.621 1.00 52.78 372 SER A CA 1
ATOM 2904 C C . SER A 1 372 ? 10.936 29.564 -14.818 1.00 52.78 372 SER A C 1
ATOM 2906 O O . SER A 1 372 ? 12.113 29.900 -14.719 1.00 52.78 372 SER A O 1
ATOM 2908 N N . LEU A 1 373 ? 10.199 29.873 -15.892 1.00 48.72 373 LEU A N 1
ATOM 2909 C CA . LEU A 1 373 ? 10.711 30.563 -17.081 1.00 48.72 373 LEU A CA 1
ATOM 2910 C C . LEU A 1 373 ? 10.840 32.083 -16.872 1.00 48.72 373 LEU A C 1
ATOM 2912 O O . LEU A 1 373 ? 11.820 32.674 -17.317 1.00 48.72 373 LEU A O 1
ATOM 2916 N N . THR A 1 374 ? 9.923 32.724 -16.139 1.00 50.22 374 THR A N 1
ATOM 2917 C CA . THR A 1 374 ? 9.883 34.197 -15.986 1.00 50.22 374 THR A CA 1
ATOM 2918 C C . THR A 1 374 ? 10.641 34.752 -14.776 1.00 50.22 374 THR A C 1
ATOM 2920 O O . THR A 1 374 ? 10.977 35.934 -14.746 1.00 50.22 374 THR A O 1
ATOM 2923 N N . SER A 1 375 ? 11.000 33.921 -13.796 1.00 52.03 375 SER A N 1
ATOM 2924 C CA . SER A 1 375 ? 11.722 34.317 -12.567 1.00 52.03 375 SER A CA 1
ATOM 2925 C C . SER A 1 375 ? 13.212 34.681 -12.771 1.00 52.03 375 SER A C 1
ATOM 2927 O O . SER A 1 375 ? 14.033 34.456 -11.891 1.00 52.03 375 SER A O 1
ATOM 2929 N N . SER A 1 376 ? 13.618 35.175 -13.947 1.00 46.16 376 SER A N 1
ATOM 2930 C CA . SER A 1 376 ? 15.019 35.524 -14.266 1.00 46.16 376 SER A CA 1
ATOM 2931 C C . SER A 1 376 ? 15.343 37.018 -14.154 1.00 46.16 376 SER A C 1
ATOM 2933 O O . SER A 1 376 ? 16.373 37.450 -14.665 1.00 46.16 376 SER A O 1
ATOM 2935 N N . SER A 1 377 ? 14.488 37.828 -13.529 1.00 45.25 377 SER A N 1
ATOM 2936 C CA . SER A 1 377 ? 14.657 39.285 -13.516 1.00 45.25 377 SER A CA 1
ATOM 2937 C C . SER A 1 377 ? 14.742 39.862 -12.104 1.00 45.25 377 SER A C 1
ATOM 2939 O O . SER A 1 377 ? 13.919 40.692 -11.739 1.00 45.25 377 SER A O 1
ATOM 2941 N N . ALA A 1 378 ? 15.732 39.438 -11.316 1.00 49.91 378 ALA A N 1
ATOM 2942 C CA . ALA A 1 378 ? 16.329 40.268 -10.265 1.00 49.91 378 ALA A CA 1
ATOM 2943 C C . ALA A 1 378 ? 17.613 39.609 -9.726 1.00 49.91 378 ALA A C 1
ATOM 2945 O O . ALA A 1 378 ? 17.562 38.641 -8.982 1.00 49.91 378 ALA A O 1
ATOM 2946 N N . GLU A 1 379 ? 18.747 40.173 -10.141 1.00 48.78 379 GLU A N 1
ATOM 2947 C CA . GLU A 1 379 ? 20.007 40.272 -9.390 1.00 48.78 379 GLU A CA 1
ATOM 2948 C C . GLU A 1 379 ? 20.783 38.988 -9.019 1.00 48.78 379 GLU A C 1
ATOM 2950 O O . GLU A 1 379 ? 20.586 38.367 -7.984 1.00 48.78 379 GLU A O 1
ATOM 2955 N N . GLY A 1 380 ? 21.833 38.723 -9.810 1.00 52.41 380 GLY A N 1
ATOM 2956 C CA . GLY A 1 380 ? 23.144 38.375 -9.251 1.00 52.41 380 GLY A CA 1
ATOM 2957 C C . GLY A 1 380 ? 23.531 36.893 -9.193 1.00 52.41 380 GLY A C 1
ATOM 2958 O O . GLY A 1 380 ? 23.223 36.189 -8.245 1.00 52.41 380 GLY A O 1
ATOM 2959 N N . SER A 1 381 ? 24.399 36.494 -10.131 1.00 49.12 381 SER A N 1
ATOM 2960 C CA . SER A 1 381 ? 25.413 35.437 -9.959 1.00 49.12 381 SER A CA 1
ATOM 2961 C C . SER A 1 381 ? 24.927 33.980 -9.838 1.00 49.12 381 SER A C 1
ATOM 2963 O O . SER A 1 381 ? 24.943 33.375 -8.768 1.00 49.12 381 SER A O 1
ATOM 2965 N N . GLY A 1 382 ? 24.665 33.369 -10.996 1.00 48.66 382 GLY A N 1
ATOM 2966 C CA . GLY A 1 382 ? 24.630 31.915 -11.171 1.00 48.66 382 GLY A CA 1
ATOM 2967 C C . GLY A 1 382 ? 23.740 31.528 -12.344 1.00 48.66 382 GLY A C 1
ATOM 2968 O O . GLY A 1 382 ? 22.546 31.323 -12.156 1.00 48.66 382 GLY A O 1
ATOM 2969 N N . LYS A 1 383 ? 24.296 31.466 -13.564 1.00 46.66 383 LYS A N 1
ATOM 2970 C CA . LYS A 1 383 ? 23.586 30.956 -14.749 1.00 46.66 383 LYS A CA 1
ATOM 2971 C C . LYS A 1 383 ? 23.259 29.478 -14.528 1.00 46.66 383 LYS A C 1
ATOM 2973 O O . LYS A 1 383 ? 24.060 28.608 -14.839 1.00 46.66 383 LYS A O 1
ATOM 2978 N N . THR A 1 384 ? 22.104 29.206 -13.943 1.00 50.09 384 THR A N 1
ATOM 2979 C CA . THR A 1 384 ? 21.426 27.932 -14.143 1.00 50.09 384 THR A CA 1
ATOM 2980 C C . THR A 1 384 ? 20.669 28.102 -15.449 1.00 50.09 384 THR A C 1
ATOM 2982 O O . THR A 1 384 ? 19.784 28.954 -15.544 1.00 50.09 384 THR A O 1
ATOM 2985 N N . ASP A 1 385 ? 21.110 27.401 -16.494 1.00 52.59 385 ASP A N 1
ATOM 2986 C CA . ASP A 1 385 ? 20.427 27.411 -17.784 1.00 52.59 385 ASP A CA 1
ATOM 2987 C C . ASP A 1 385 ? 18.997 26.919 -17.556 1.00 52.59 385 ASP A C 1
ATOM 2989 O O . ASP A 1 385 ? 18.748 25.753 -17.248 1.00 52.59 385 ASP A O 1
ATOM 2993 N N . LYS A 1 386 ? 18.046 27.852 -17.615 1.00 56.34 386 LYS A N 1
ATOM 2994 C CA . LYS A 1 386 ? 16.626 27.531 -17.572 1.00 56.34 386 LYS A CA 1
ATOM 2995 C C . LYS A 1 386 ? 16.303 26.849 -18.894 1.00 56.34 386 LYS A C 1
ATOM 2997 O O . LYS A 1 386 ? 16.240 27.531 -19.912 1.00 56.34 386 LYS A O 1
ATOM 3002 N N . LEU A 1 387 ? 16.123 25.527 -18.874 1.00 59.22 387 LEU A N 1
ATOM 3003 C CA . LEU A 1 387 ? 15.593 24.807 -20.029 1.00 59.22 387 LEU A CA 1
ATOM 3004 C C . LEU A 1 387 ? 14.241 25.419 -20.397 1.00 59.22 387 LEU A C 1
ATOM 3006 O O . LEU A 1 387 ? 13.318 25.447 -19.577 1.00 59.22 387 LEU A O 1
ATOM 3010 N N . SER A 1 388 ? 14.133 25.923 -21.623 1.00 74.62 388 SER A N 1
ATOM 3011 C CA . SER A 1 388 ? 12.850 26.327 -22.173 1.00 74.62 388 SER A CA 1
ATOM 3012 C C . SER A 1 388 ? 11.965 25.095 -22.378 1.00 74.62 388 SER A C 1
ATOM 3014 O O . SER A 1 388 ? 12.441 23.961 -22.459 1.00 74.62 388 SER A O 1
ATOM 3016 N N . TRP A 1 389 ? 10.653 25.306 -22.481 1.00 71.38 389 TRP A N 1
ATOM 3017 C CA . TRP A 1 389 ? 9.717 24.227 -22.812 1.00 71.38 389 TRP A CA 1
ATOM 3018 C C . TRP A 1 389 ? 10.095 23.515 -24.124 1.00 71.38 389 TRP A C 1
ATOM 3020 O O . TRP A 1 389 ? 9.927 22.303 -24.231 1.00 71.38 389 TRP A O 1
ATOM 3030 N N . LEU A 1 390 ? 10.670 24.253 -25.082 1.00 74.94 390 LEU A N 1
ATOM 3031 C CA . LEU A 1 390 ? 11.180 23.703 -26.339 1.00 74.94 390 LEU A CA 1
ATOM 3032 C C . LEU A 1 390 ? 12.408 22.815 -26.112 1.00 74.94 390 LEU A C 1
ATOM 3034 O O . LEU A 1 390 ? 12.429 21.703 -26.619 1.00 74.94 390 LEU A O 1
ATOM 3038 N N . ASP A 1 391 ? 13.363 23.236 -25.279 1.00 79.12 391 ASP A N 1
ATOM 3039 C CA . ASP A 1 391 ? 14.554 22.425 -24.969 1.00 79.12 391 ASP A CA 1
ATOM 3040 C C . ASP A 1 391 ? 14.175 21.121 -24.260 1.00 79.12 391 ASP A C 1
ATOM 3042 O O . ASP A 1 391 ? 14.749 20.058 -24.501 1.00 79.12 391 ASP A O 1
ATOM 3046 N N . TRP A 1 392 ? 13.175 21.193 -23.381 1.00 81.50 392 TRP A N 1
ATOM 3047 C CA . TRP A 1 392 ? 12.629 20.009 -22.736 1.00 81.50 392 TRP A CA 1
ATOM 3048 C C . TRP A 1 392 ? 11.926 19.093 -23.748 1.00 81.50 392 TRP A C 1
ATOM 3050 O O . TRP A 1 392 ? 12.143 17.882 -23.727 1.00 81.50 392 TRP A O 1
ATOM 3060 N N . PHE A 1 393 ? 11.135 19.641 -24.670 1.00 82.00 393 PHE A N 1
ATOM 3061 C CA . PHE A 1 393 ? 10.485 18.849 -25.713 1.00 82.00 393 PHE A CA 1
ATOM 3062 C C . PHE A 1 393 ? 11.503 18.191 -26.660 1.00 82.00 393 PHE A C 1
ATOM 3064 O O . PHE A 1 393 ? 11.396 16.998 -26.948 1.00 82.00 393 PHE A O 1
ATOM 3071 N N . ASP A 1 394 ? 12.546 18.919 -27.057 1.00 84.25 394 ASP A N 1
ATOM 3072 C CA . ASP A 1 394 ? 13.657 18.394 -27.854 1.00 84.25 394 AS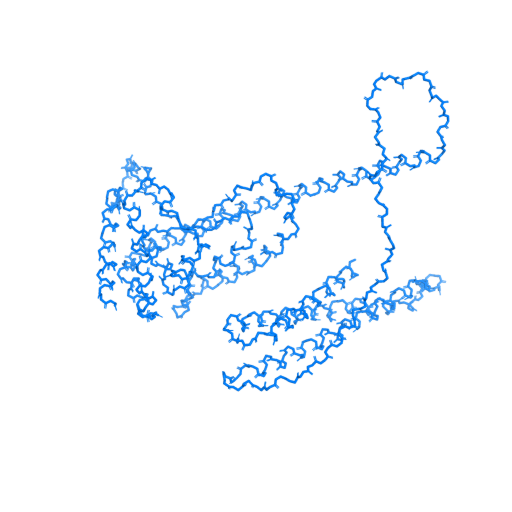P A CA 1
ATOM 3073 C C . ASP A 1 394 ? 14.407 17.284 -27.099 1.00 84.25 394 ASP A C 1
ATOM 3075 O O . ASP A 1 394 ? 14.801 16.274 -27.691 1.00 84.25 394 ASP A O 1
ATOM 3079 N N . SER A 1 395 ? 14.526 17.398 -25.769 1.00 86.12 395 SER A N 1
ATOM 3080 C CA . SER A 1 395 ? 15.099 16.334 -24.939 1.00 86.12 395 SER A CA 1
ATOM 3081 C C . SER A 1 395 ? 14.286 15.035 -24.999 1.00 86.12 395 SER A C 1
ATOM 3083 O O . SER A 1 395 ? 14.884 13.961 -25.053 1.00 86.12 395 SER A O 1
ATOM 3085 N N . LEU A 1 396 ? 12.949 15.100 -25.103 1.00 87.69 396 LEU A N 1
ATOM 3086 C CA . LEU A 1 396 ? 12.114 13.905 -25.292 1.00 87.69 396 LEU A CA 1
ATOM 3087 C C . LEU A 1 396 ? 12.397 13.217 -26.631 1.00 87.69 396 LEU A C 1
ATOM 3089 O O . LEU A 1 396 ? 12.387 11.988 -26.696 1.00 87.69 396 LEU A O 1
ATOM 3093 N N . GLY A 1 397 ? 12.672 13.993 -27.684 1.00 89.19 397 GLY A N 1
ATOM 3094 C CA . GLY A 1 397 ? 13.098 13.468 -28.982 1.00 89.19 397 GLY A CA 1
ATOM 3095 C C . GLY A 1 397 ? 14.423 12.707 -28.887 1.00 89.19 397 GLY A C 1
ATOM 3096 O O . GLY A 1 397 ? 14.534 11.591 -29.397 1.00 89.19 397 GLY A O 1
ATOM 3097 N N . ASN A 1 398 ? 15.391 13.259 -28.154 1.00 89.50 398 ASN A N 1
ATOM 3098 C CA . ASN A 1 398 ? 16.674 12.599 -27.901 1.00 89.50 398 ASN A CA 1
ATOM 3099 C C . ASN A 1 398 ? 16.508 11.325 -27.060 1.00 89.50 398 ASN A C 1
ATOM 3101 O O . ASN A 1 398 ? 17.067 10.286 -27.402 1.00 89.50 398 ASN A O 1
ATOM 3105 N N . TYR A 1 399 ? 15.687 11.361 -26.006 1.00 91.69 399 TYR A N 1
ATOM 3106 C CA . TYR A 1 399 ? 15.402 10.175 -25.192 1.00 91.69 399 TYR A CA 1
ATOM 3107 C C . TYR A 1 399 ? 14.705 9.083 -25.996 1.00 91.69 399 TYR A C 1
ATOM 3109 O O . TYR A 1 399 ? 15.038 7.906 -25.852 1.00 91.69 399 TYR A O 1
ATOM 3117 N N . LYS A 1 400 ? 13.767 9.464 -26.872 1.00 94.25 400 LYS A N 1
ATOM 3118 C CA . LYS A 1 400 ? 13.129 8.536 -27.805 1.00 94.25 400 LYS A CA 1
ATOM 3119 C C . LYS A 1 400 ? 14.187 7.847 -28.674 1.00 94.25 400 LYS A C 1
ATOM 3121 O O . LYS A 1 400 ? 14.185 6.621 -28.737 1.00 94.25 400 LYS A O 1
ATOM 3126 N N . ALA A 1 401 ? 15.107 8.606 -29.272 1.00 92.31 401 ALA A N 1
ATOM 3127 C CA . ALA A 1 401 ? 16.172 8.053 -30.108 1.00 92.31 401 ALA A CA 1
ATOM 3128 C C . ALA A 1 401 ? 17.094 7.089 -29.333 1.00 92.31 401 ALA A C 1
ATOM 3130 O O . ALA A 1 401 ? 17.358 5.987 -29.813 1.00 92.31 401 ALA A O 1
ATOM 3131 N N . SER A 1 402 ? 17.511 7.442 -28.109 1.00 92.12 402 SER A N 1
ATOM 3132 C CA . SER A 1 402 ? 18.293 6.548 -27.237 1.00 92.12 402 SER A CA 1
ATOM 3133 C C . SER A 1 402 ? 17.564 5.231 -26.944 1.00 92.12 402 SER A C 1
ATOM 3135 O O . SER A 1 402 ? 18.163 4.155 -26.980 1.00 92.12 402 SER A O 1
ATOM 3137 N N . ILE A 1 403 ? 16.257 5.291 -26.670 1.00 92.50 403 ILE A N 1
ATOM 3138 C CA . ILE A 1 403 ? 15.439 4.103 -26.386 1.00 92.50 403 ILE A CA 1
ATOM 3139 C C . ILE A 1 403 ? 15.267 3.236 -27.639 1.00 92.50 403 ILE A C 1
ATOM 3141 O O . ILE A 1 403 ? 15.338 2.011 -27.537 1.00 92.50 403 ILE A O 1
ATOM 3145 N N . GLU A 1 404 ? 15.066 3.837 -28.814 1.00 95.44 404 GLU A N 1
ATOM 3146 C CA . GLU A 1 404 ? 15.005 3.110 -30.089 1.00 95.44 404 GLU A CA 1
ATOM 3147 C C . GLU A 1 404 ? 16.323 2.393 -30.383 1.00 95.44 404 GLU A C 1
ATOM 3149 O O . GLU A 1 404 ? 16.317 1.212 -30.735 1.00 95.44 404 GLU A O 1
ATOM 3154 N N . GLU A 1 405 ? 17.456 3.064 -30.177 1.00 94.50 405 GLU A N 1
ATOM 3155 C CA . GLU A 1 405 ? 18.770 2.456 -30.359 1.00 94.50 405 GLU A CA 1
ATOM 3156 C C . GLU A 1 405 ? 18.984 1.283 -29.392 1.00 94.50 405 GLU A C 1
ATOM 3158 O O . GLU A 1 405 ? 19.404 0.198 -29.801 1.00 94.50 405 GLU A O 1
ATOM 3163 N N . ALA A 1 406 ? 18.640 1.462 -28.116 1.00 91.75 406 ALA A N 1
ATOM 3164 C CA . ALA A 1 406 ? 18.710 0.399 -27.122 1.00 91.75 406 ALA A CA 1
ATOM 3165 C C . ALA A 1 406 ? 17.814 -0.796 -27.477 1.00 91.75 406 ALA A C 1
ATOM 3167 O O . ALA A 1 406 ? 18.225 -1.943 -27.306 1.00 91.75 406 ALA A O 1
ATOM 3168 N N . LEU A 1 407 ? 16.619 -0.540 -28.016 1.00 93.88 407 LEU A N 1
ATOM 3169 C CA . LEU A 1 407 ? 15.688 -1.576 -28.454 1.00 93.88 407 LEU A CA 1
ATOM 3170 C C . LEU A 1 407 ? 16.209 -2.366 -29.663 1.00 93.88 407 LEU A C 1
ATOM 3172 O O . LEU A 1 407 ? 15.909 -3.549 -29.774 1.00 93.88 407 LEU A O 1
ATOM 3176 N N . VAL A 1 408 ? 16.969 -1.731 -30.561 1.00 95.31 408 VAL A N 1
ATOM 3177 C CA . VAL A 1 408 ? 17.629 -2.407 -31.692 1.00 95.31 408 VAL A CA 1
ATOM 3178 C C . VAL A 1 408 ? 18.819 -3.249 -31.222 1.00 95.31 408 VAL A C 1
ATOM 3180 O O . VAL A 1 408 ? 19.081 -4.306 -31.797 1.00 95.31 408 VAL A O 1
ATOM 3183 N N . ARG A 1 409 ? 19.544 -2.796 -30.190 1.00 92.00 409 ARG A N 1
ATOM 3184 C CA . ARG A 1 409 ? 20.684 -3.530 -29.611 1.00 92.00 409 ARG A CA 1
ATOM 3185 C C . ARG A 1 409 ? 20.256 -4.751 -28.789 1.00 92.00 409 ARG A C 1
ATOM 3187 O O . ARG A 1 409 ? 20.963 -5.756 -28.815 1.00 92.00 409 ARG A O 1
ATOM 3194 N N . ALA A 1 410 ? 19.158 -4.638 -28.040 1.00 87.31 410 ALA A N 1
ATOM 3195 C CA . ALA A 1 410 ? 18.567 -5.720 -27.248 1.00 87.31 410 ALA A CA 1
ATOM 3196 C C . ALA A 1 410 ? 17.911 -6.758 -28.153 1.00 87.31 410 ALA A C 1
ATOM 3198 O O . ALA A 1 410 ? 18.099 -7.975 -27.944 1.00 87.31 410 ALA A O 1
#

InterPro domains:
  IPR018997 PUB domain [PF09409] (243-299)
  IPR036339 PUB-like domain superfamily [SSF143503] (232-307)

Sequence (410 aa):
AISKRLDDLSASLGAYQTRFVEFRSQTEVSHAAHLKLSDLTQSVHRDADTLQNNVKADVDKLVLKLDQKDPVTGAMRYGETSKAKITGFAKRVEELSLEFTQLKSDLDNYTAANGTSLNDVPPVPPVDVKLSRLQAPVMGPIRNIDRYVEFPTGDAVSDSIEKSLSPEDIELEEKARQVRERKAHEAEHHKNVQEQLQAQLEDYMVFFNSIADLQAKRIASKSEWSTVDERIAQLALNEKVQTLREALKTILGILERIISRPDDIAARRLRITHPVLKEKLTGVSGGMELLMALGFRARLQKLETPTDAKSATTAQLAPLATLETTLAVHHQHSLSSDPSSQVSYGVSIFELLSPATLYDAHLEMQEPSLESLTSSSAEGSGKTDKLSWLDWFDSLGNYKASIEEALVRA

Secondary structure (DSSP, 8-state):
-HHHHHHHHHHHHHHHHHHHHHHHH-SS--HHHHHHHHHHHHHHHHHHHHIIIIIIHHHHHHHHHHTPBPTTT-SBSS-HHHHHHHHHHHHHHHHHHHHHHHHHHHHHHHHHHHSS-TT--PPPP-------------------TTSS------S--SSS------HHHHHHHHHHHHHHHHHHHHHHHHHHHHHHHHHHHHHHHHHHHHHHHHHHHHHHH-S----HHHHHHHHHHHS-HHHHHHHHHHHHHHHHHHHH-TT-HHHHEEETT-HHHIIIIITSTTHHHHHHHTTEEEEEEEP---TT-TT-TTSSSHHHHHHHHHHHHHHHHHT---TT----HHHHHHHHHTT-TTEEEEEEE----HHHHH---S--S-------HHHHHHHHHHHHHHHHHHHHH-

Foldseek 3Di:
DLVVLLVVLVVVLVVLVVVVVVLVPDPDCDPVSLVVLVVSLVVLVVSLCCLVVPNLVVLVVVLVLQQDADPPPRHGPDDPVRNVVSVVVNVSSVVSNVSSVVSSVVSVVVCVQCVPDPPDDDDDDDDPPPPPPPDDPPPDDPPPPPPDDPDDPDPPPDPDDPPDDDPVNVVVVVVVVVVVVVVVVVVVVVVVVVVVVVVVVVVVQVVVVVVLVVVLVVCVPPPPNCALLNLLVVLVVQDDLVLSLQLLVVVLVLLVQCLVPVPDQVSQKFFCPPPSCVRRALVRQSSQVSVVNLQWTKHKDFDPPDPPPPDDPPQQPVLVVVLVVVVVVVVVVVPDPDPVPPDRPRHPNVVSVVSRPGITIIIGRDQPDVCLVPVPPDDDDDPPPSQDSVNSSVVSVVSSVSSVVSSVVD

Organism: NCBI:txid89044